Protein AF-A0A8S9RMM7-F1 (afdb_monomer)

Mean predicted aligned error: 16.62 Å

Sequence (471 aa):
SSSLHKVGGSAGWTTLGNVDYQKWTSSDVFTPGDSLLFVYNTQFHNVKQVSRRDFISCNATSALATYNSGSDTVALKKPGHYYFLCGFPGHCQAGQKLHVLVVATSTASPSLSLSPDLSPVPSPSTGSKRVIKSHNSFNPSESNLCFVLCTEMDLSKVTLDIFTKLEQKWLSPRKTRILSIDGGGTTAVVAGASILHLEDQIRLQTGDPHAQISDFFDIVAGTGIGGILAALLVADDGSGKPMFTARDAVRFISEKNSELFEIRHTGVFRRNRRCSAGSMDRALEAAFRRDDGKVLTMKDTCKPLLVPCYDLKSSAPFVFSRAGASESPSFDFELWKVCRATSASPSLFKPVNVVSVDGKTSCLAVDGGLVMNNPSAAAVTHVLHNKRDFPSVNGVDDLLVLSLGNGSSSSPGGKLRRNGDCSTSCVVDIVTDGVSDTVDQMLGNAFCWNRTDYVRIQVINFPKFSRQNKK

pLDDT: mean 79.74, std 22.64, range [23.02, 98.88]

Organism: Brassica cretica (NCBI:txid69181)

Secondary structure (DSSP, 8-state):
---EEETTTTT-S-STT---HHHHHHT--B-TT-EEEEE--TTT--EEEE-HHHHHHT--SS-SEEE-SSEEEEE--SSEEEEEE--STTTTTTT-EEEEEEPP--------------------------PPP--------HHHHHHHHHHTTTHHHHHHHHHHHHTTTTTSTTSEEEEEE---SSS-HHHHHHHHHHHHHHHHHH--TT--HHHH-SEEEE-THHHHHHHHHHBB-SSSSBSS-HHHHHHHHHHTHHHHT-EEEESGGG-EEEE-HHHHHHHHHHHTB-TTSPBPBTTSBSS-EEEEEEETTTTEEEEEEHHHHHH-GGG--BHHHHHHHHT--TTT---EEEE-TTSS-EEEEEETHHHHSSTHHHHHHHHHH-TTT-TT--SGGGEEEEEE-------TT--B-TTSPBPHHHHHHHHHHHHHHHHHHHHHHHTTTSTTSEEEE--------------

Foldseek 3Di:
DAEEAQQLPPVFQDLPPPRQQVVVQVVDAAAARYKYWGAADLVQWKKFKDDPVCLVVVPRPDGPDIGRPRTDIGGRHDFAKIKIATNGPCRSVSPSIHIHGHDYPPPDDDDDDDDDDDDDDDDDDDDDDDDDDDDDDDDDDPVVVCLVVVLRPPLVRVLVVLVVLCVPPLPDPQFAEEEWEFADDQQSSQVLSSQVVVQVVVCVNVVPPPDAPPVRHQEYEYFALRLQLRCQSFQALVPLHHPDGSVRSNVLSHVCSCLLQVWDQDDDPSPATAGDLVSLLVSLQVSQAHPVRDQTKLLRTSHWYWYWWQFPVVRGIDIQINVVVVVDLQSIFGSSVSNSQQNQAPRHHQFDWTGGPVRPDIGRTHHRLLPCSGCQVVRQVCLCPPCVSNVSDPALVRAAYETEYSAQPDDVPDALDPVRDGDSVRVSSVSNVVNNVVVVVVVCVRCVVPNSRHHYDYDYDDDDDDPDDDD

Structure (mmCIF, N/CA/C/O backbone):
data_AF-A0A8S9RMM7-F1
#
_entry.id   AF-A0A8S9RMM7-F1
#
loop_
_atom_site.group_PDB
_atom_site.id
_atom_site.type_symbol
_atom_site.label_atom_id
_atom_site.label_alt_id
_atom_site.label_comp_id
_atom_site.label_asym_id
_atom_site.label_entity_id
_atom_site.label_seq_id
_atom_site.pdbx_PDB_ins_code
_atom_site.Cartn_x
_atom_site.Cartn_y
_atom_site.Cartn_z
_atom_site.occupancy
_atom_site.B_iso_or_equiv
_atom_site.auth_seq_id
_atom_site.auth_comp_id
_atom_site.auth_asym_id
_atom_site.auth_atom_id
_atom_site.pdbx_PDB_model_num
ATOM 1 N N . SER A 1 1 ? -47.199 28.474 19.621 1.00 59.50 1 SER A N 1
ATOM 2 C CA . SER A 1 1 ? -46.372 28.567 18.405 1.00 59.50 1 SER A CA 1
ATOM 3 C C . SER A 1 1 ? -45.811 27.186 18.156 1.00 59.50 1 SER A C 1
ATOM 5 O O . SER A 1 1 ? -45.324 26.619 19.120 1.00 59.50 1 SER A O 1
ATOM 7 N N . SER A 1 2 ? -45.956 26.619 16.957 1.00 81.12 2 SER A N 1
ATOM 8 C CA . SER A 1 2 ? -45.363 25.322 16.602 1.00 81.12 2 SER A CA 1
ATOM 9 C C . SER A 1 2 ? -44.010 25.551 15.936 1.00 81.12 2 SER A C 1
ATOM 11 O O . SER A 1 2 ? -43.955 26.201 14.889 1.00 81.12 2 SER A O 1
ATOM 13 N N . SER A 1 3 ? -42.945 25.016 16.518 1.00 90.50 3 SER A N 1
ATOM 14 C CA . SER A 1 3 ? -41.579 25.156 16.015 1.00 90.50 3 SER A CA 1
ATOM 15 C C . SER A 1 3 ? -41.080 23.851 15.395 1.00 90.50 3 SER A C 1
ATOM 17 O O . SER A 1 3 ? -41.384 22.755 15.870 1.00 90.50 3 SER A O 1
ATOM 19 N N . LEU A 1 4 ? -40.300 23.968 14.316 1.00 93.19 4 LEU A N 1
ATOM 20 C CA . LEU A 1 4 ? -39.608 22.842 13.691 1.00 93.19 4 LEU A CA 1
ATOM 21 C C . LEU A 1 4 ? -38.156 22.808 14.168 1.00 93.19 4 LEU A C 1
ATOM 23 O O . LEU A 1 4 ? -37.383 23.724 13.893 1.00 93.19 4 LEU A O 1
ATOM 27 N N . HIS A 1 5 ? -37.781 21.724 14.835 1.00 93.50 5 HIS A N 1
ATOM 28 C CA . HIS A 1 5 ? -36.464 21.542 15.430 1.00 93.50 5 HIS A CA 1
ATOM 29 C C . HIS A 1 5 ? -35.659 20.535 14.620 1.00 93.50 5 HIS A C 1
ATOM 31 O O . HIS A 1 5 ? -36.005 19.354 14.562 1.00 93.50 5 HIS A O 1
ATOM 37 N N . LYS A 1 6 ? -34.572 20.985 13.987 1.00 94.56 6 LYS A N 1
ATOM 38 C CA . LYS A 1 6 ? -33.661 20.086 13.270 1.00 94.56 6 LYS A CA 1
ATOM 39 C C . LYS A 1 6 ? -32.747 19.380 14.269 1.00 94.56 6 LYS A C 1
ATOM 41 O O . LYS A 1 6 ? -31.856 20.003 14.848 1.00 94.56 6 LYS A O 1
ATOM 46 N N . VAL A 1 7 ? -32.967 18.081 14.448 1.00 94.44 7 VAL A N 1
ATOM 47 C CA . VAL A 1 7 ? -32.241 17.257 15.422 1.00 94.44 7 VAL A CA 1
ATOM 48 C C . VAL A 1 7 ? -30.749 17.247 15.090 1.00 94.44 7 VAL A C 1
ATOM 50 O O . VAL A 1 7 ? -30.371 16.950 13.959 1.00 94.44 7 VAL A O 1
ATOM 53 N N . GLY A 1 8 ? -29.905 17.604 16.063 1.00 89.12 8 GLY A N 1
ATOM 54 C CA . GLY A 1 8 ? -28.451 17.719 15.880 1.00 89.12 8 GLY A CA 1
ATOM 55 C C . GLY A 1 8 ? -27.996 18.950 15.081 1.00 89.12 8 GLY A C 1
ATOM 56 O O . GLY A 1 8 ? -26.830 19.044 14.704 1.00 89.12 8 GLY A O 1
ATOM 57 N N . GLY A 1 9 ? -28.891 19.904 14.797 1.00 88.44 9 GLY A N 1
ATOM 58 C CA . GLY A 1 9 ? -28.552 21.175 14.152 1.00 88.44 9 GLY A CA 1
ATOM 59 C C . GLY A 1 9 ? -27.957 21.014 12.748 1.00 88.44 9 GLY A C 1
ATOM 60 O O . GLY A 1 9 ? -28.556 20.396 11.862 1.00 88.44 9 GLY A O 1
ATOM 61 N N . SER A 1 10 ? -26.780 21.604 12.515 1.00 83.75 10 SER A N 1
ATOM 62 C CA . SER A 1 10 ? -26.066 21.487 11.235 1.00 83.75 10 SER A CA 1
ATOM 63 C C . SER A 1 10 ? -25.574 20.062 10.966 1.00 83.75 10 SER A C 1
ATOM 65 O O . SER A 1 10 ? -25.595 19.647 9.809 1.00 83.75 10 SER A O 1
ATOM 67 N N . ALA A 1 11 ? -25.214 19.309 12.011 1.00 80.56 11 ALA A N 1
ATOM 68 C CA . ALA A 1 11 ? -24.709 17.939 11.906 1.00 80.56 11 ALA A CA 1
ATOM 69 C C . ALA A 1 11 ? -25.806 16.913 11.567 1.00 80.56 11 ALA A C 1
ATOM 71 O O . ALA A 1 11 ? -25.535 15.914 10.905 1.00 80.56 11 ALA A O 1
ATOM 72 N N . GLY A 1 12 ? -27.054 17.176 11.968 1.00 90.31 12 GLY A N 1
ATOM 73 C CA . GLY A 1 12 ? -28.187 16.286 11.707 1.00 90.31 12 GLY A CA 1
ATOM 74 C C . GLY A 1 12 ? -28.228 15.050 12.616 1.00 90.31 12 GLY A C 1
ATOM 75 O O . GLY A 1 12 ? -27.649 15.020 13.706 1.00 90.31 12 GLY A O 1
ATOM 76 N N . TRP A 1 13 ? -28.941 14.016 12.168 1.00 91.38 13 TRP A N 1
ATOM 77 C CA . TRP A 1 13 ? -29.047 12.735 12.868 1.00 91.38 13 TRP A CA 1
ATOM 78 C C . TRP A 1 13 ? -27.934 11.784 12.403 1.00 91.38 13 TRP A C 1
ATOM 80 O O . TRP A 1 13 ? -28.003 11.225 11.311 1.00 91.38 13 TRP A O 1
ATOM 90 N N . THR A 1 14 ? -26.892 11.621 13.220 1.00 82.56 14 THR A N 1
ATOM 91 C CA . THR A 1 14 ? -25.620 10.974 12.867 1.00 82.56 14 THR A CA 1
ATOM 92 C C . THR A 1 14 ? -24.902 10.416 14.106 1.00 82.56 14 THR A C 1
ATOM 94 O O . THR A 1 14 ? -25.164 10.836 15.230 1.00 82.56 14 THR A O 1
ATOM 97 N N . THR A 1 15 ? -23.983 9.472 13.912 1.00 74.44 15 THR A N 1
ATOM 98 C CA . THR A 1 15 ? -22.984 9.056 14.921 1.00 74.44 15 THR A CA 1
ATOM 99 C C . THR A 1 15 ? -21.674 9.846 14.811 1.00 74.44 15 THR A C 1
ATOM 101 O O . THR A 1 15 ? -20.823 9.759 15.689 1.00 74.44 15 THR A O 1
ATOM 104 N N . LEU A 1 16 ? -21.490 10.618 13.735 1.00 57.00 16 LEU A N 1
ATOM 105 C CA . LEU A 1 16 ? -20.251 11.340 13.446 1.00 57.00 16 LEU A CA 1
ATOM 106 C C . LEU A 1 16 ? -20.197 12.703 14.148 1.00 57.00 16 LEU A C 1
ATOM 108 O O . LEU A 1 16 ? -21.205 13.398 14.251 1.00 57.00 16 LEU A O 1
ATOM 112 N N . GLY A 1 17 ? -18.997 13.121 14.562 1.00 60.06 17 GLY A N 1
ATOM 113 C CA . GLY A 1 17 ? -18.753 14.462 15.109 1.00 60.06 17 GLY A CA 1
ATOM 114 C C . GLY A 1 17 ? -19.136 14.648 16.581 1.00 60.06 17 GLY A C 1
ATOM 115 O O . GLY A 1 17 ? -19.289 15.789 17.010 1.00 60.06 17 GLY A O 1
ATOM 116 N N . ASN A 1 18 ? -19.287 13.555 17.345 1.00 65.12 18 ASN A N 1
ATOM 117 C CA . ASN A 1 18 ? -19.620 13.559 18.779 1.00 65.12 18 ASN A CA 1
ATOM 118 C C . ASN A 1 18 ? -20.807 14.478 19.117 1.00 65.12 18 ASN A C 1
ATOM 120 O O . ASN A 1 18 ? -20.751 15.266 20.065 1.00 65.12 18 ASN A O 1
ATOM 124 N N . VAL A 1 19 ? -21.883 14.405 18.323 1.00 79.62 19 VAL A N 1
ATOM 125 C CA . VAL A 1 19 ? -23.103 15.170 18.596 1.00 79.62 19 VAL A CA 1
ATOM 126 C C . VAL A 1 19 ? -23.701 14.689 19.913 1.00 79.62 19 VAL A C 1
ATOM 128 O O . VAL A 1 19 ? -24.237 13.588 20.014 1.00 79.62 19 VAL A O 1
ATOM 131 N N . ASP A 1 20 ? -23.629 15.540 20.929 1.00 85.69 20 ASP A N 1
ATOM 132 C CA . ASP A 1 20 ? -24.280 15.284 22.204 1.00 85.69 20 ASP A CA 1
ATOM 133 C C . ASP A 1 20 ? -25.774 15.615 22.089 1.00 85.69 20 ASP A C 1
ATOM 135 O O . ASP A 1 20 ? -26.210 16.759 22.253 1.00 85.69 20 ASP A O 1
ATOM 139 N N . TYR A 1 21 ? -26.572 14.592 21.777 1.00 90.62 21 TYR A N 1
ATOM 140 C CA . TYR A 1 21 ? -28.022 14.718 21.658 1.00 90.62 21 TYR A CA 1
ATOM 141 C C . TYR A 1 21 ? -28.706 15.080 22.977 1.00 90.62 21 TYR A C 1
ATOM 143 O O . TYR A 1 21 ? -29.764 15.704 22.939 1.00 90.62 21 TYR A O 1
ATOM 151 N N . GLN A 1 22 ? -28.112 14.753 24.131 1.00 86.75 22 GLN A N 1
ATOM 152 C CA . GLN A 1 22 ? -28.655 15.165 25.427 1.00 86.75 22 GLN A CA 1
ATOM 153 C C . GLN A 1 22 ? -28.474 16.669 25.615 1.00 86.75 22 GLN A C 1
ATOM 155 O O . GLN A 1 22 ? -29.434 17.376 25.938 1.00 86.75 22 GLN A O 1
ATOM 160 N N . LYS A 1 23 ? -27.273 17.176 25.320 1.00 87.56 23 LYS A N 1
ATOM 161 C CA . LYS A 1 23 ? -27.001 18.614 25.315 1.00 87.56 23 LYS A CA 1
ATOM 162 C C . LYS A 1 23 ? -27.878 19.348 24.302 1.00 87.56 23 LYS A C 1
ATOM 164 O O . LYS A 1 23 ? -28.438 20.385 24.647 1.00 87.56 23 LYS A O 1
ATOM 169 N N . TRP A 1 24 ? -28.063 18.796 23.101 1.00 90.12 24 TRP A N 1
ATOM 170 C CA . TRP A 1 24 ? -28.953 19.369 22.086 1.00 90.12 24 TRP A CA 1
ATOM 171 C C . TRP A 1 24 ? -30.404 19.461 22.576 1.00 90.12 24 TRP A C 1
ATOM 173 O O . TRP A 1 24 ? -31.049 20.480 22.383 1.00 90.12 24 TRP A O 1
ATOM 183 N N . THR A 1 25 ? -30.922 18.448 23.275 1.00 89.38 25 THR A N 1
ATOM 184 C CA . THR A 1 25 ? -32.280 18.543 23.845 1.00 89.38 25 THR A CA 1
ATOM 185 C C . THR A 1 25 ? -32.391 19.496 25.024 1.00 89.38 25 THR A C 1
ATOM 187 O O . THR A 1 25 ? -33.485 19.962 25.313 1.00 89.38 25 THR A O 1
ATOM 190 N N . SER A 1 26 ? -31.286 19.781 25.718 1.00 83.88 26 SER A N 1
ATOM 191 C CA . SER A 1 26 ? -31.288 20.670 26.883 1.00 83.88 26 SER A CA 1
ATOM 192 C C . SER A 1 26 ? -31.345 22.157 26.524 1.00 83.88 26 SER A C 1
ATOM 194 O O . SER A 1 26 ? -31.659 22.969 27.391 1.00 83.88 26 SER A O 1
ATOM 196 N N . SER A 1 27 ? -31.047 22.522 25.270 1.00 75.31 27 SER A N 1
ATOM 197 C CA . SER A 1 27 ? -31.063 23.920 24.826 1.00 75.31 27 SER A CA 1
ATOM 198 C C . SER A 1 27 ? -32.458 24.465 24.533 1.00 75.31 27 SER A C 1
ATOM 200 O O . SER A 1 27 ? -32.594 25.679 24.406 1.00 75.31 27 SER A O 1
ATOM 202 N N . ASP A 1 28 ? -33.479 23.607 24.453 1.00 83.00 28 ASP A N 1
ATOM 203 C CA . ASP A 1 28 ? -34.824 23.980 24.014 1.00 83.00 28 ASP A CA 1
ATOM 204 C C . ASP A 1 28 ? -35.923 23.421 24.930 1.00 83.00 28 ASP A C 1
ATOM 206 O O . ASP A 1 28 ? -35.784 22.376 25.566 1.00 83.00 28 ASP A O 1
ATOM 210 N N . VAL A 1 29 ? -37.058 24.124 24.970 1.00 88.25 29 VAL A N 1
ATOM 211 C CA . VAL A 1 29 ? -38.284 23.674 25.643 1.00 88.25 29 VAL A CA 1
ATOM 212 C C . VAL A 1 29 ? -39.291 23.251 24.580 1.00 88.25 29 VAL A C 1
ATOM 214 O O . VAL A 1 29 ? -39.735 24.076 23.785 1.00 88.25 29 VAL A O 1
ATOM 217 N N . PHE A 1 30 ? -39.676 21.975 24.585 1.00 93.19 30 PHE A N 1
ATOM 218 C CA . PHE A 1 30 ? -40.598 21.410 23.598 1.00 93.19 30 PHE A CA 1
ATOM 219 C C . PHE A 1 30 ? -42.040 21.448 24.104 1.00 93.19 30 PHE A C 1
ATOM 221 O O . PHE A 1 30 ? -42.327 21.023 25.226 1.00 93.19 30 PHE A O 1
ATOM 228 N N . THR A 1 31 ? -42.965 21.898 23.260 1.00 93.62 31 THR A N 1
ATOM 229 C CA . THR A 1 31 ? -44.399 21.994 23.575 1.00 93.62 31 THR A CA 1
ATOM 230 C C . THR A 1 31 ? -45.262 21.200 22.588 1.00 93.62 31 THR A C 1
ATOM 232 O O . THR A 1 31 ? -44.817 20.900 21.477 1.00 93.62 31 THR A O 1
ATOM 235 N N . PRO A 1 32 ? -46.500 20.814 22.962 1.00 93.88 32 PRO A N 1
ATOM 236 C CA . PRO A 1 32 ? -47.405 20.143 22.041 1.00 93.88 32 PRO A CA 1
ATOM 237 C C . PRO A 1 32 ? -47.633 20.974 20.773 1.00 93.88 32 PRO A C 1
ATOM 239 O O . PRO A 1 32 ? -48.047 22.129 20.847 1.00 93.88 32 PRO A O 1
ATOM 242 N N . GLY A 1 33 ? -47.385 20.368 19.613 1.00 90.38 33 GLY A N 1
ATOM 243 C CA . GLY A 1 33 ? -47.442 21.026 18.305 1.00 90.38 33 GLY A CA 1
ATOM 244 C C . GLY A 1 33 ? -46.072 21.258 17.664 1.00 90.38 33 GLY A C 1
ATOM 245 O O . GLY A 1 33 ? -46.015 21.444 16.449 1.00 90.38 33 GLY A O 1
ATOM 246 N N . ASP A 1 34 ? -44.979 21.178 18.426 1.00 94.81 34 ASP A N 1
ATOM 247 C CA . ASP A 1 34 ? -43.625 21.187 17.867 1.00 94.81 34 ASP A CA 1
ATOM 248 C C . ASP A 1 34 ? -43.355 19.939 17.022 1.00 94.81 34 ASP A C 1
ATOM 250 O O . ASP A 1 34 ? -44.010 18.902 17.156 1.00 94.81 34 ASP A O 1
ATOM 254 N N . SER A 1 35 ? -42.375 20.029 16.127 1.00 96.25 35 SER A N 1
ATOM 255 C CA . SER A 1 35 ? -41.960 18.911 15.280 1.00 96.25 35 SER A CA 1
ATOM 256 C C . SER A 1 35 ? -40.450 18.730 15.297 1.00 96.25 35 SER A C 1
ATOM 258 O O . SER A 1 35 ? -39.699 19.702 15.289 1.00 96.25 35 SER A O 1
ATOM 260 N N . LEU A 1 36 ? -40.007 17.476 15.286 1.00 97.31 36 LEU A N 1
ATOM 261 C CA . LEU A 1 36 ? -38.603 17.100 15.159 1.00 97.31 36 LEU A CA 1
ATOM 262 C C . LEU A 1 36 ? -38.322 16.712 13.710 1.00 97.31 36 LEU A C 1
ATOM 264 O O . LEU A 1 36 ? -38.957 15.795 13.195 1.00 97.31 36 LEU A O 1
ATOM 268 N N . LEU A 1 37 ? -37.371 17.387 13.070 1.00 96.81 37 LEU A N 1
ATOM 269 C CA . LEU A 1 37 ? -36.872 17.029 11.748 1.00 96.81 37 LEU A CA 1
ATOM 270 C C . LEU A 1 37 ? -35.580 16.224 11.888 1.00 96.81 37 LEU A C 1
ATOM 272 O O . LEU A 1 37 ? -34.544 16.751 12.305 1.00 96.81 37 LEU A O 1
ATOM 276 N N . PHE A 1 38 ? -35.639 14.963 11.482 1.00 96.81 38 PHE A N 1
ATOM 277 C CA . PHE A 1 38 ? -34.493 14.076 11.380 1.00 96.81 38 PHE A CA 1
ATOM 278 C C . PHE A 1 38 ? -33.996 14.053 9.938 1.00 96.81 38 PHE A C 1
ATOM 280 O O . PHE A 1 38 ? -34.639 13.472 9.068 1.00 96.81 38 PHE A O 1
ATOM 287 N N . VAL A 1 39 ? -32.831 14.656 9.696 1.00 88.44 39 VAL A N 1
ATOM 288 C CA . VAL A 1 39 ? -32.132 14.575 8.405 1.00 88.44 39 VAL A CA 1
ATOM 289 C C . VAL A 1 39 ? -30.954 13.624 8.548 1.00 88.44 39 VAL A C 1
ATOM 291 O O . VAL A 1 39 ? -30.097 13.843 9.408 1.00 88.44 39 VAL A O 1
ATOM 294 N N . TYR A 1 40 ? -30.925 12.577 7.729 1.00 82.06 40 TYR A N 1
ATOM 295 C CA . TYR A 1 40 ? -29.925 11.516 7.783 1.00 82.06 40 TYR A CA 1
ATOM 296 C C . TYR A 1 40 ? -29.809 10.770 6.448 1.00 82.06 40 TYR A C 1
ATOM 298 O O . TYR A 1 40 ? -30.708 10.801 5.613 1.00 82.06 40 TYR A O 1
ATOM 306 N N . ASN A 1 41 ? -28.696 10.067 6.240 1.00 73.38 41 ASN A N 1
ATOM 307 C CA . ASN A 1 41 ? -28.547 9.189 5.081 1.00 73.38 41 ASN A CA 1
ATOM 308 C C . ASN A 1 41 ? -29.267 7.853 5.347 1.00 73.38 41 ASN A C 1
ATOM 310 O O . ASN A 1 41 ? -28.904 7.133 6.277 1.00 73.38 41 ASN A O 1
ATOM 314 N N . THR A 1 42 ? -30.263 7.521 4.522 1.00 66.38 42 THR A N 1
ATOM 315 C CA . THR A 1 42 ? -31.097 6.309 4.645 1.00 66.38 42 THR A CA 1
ATOM 316 C C . THR A 1 42 ? -30.328 5.000 4.513 1.00 66.38 42 THR A C 1
ATOM 318 O O . THR A 1 42 ? -30.817 3.964 4.955 1.00 66.38 42 THR A O 1
ATOM 321 N N . GLN A 1 43 ? -29.131 5.028 3.924 1.00 60.66 43 GLN A N 1
ATOM 322 C CA . GLN A 1 43 ? -28.272 3.850 3.803 1.00 60.66 43 GLN A CA 1
ATOM 323 C C . GLN A 1 43 ? -27.608 3.463 5.129 1.00 60.66 43 GLN A C 1
ATOM 325 O O . GLN A 1 43 ? -27.233 2.307 5.297 1.00 60.66 43 GLN A O 1
ATOM 330 N N . PHE A 1 44 ? -27.473 4.409 6.064 1.00 56.75 44 PHE A N 1
ATOM 331 C CA . PHE A 1 44 ? -26.679 4.231 7.287 1.00 56.75 44 PHE A CA 1
ATOM 332 C C . PHE A 1 44 ? -27.462 4.505 8.566 1.00 56.75 44 PHE A C 1
ATOM 334 O O . PHE A 1 44 ? -27.034 4.130 9.653 1.00 56.75 44 PHE A O 1
ATOM 341 N N . HIS A 1 45 ? -28.598 5.185 8.464 1.00 74.69 45 HIS A N 1
ATOM 342 C CA . HIS A 1 45 ? -29.402 5.536 9.616 1.00 74.69 45 HIS A CA 1
ATOM 343 C C . HIS A 1 45 ? -30.874 5.336 9.315 1.00 74.69 45 HIS A C 1
ATOM 345 O O . HIS A 1 45 ? -31.345 5.457 8.187 1.00 74.69 45 HIS A O 1
ATOM 351 N N . ASN A 1 46 ? -31.604 5.079 10.383 1.00 89.50 46 ASN A N 1
ATOM 352 C CA . ASN A 1 46 ? -33.035 5.262 10.444 1.00 89.50 46 ASN A CA 1
ATOM 353 C C . ASN A 1 46 ? -33.369 5.937 11.768 1.00 89.50 46 ASN A C 1
ATOM 355 O O . ASN A 1 46 ? -32.499 6.187 12.613 1.00 89.50 46 ASN A O 1
ATOM 359 N N . VAL A 1 47 ? -34.647 6.231 11.949 1.00 97.56 47 VAL A N 1
ATOM 360 C CA . VAL A 1 47 ? -35.160 6.704 13.226 1.00 97.56 47 VAL A CA 1
ATOM 361 C C . VAL A 1 47 ? -36.223 5.728 13.676 1.00 97.56 47 VAL A C 1
ATOM 363 O O . VAL A 1 47 ? -37.182 5.446 12.959 1.00 97.56 47 VAL A O 1
ATOM 366 N N . LYS A 1 48 ? -36.063 5.204 14.885 1.00 97.38 48 LYS A N 1
ATOM 367 C CA . LYS A 1 48 ? -37.072 4.382 15.539 1.00 97.38 48 LYS A CA 1
ATOM 368 C C . LYS A 1 48 ? -37.523 5.065 16.807 1.00 97.38 48 LYS A C 1
ATOM 370 O O . LYS A 1 48 ? -36.708 5.360 17.676 1.00 97.38 48 LYS A O 1
ATOM 375 N N . GLN A 1 49 ? -38.825 5.295 16.917 1.00 97.94 49 GLN A N 1
ATOM 376 C CA . GLN A 1 49 ? -39.433 5.680 18.180 1.00 97.94 49 GLN A CA 1
ATOM 377 C C . GLN A 1 49 ? -39.633 4.422 19.022 1.00 97.94 49 GLN A C 1
ATOM 379 O O . GLN A 1 49 ? -40.155 3.426 18.524 1.00 97.94 49 GLN A O 1
ATOM 384 N N . VAL A 1 50 ? -39.224 4.451 20.285 1.00 97.31 50 VAL A N 1
ATOM 385 C CA . VAL A 1 50 ? -39.185 3.264 21.153 1.00 97.31 50 VAL A CA 1
ATOM 386 C C . VAL A 1 50 ? -39.717 3.566 22.556 1.00 97.31 50 VAL A C 1
ATOM 388 O O . VAL A 1 50 ? -39.977 4.718 22.909 1.00 97.31 50 VAL A O 1
ATOM 391 N N . SER A 1 51 ? -39.897 2.525 23.371 1.00 96.69 51 SER A N 1
ATOM 392 C CA . SER A 1 51 ? -40.204 2.684 24.795 1.00 96.69 51 SER A CA 1
ATOM 393 C C . SER A 1 51 ? -38.978 3.181 25.578 1.00 96.69 51 SER A C 1
ATOM 395 O O . SER A 1 51 ? -37.840 3.026 25.136 1.00 96.69 51 SER A O 1
ATOM 397 N N . ARG A 1 52 ? -39.175 3.716 26.794 1.00 95.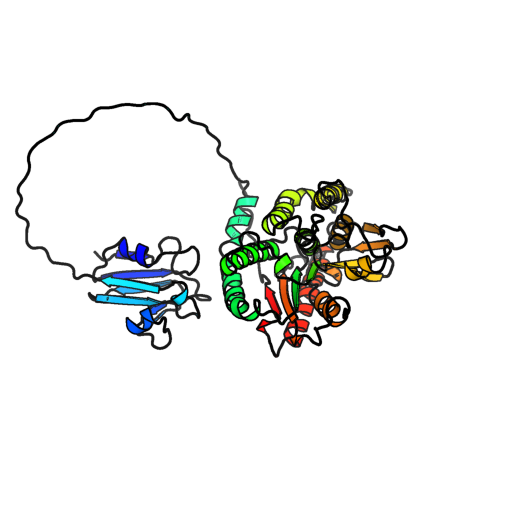88 52 ARG A N 1
ATOM 398 C CA . ARG A 1 52 ? -38.055 4.084 27.686 1.00 95.88 52 ARG A CA 1
ATOM 399 C C . ARG A 1 52 ? -37.122 2.901 27.962 1.00 95.88 52 ARG A C 1
ATOM 401 O O . ARG A 1 52 ? -35.911 3.079 28.028 1.00 95.88 52 ARG A O 1
ATOM 408 N N . ARG A 1 53 ? -37.689 1.704 28.151 1.00 95.38 53 ARG A N 1
ATOM 409 C CA . ARG A 1 53 ? -36.920 0.483 28.426 1.00 95.38 53 ARG A CA 1
ATOM 410 C C . ARG A 1 53 ? -35.990 0.173 27.256 1.00 95.38 53 ARG A C 1
ATOM 412 O O . ARG A 1 53 ? -34.795 0.005 27.466 1.00 95.38 53 ARG A O 1
ATOM 419 N N . ASP A 1 54 ? -36.544 0.173 26.050 1.00 91.81 54 ASP A N 1
ATOM 420 C CA . ASP A 1 54 ? -35.813 -0.134 24.820 1.00 91.81 54 ASP A CA 1
ATOM 421 C C . ASP A 1 54 ? -34.805 0.958 24.448 1.00 91.81 54 ASP A C 1
ATOM 423 O O . ASP A 1 54 ? -33.743 0.671 23.910 1.00 91.81 54 ASP A O 1
ATOM 427 N N . PHE A 1 55 ? -35.086 2.213 24.799 1.00 95.44 55 PHE A N 1
ATOM 428 C CA . PHE A 1 55 ? -34.136 3.314 24.675 1.00 95.44 55 PHE A CA 1
ATOM 429 C C . PHE A 1 55 ? -32.894 3.134 25.557 1.00 95.44 55 PHE A C 1
ATOM 431 O O . PHE A 1 55 ? -31.771 3.394 25.121 1.00 95.44 55 PHE A O 1
ATOM 438 N N . ILE A 1 56 ? -33.083 2.695 26.806 1.00 90.44 56 ILE A N 1
ATOM 439 C CA . ILE A 1 56 ? -31.978 2.468 27.747 1.00 90.44 56 ILE A CA 1
ATOM 440 C C . ILE A 1 56 ? -31.127 1.280 27.291 1.00 90.44 56 ILE A C 1
ATOM 442 O O . ILE A 1 56 ? -29.905 1.392 27.271 1.00 90.44 56 ILE A O 1
ATOM 446 N N . SER A 1 57 ? -31.761 0.174 26.892 1.00 91.50 57 SER A N 1
ATOM 447 C CA . SER A 1 57 ? -31.069 -1.043 26.444 1.00 91.50 57 SER A CA 1
ATOM 448 C C . SER A 1 57 ? -30.620 -1.013 24.980 1.00 91.50 57 SER A C 1
ATOM 450 O O . SER A 1 57 ? -30.005 -1.971 24.517 1.00 91.50 57 SER A O 1
ATOM 452 N N . CYS A 1 58 ? -30.919 0.060 24.242 1.00 89.56 58 CYS A N 1
ATOM 453 C CA . CYS A 1 58 ? -30.690 0.161 22.801 1.00 89.56 58 CYS A CA 1
ATOM 454 C C . CYS A 1 58 ? -31.328 -0.974 21.981 1.00 89.56 58 CYS A C 1
ATOM 456 O O . CYS A 1 58 ? -30.769 -1.452 20.993 1.00 89.56 58 CYS A O 1
ATOM 458 N N . ASN A 1 59 ? -32.530 -1.395 22.373 1.00 90.00 59 ASN A N 1
ATOM 459 C CA . ASN A 1 59 ? -33.292 -2.415 21.671 1.00 90.00 59 ASN A CA 1
ATOM 460 C C . ASN A 1 59 ? -34.135 -1.808 20.537 1.00 90.00 59 ASN A C 1
ATOM 462 O O . ASN A 1 59 ? -35.173 -1.190 20.756 1.00 90.00 59 ASN A O 1
ATOM 466 N N . ALA A 1 60 ? -33.722 -2.040 19.294 1.00 89.38 60 ALA A N 1
ATOM 467 C CA . ALA A 1 60 ? -34.404 -1.521 18.110 1.00 89.38 60 ALA A CA 1
ATOM 468 C C . ALA A 1 60 ? -35.495 -2.448 17.533 1.00 89.38 60 ALA A C 1
ATOM 470 O O . ALA A 1 60 ? -36.105 -2.114 16.511 1.00 89.38 60 ALA A O 1
ATOM 471 N N . THR A 1 61 ? -35.720 -3.626 18.124 1.00 85.19 61 THR A N 1
ATOM 472 C CA . THR A 1 61 ? -36.592 -4.665 17.541 1.00 85.19 61 THR A CA 1
ATOM 473 C C . THR A 1 61 ? -38.084 -4.386 17.737 1.00 85.19 61 THR A C 1
ATOM 475 O O . THR A 1 61 ? -38.874 -4.686 16.849 1.00 85.19 61 THR A O 1
ATOM 478 N N . SER A 1 62 ? -38.466 -3.750 18.849 1.00 86.94 62 SER A N 1
ATOM 479 C CA . SER A 1 62 ? -39.863 -3.459 19.219 1.00 86.94 62 SER A CA 1
ATOM 480 C C . SER A 1 62 ? -40.189 -1.967 19.079 1.00 86.94 62 SER A C 1
ATOM 482 O O . SER A 1 62 ? -40.529 -1.286 20.045 1.00 86.94 62 SER A O 1
ATOM 484 N N . ALA A 1 63 ? -40.020 -1.425 17.871 1.00 91.50 63 ALA A N 1
ATOM 485 C CA . ALA A 1 63 ? -40.240 -0.003 17.612 1.00 91.50 63 ALA A CA 1
ATOM 486 C C . ALA A 1 63 ? -41.733 0.368 17.618 1.00 91.50 63 ALA A C 1
ATOM 488 O O . ALA A 1 63 ? -42.545 -0.292 16.976 1.00 91.50 63 ALA A O 1
ATOM 489 N N . LEU A 1 64 ? -42.073 1.472 18.288 1.00 94.44 64 LEU A N 1
ATOM 490 C CA . LEU A 1 64 ? -43.404 2.089 18.266 1.00 94.44 64 LEU A CA 1
ATOM 491 C C . LEU A 1 64 ? -43.696 2.745 16.908 1.00 94.44 64 LEU A C 1
ATOM 493 O O . LEU A 1 64 ? -44.840 2.780 16.467 1.00 94.44 64 LEU A O 1
ATOM 497 N N . ALA A 1 65 ? -42.657 3.269 16.254 1.00 95.56 65 ALA A N 1
ATOM 498 C CA . ALA A 1 65 ? -42.698 3.778 14.888 1.00 95.56 65 ALA A CA 1
ATOM 499 C C . ALA A 1 65 ? -41.305 3.674 14.256 1.00 95.56 65 ALA A C 1
ATOM 501 O O . ALA A 1 65 ? -40.298 3.788 14.958 1.00 95.56 65 ALA A O 1
ATOM 502 N N . THR A 1 66 ? -41.243 3.474 12.939 1.00 95.12 66 THR A N 1
ATOM 503 C CA . THR A 1 66 ? -39.990 3.430 12.170 1.00 95.12 66 THR A CA 1
ATOM 504 C C . THR A 1 66 ? -40.072 4.410 11.008 1.00 95.12 66 THR A C 1
ATOM 506 O O . THR A 1 66 ? -41.064 4.428 10.284 1.00 95.12 66 THR A O 1
ATOM 509 N N . TYR A 1 67 ? -39.009 5.182 10.822 1.00 95.81 67 TYR A N 1
ATOM 510 C CA . TYR A 1 67 ? -38.861 6.179 9.775 1.00 95.81 67 TYR A CA 1
ATOM 511 C C . TYR A 1 67 ? -37.568 5.897 9.008 1.00 95.81 67 TYR A C 1
ATOM 513 O O . TYR A 1 67 ? -36.546 5.628 9.639 1.00 95.81 67 TYR A O 1
ATOM 521 N N . ASN A 1 68 ? -37.626 5.917 7.671 1.00 91.62 68 ASN A N 1
ATOM 522 C CA . ASN A 1 68 ? -36.518 5.517 6.791 1.00 91.62 68 ASN A CA 1
ATOM 523 C C . ASN A 1 68 ? -36.382 6.415 5.540 1.00 91.62 68 ASN A C 1
ATOM 525 O O . ASN A 1 68 ? -35.768 5.988 4.564 1.00 91.62 68 ASN A O 1
ATOM 529 N N . SER A 1 69 ? -36.997 7.607 5.498 1.00 86.56 69 SER A N 1
ATOM 530 C CA . SER A 1 69 ? -36.991 8.437 4.277 1.00 86.56 69 SER A CA 1
ATOM 531 C C . SER A 1 69 ? -35.737 9.306 4.137 1.00 86.56 69 SER A C 1
ATOM 533 O O . SER A 1 69 ? -35.436 9.776 3.042 1.00 86.56 69 SER A O 1
ATOM 535 N N . GLY A 1 70 ? -34.994 9.505 5.234 1.00 76.81 70 GLY A N 1
ATOM 536 C CA . GLY A 1 70 ? -33.767 10.316 5.278 1.00 76.81 70 GLY A CA 1
ATOM 537 C C . GLY A 1 70 ? -34.020 11.793 5.563 1.00 76.81 70 GLY A C 1
ATOM 538 O O . GLY A 1 70 ? -33.091 12.560 5.811 1.00 76.81 70 GLY A O 1
ATOM 539 N N . SER A 1 71 ? -35.288 12.194 5.568 1.00 93.19 71 SER A N 1
ATOM 540 C CA . SER A 1 71 ? -35.746 13.510 5.994 1.00 93.19 71 SER A CA 1
ATOM 541 C C . SER A 1 71 ? -37.137 13.366 6.609 1.00 93.19 71 SER A C 1
ATOM 543 O O . SER A 1 71 ? -38.141 13.737 6.001 1.00 93.19 71 SER A O 1
ATOM 545 N N . ASP A 1 72 ? -37.201 12.801 7.811 1.00 95.88 72 ASP A N 1
ATOM 546 C CA . ASP A 1 72 ? -38.460 12.485 8.483 1.00 95.88 72 ASP A CA 1
ATOM 547 C C . ASP A 1 72 ? -38.830 13.534 9.527 1.00 95.88 72 ASP A C 1
ATOM 549 O O . ASP A 1 72 ? -38.016 13.914 10.371 1.00 95.88 72 ASP A O 1
ATOM 553 N N . THR A 1 73 ? -40.091 13.960 9.501 1.00 96.81 73 THR A N 1
ATOM 554 C CA . THR A 1 73 ? -40.640 14.920 10.461 1.00 96.81 73 THR A CA 1
ATOM 555 C C . THR A 1 73 ? -41.590 14.214 11.422 1.00 96.81 73 THR A C 1
ATOM 557 O O . THR A 1 73 ? -42.586 13.626 10.999 1.00 96.81 73 THR A O 1
ATOM 560 N N . VAL A 1 74 ? -41.316 14.306 12.723 1.00 96.69 74 VAL A N 1
ATOM 561 C CA . VAL A 1 74 ? -42.133 13.705 13.786 1.00 96.69 74 VAL A CA 1
ATOM 562 C C . VAL A 1 74 ? -42.810 14.798 14.606 1.00 96.69 74 VAL A C 1
ATOM 564 O O . VAL A 1 74 ? -42.143 15.572 15.289 1.00 96.69 74 VAL A O 1
ATOM 567 N N . ALA A 1 75 ? -44.142 14.842 14.570 1.00 95.25 75 ALA A N 1
ATOM 568 C CA . ALA A 1 75 ? -44.930 15.801 15.344 1.00 95.25 75 ALA A CA 1
ATOM 569 C C . ALA A 1 75 ? -45.086 15.366 16.813 1.00 95.25 75 ALA A C 1
ATOM 571 O O . ALA A 1 75 ? -45.559 14.264 17.108 1.00 95.25 75 ALA A O 1
ATOM 572 N N . LEU A 1 76 ? -44.768 16.269 17.738 1.00 94.94 76 LEU A N 1
ATOM 573 C CA . LEU A 1 76 ? -44.894 16.095 19.183 1.00 94.94 76 LEU A CA 1
ATOM 574 C C . LEU A 1 76 ? -46.307 16.496 19.624 1.00 94.94 76 LEU A C 1
ATOM 576 O O . LEU A 1 76 ? -46.572 17.630 20.010 1.00 94.94 76 LEU A O 1
ATOM 580 N N . LYS A 1 77 ? -47.262 15.569 19.511 1.00 91.69 77 LYS A N 1
ATOM 581 C CA . LYS A 1 77 ? -48.700 15.882 19.656 1.00 91.69 77 LYS A CA 1
ATOM 582 C C . LYS A 1 77 ? -49.182 16.013 21.099 1.00 91.69 77 LYS A C 1
ATOM 584 O O . LYS A 1 77 ? -50.197 16.656 21.346 1.00 91.69 77 LYS A O 1
ATOM 589 N N . LYS A 1 78 ? -48.518 15.343 22.039 1.00 92.81 78 LYS A N 1
ATOM 590 C CA . LYS A 1 78 ? -48.945 15.258 23.443 1.00 92.81 78 LYS A CA 1
ATOM 591 C C . LYS A 1 78 ? -47.786 15.572 24.385 1.00 92.81 78 LYS A C 1
ATOM 593 O O . LYS A 1 78 ? -46.659 15.206 24.047 1.00 92.81 78 LYS A O 1
ATOM 598 N N . PRO A 1 79 ? -48.054 16.160 25.564 1.00 94.06 79 PRO A N 1
ATOM 599 C CA . PRO A 1 79 ? -47.068 16.236 26.633 1.00 94.06 79 PRO A CA 1
ATOM 600 C C . PRO A 1 79 ? -46.554 14.844 27.014 1.00 94.06 79 PRO A C 1
ATOM 602 O O . PRO A 1 79 ? -47.305 13.867 26.960 1.00 94.06 79 PRO A O 1
ATOM 605 N N . GLY A 1 80 ? -45.289 14.760 27.414 1.00 93.31 80 GLY A N 1
ATOM 606 C CA . GLY A 1 80 ? -44.662 13.517 27.853 1.00 93.31 80 GLY A CA 1
ATOM 607 C C . GLY A 1 80 ? -43.288 13.265 27.241 1.00 93.31 80 GLY A C 1
ATOM 608 O O . GLY A 1 80 ? -42.701 14.121 26.580 1.00 93.31 80 GLY A O 1
ATOM 609 N N . HIS A 1 81 ? -42.762 12.071 27.501 1.00 94.88 81 HIS A N 1
ATOM 610 C CA . HIS A 1 81 ? -41.431 11.662 27.067 1.00 94.88 81 HIS A CA 1
ATOM 611 C C . HIS A 1 81 ? -41.487 10.946 25.718 1.00 94.88 81 HIS A C 1
ATOM 613 O O . HIS A 1 81 ? -42.239 9.985 25.549 1.00 94.88 81 HIS A O 1
ATOM 619 N N . TYR A 1 82 ? -40.635 11.374 24.792 1.00 96.94 82 TYR A N 1
ATOM 620 C CA . TYR A 1 82 ? -40.436 10.735 23.498 1.00 96.94 82 TYR A CA 1
ATOM 621 C C . TYR A 1 82 ? -39.004 10.221 23.417 1.00 96.94 82 TYR A C 1
ATOM 623 O O . TYR A 1 82 ? -38.061 10.949 23.729 1.00 96.94 82 TYR A O 1
ATOM 631 N N . TYR A 1 83 ? -38.853 8.967 22.999 1.00 97.19 83 TYR A N 1
ATOM 632 C CA . TYR A 1 83 ? -37.563 8.299 22.893 1.00 97.19 83 TYR A CA 1
ATOM 633 C C . TYR A 1 83 ? -37.342 7.836 21.463 1.00 97.19 83 TYR A C 1
ATOM 635 O O . TYR A 1 83 ? -38.165 7.099 20.915 1.00 97.19 83 TYR A O 1
ATOM 643 N N . PHE A 1 84 ? -36.221 8.248 20.886 1.00 98.25 84 PHE A N 1
ATOM 644 C CA . PHE A 1 84 ? -35.809 7.873 19.543 1.00 98.25 84 PHE A CA 1
ATOM 645 C C . PHE A 1 84 ? -34.412 7.266 19.578 1.00 98.25 84 PHE A C 1
ATOM 647 O O . PHE A 1 84 ? -33.553 7.719 20.331 1.00 98.25 84 PHE A O 1
ATOM 654 N N . LEU A 1 85 ? -34.170 6.258 18.753 1.00 96.81 85 LEU A N 1
ATOM 655 C CA . LEU A 1 85 ? -32.846 5.686 18.541 1.00 96.81 85 LEU A CA 1
ATOM 656 C C . LEU A 1 85 ? -32.636 5.351 17.071 1.00 96.81 85 LEU A C 1
ATOM 658 O O . LEU A 1 85 ? -33.598 5.191 16.315 1.00 96.81 85 LEU A O 1
ATOM 662 N N . CYS A 1 86 ? -31.375 5.243 16.670 1.00 91.94 86 CYS A N 1
ATOM 663 C CA . CYS A 1 86 ? -31.036 4.607 15.411 1.00 91.94 86 CYS A CA 1
ATOM 664 C C . CYS A 1 86 ? -31.072 3.088 15.601 1.00 91.94 86 CYS A C 1
ATOM 666 O O . CYS A 1 86 ? -30.498 2.552 16.548 1.00 91.94 86 CYS A O 1
ATOM 668 N N . GLY A 1 87 ? -31.773 2.399 14.707 1.00 80.62 87 GLY A N 1
ATOM 669 C CA . GLY A 1 87 ? -31.927 0.951 14.725 1.00 80.62 87 GLY A CA 1
ATOM 670 C C . GLY A 1 87 ? -30.826 0.174 14.014 1.00 80.62 87 GLY A C 1
ATOM 671 O O . GLY A 1 87 ? -30.907 -1.053 13.984 1.00 80.62 87 GLY A O 1
ATOM 672 N N . PHE A 1 88 ? -29.843 0.857 13.426 1.00 72.94 88 PHE A N 1
ATOM 673 C CA . PHE A 1 88 ? -28.669 0.215 12.843 1.00 72.94 88 PHE A CA 1
ATOM 674 C C . PHE A 1 88 ? -27.753 -0.327 13.959 1.00 72.94 88 PHE A C 1
ATOM 676 O O . PHE A 1 88 ? -27.611 0.334 14.996 1.00 72.94 88 PHE A O 1
ATOM 683 N N . PRO A 1 89 ? -27.162 -1.529 13.797 1.00 70.94 89 PRO A N 1
ATOM 684 C CA . PRO A 1 89 ? -26.339 -2.159 14.831 1.00 70.94 89 PRO A CA 1
ATOM 685 C C . PRO A 1 89 ? -25.235 -1.234 15.364 1.00 70.94 89 PRO A C 1
ATOM 687 O O . PRO A 1 89 ? -24.497 -0.648 14.588 1.00 70.94 89 PRO A O 1
ATOM 690 N N . GLY A 1 90 ? -25.123 -1.087 16.689 1.00 64.75 90 GLY A N 1
ATOM 691 C CA . GLY A 1 90 ? -24.074 -0.291 17.348 1.00 64.75 90 GLY A CA 1
ATOM 692 C C . GLY A 1 90 ? -24.340 1.219 17.451 1.00 64.75 90 GLY A C 1
ATOM 693 O O . GLY A 1 90 ? -23.793 1.875 18.335 1.00 64.75 90 GLY A O 1
ATOM 694 N N . HIS A 1 91 ? -25.228 1.790 16.632 1.00 80.50 91 HIS A N 1
ATOM 695 C CA . HIS A 1 91 ? -25.418 3.246 16.568 1.00 80.50 91 HIS A CA 1
ATOM 696 C C . HIS A 1 91 ? -26.037 3.839 17.838 1.00 80.50 91 HIS A C 1
ATOM 698 O O . HIS A 1 91 ? -25.617 4.893 18.318 1.00 80.50 91 HIS A O 1
ATOM 704 N N .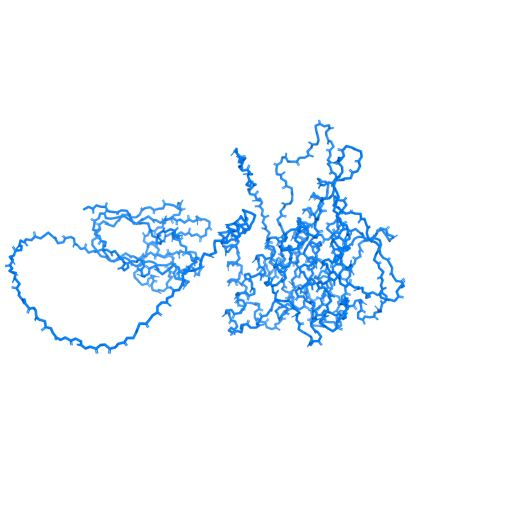 CYS A 1 92 ? -27.036 3.163 18.407 1.00 86.19 92 CYS A N 1
ATOM 705 C CA . CYS A 1 92 ? -27.653 3.606 19.655 1.00 86.19 92 CYS A CA 1
ATOM 706 C C . CYS A 1 92 ? -26.655 3.554 20.826 1.00 86.19 92 CYS A C 1
ATOM 708 O O . CYS A 1 92 ? -26.645 4.452 21.672 1.00 86.19 92 CYS A O 1
ATOM 710 N N . GLN A 1 93 ? -25.800 2.526 20.864 1.00 86.19 93 GLN A N 1
ATOM 711 C CA . GLN A 1 93 ? -24.747 2.349 21.865 1.00 86.19 93 GLN A CA 1
ATOM 712 C C . GLN A 1 93 ? -23.671 3.431 21.735 1.00 86.19 93 GLN A C 1
ATOM 714 O O . GLN A 1 93 ? -23.219 3.956 22.748 1.00 86.19 93 GLN A O 1
ATOM 719 N N . ALA A 1 94 ? -23.353 3.829 20.501 1.00 75.12 94 ALA A N 1
ATOM 720 C CA . ALA A 1 94 ? -22.468 4.947 20.180 1.00 75.12 94 ALA A CA 1
ATOM 721 C C . ALA A 1 94 ? -23.087 6.336 20.451 1.00 75.12 94 ALA A C 1
ATOM 723 O O . ALA A 1 94 ? -22.465 7.356 20.171 1.00 75.12 94 ALA A O 1
ATOM 724 N N . GLY A 1 95 ? -24.308 6.401 20.993 1.00 85.12 95 GLY A N 1
ATOM 725 C CA . GLY A 1 95 ? -24.930 7.651 21.429 1.00 85.12 95 GLY A CA 1
ATOM 726 C C . GLY A 1 95 ? -25.920 8.271 20.444 1.00 85.12 95 GLY A C 1
ATOM 727 O O . GLY A 1 95 ? -26.509 9.295 20.779 1.00 85.12 95 GLY A O 1
ATOM 728 N N . GLN A 1 96 ? -26.198 7.652 19.287 1.00 92.62 96 GLN A N 1
ATOM 729 C CA . GLN A 1 96 ? -27.225 8.121 18.342 1.00 92.62 96 GLN A CA 1
ATOM 730 C C . GLN A 1 96 ? -28.639 7.765 18.835 1.00 92.62 96 GLN A C 1
ATOM 732 O O . GLN A 1 96 ? -29.342 6.897 18.300 1.00 92.62 96 GLN A O 1
ATOM 737 N N . LYS A 1 97 ? -29.035 8.429 19.920 1.00 95.50 97 LYS A N 1
ATOM 738 C CA . LYS A 1 97 ? -30.322 8.287 20.594 1.00 95.50 97 LYS A CA 1
ATOM 739 C C . LYS A 1 97 ? -30.736 9.619 21.222 1.00 95.50 97 LYS A C 1
ATOM 741 O O . LYS A 1 97 ? -29.907 10.357 21.741 1.00 95.50 97 LYS A O 1
ATOM 746 N N . LEU A 1 98 ? -32.029 9.917 21.185 1.00 96.56 98 LEU A N 1
ATOM 747 C CA . LEU A 1 98 ? -32.618 11.181 21.615 1.00 96.56 98 LEU A CA 1
ATOM 748 C C . LEU A 1 98 ? -33.754 10.947 22.610 1.00 96.56 98 LEU A C 1
ATOM 750 O O . LEU A 1 98 ? -34.683 10.189 22.323 1.00 96.56 98 LEU A O 1
ATOM 754 N N . HIS A 1 99 ? -33.720 11.643 23.743 1.00 95.88 99 HIS A N 1
ATOM 755 C CA . HIS A 1 99 ? -34.856 11.740 24.659 1.00 95.88 99 HIS A CA 1
ATOM 756 C C . HIS A 1 99 ? -35.348 13.188 24.688 1.00 95.88 99 HIS A C 1
ATOM 758 O O . HIS A 1 99 ? -34.621 14.078 25.101 1.00 95.88 99 HIS A O 1
ATOM 764 N N . VAL A 1 100 ? -36.600 13.408 24.286 1.00 95.81 100 VAL A N 1
ATOM 765 C CA . VAL A 1 100 ? -37.272 14.712 24.360 1.00 95.81 100 VAL A CA 1
ATOM 766 C C . VAL A 1 100 ? -38.356 14.681 25.435 1.00 95.81 100 VAL A C 1
ATOM 768 O O . VAL A 1 100 ? -39.153 13.740 25.497 1.00 95.81 100 VAL A O 1
ATOM 771 N N . LEU A 1 101 ? -38.402 15.712 26.282 1.00 94.69 101 LEU A N 1
ATOM 772 C CA . LEU A 1 101 ? -39.508 15.969 27.204 1.00 94.69 101 LEU A CA 1
ATOM 773 C C . LEU A 1 101 ? -40.384 17.096 26.649 1.00 94.69 101 LEU A C 1
ATOM 775 O O . LEU A 1 101 ? -39.921 18.220 26.491 1.00 94.69 101 LEU A O 1
ATOM 779 N N . VAL A 1 102 ? -41.655 16.790 26.397 1.00 94.38 102 VAL A N 1
ATOM 780 C CA . VAL A 1 102 ? -42.657 17.756 25.937 1.00 94.38 102 VAL A CA 1
ATOM 781 C C . VAL A 1 102 ? -43.479 18.223 27.130 1.00 94.38 102 VAL A C 1
ATOM 783 O O . VAL A 1 102 ? -44.188 17.421 27.745 1.00 94.38 102 VAL A O 1
ATOM 786 N N . VAL A 1 103 ? -43.398 19.509 27.457 1.00 92.25 103 VAL A N 1
ATOM 787 C CA . VAL A 1 103 ? -44.109 20.113 28.592 1.00 92.25 103 VAL A CA 1
ATOM 788 C C . VAL A 1 103 ? -45.439 20.708 28.141 1.00 92.25 103 VAL A C 1
ATOM 790 O O . VAL A 1 103 ? -45.544 21.278 27.059 1.00 92.25 103 VAL A O 1
ATOM 793 N N . ALA A 1 104 ? -46.484 20.574 28.958 1.00 85.00 104 ALA A N 1
ATOM 794 C CA . ALA A 1 104 ? -47.769 21.200 28.660 1.00 85.00 104 ALA A CA 1
ATOM 795 C C . ALA A 1 104 ? -47.620 22.731 28.654 1.00 85.00 104 ALA A C 1
ATOM 797 O O . ALA A 1 104 ? -47.012 23.300 29.561 1.00 85.00 104 ALA A O 1
ATOM 798 N N . THR A 1 105 ? -48.191 23.407 27.655 1.00 67.62 105 THR A N 1
ATOM 799 C CA . THR A 1 105 ? -48.276 24.871 27.660 1.00 67.62 105 THR A CA 1
ATOM 800 C C . THR A 1 105 ? -49.200 25.301 28.788 1.00 67.62 105 THR A C 1
ATOM 802 O O . THR A 1 105 ? -50.415 25.136 28.693 1.00 67.62 105 THR A O 1
ATOM 805 N N . SER A 1 106 ? -48.619 25.835 29.861 1.00 56.06 106 SER A N 1
ATOM 806 C CA . SER A 1 106 ? -49.371 26.540 30.895 1.00 56.06 106 SER A CA 1
ATOM 807 C C . SER A 1 106 ? -50.063 27.741 30.252 1.00 56.06 106 SER A C 1
ATOM 809 O O . SER A 1 106 ? -49.406 28.676 29.793 1.00 56.06 106 SER A O 1
ATOM 811 N N . THR A 1 107 ? -51.391 27.713 30.176 1.00 42.62 107 THR A N 1
ATOM 812 C CA . THR A 1 107 ? -52.186 28.924 29.970 1.00 42.62 107 THR A CA 1
ATOM 813 C C . THR A 1 107 ? -52.025 29.792 31.213 1.00 42.62 107 THR A C 1
ATOM 815 O O . THR A 1 107 ? -52.561 29.466 32.271 1.00 42.62 107 THR A O 1
ATOM 818 N N . ALA A 1 108 ? -51.237 30.860 31.097 1.00 41.97 108 ALA A N 1
ATOM 819 C CA . ALA A 1 108 ? -51.010 31.816 32.171 1.00 41.97 108 ALA A CA 1
ATOM 820 C C . ALA A 1 108 ? -52.309 32.537 32.580 1.00 41.97 108 ALA A C 1
ATOM 822 O O . ALA A 1 108 ? -53.073 32.979 31.722 1.00 41.97 108 ALA A O 1
ATOM 823 N N . SER A 1 109 ? -52.487 32.725 33.889 1.00 31.89 109 SER A N 1
ATOM 824 C CA . SER A 1 109 ? -53.320 33.778 34.492 1.00 31.89 109 SER A CA 1
ATOM 825 C C . SER A 1 109 ? -52.400 34.779 35.219 1.00 31.89 1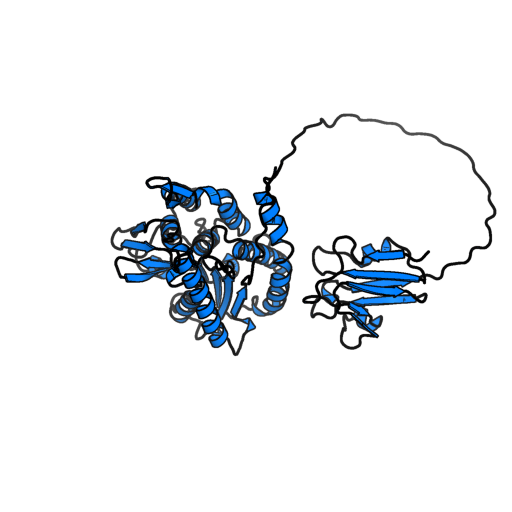09 SER A C 1
ATOM 827 O O . SER A 1 109 ? -51.268 34.417 35.550 1.00 31.89 109 SER A O 1
ATOM 829 N N . PRO A 1 110 ? -52.813 36.050 35.389 1.00 43.38 110 PRO A N 1
ATOM 830 C CA . PRO A 1 110 ? -51.922 37.195 35.225 1.00 43.38 110 PRO A CA 1
ATOM 831 C C . PRO A 1 110 ? -51.069 37.542 36.450 1.00 43.38 110 PRO A C 1
ATOM 833 O O . PRO A 1 110 ? -51.438 37.333 37.603 1.00 43.38 110 PRO A O 1
ATOM 836 N N . SER A 1 111 ? -49.923 38.134 36.128 1.00 39.62 111 SER A N 1
ATOM 837 C CA . SER A 1 111 ? -48.910 38.731 36.993 1.00 39.62 111 SER A CA 1
ATOM 838 C C . SER A 1 111 ? -49.431 39.872 37.868 1.00 39.62 111 SER A C 1
ATOM 840 O O . SER A 1 111 ? -50.126 40.758 37.369 1.00 39.62 111 SER A O 1
ATOM 842 N N . LEU A 1 112 ? -48.942 39.943 39.110 1.00 28.75 112 LEU A N 1
ATOM 843 C CA . LEU A 1 112 ? -48.815 41.199 39.844 1.00 28.75 112 LEU A CA 1
ATOM 844 C C . LEU A 1 112 ? -47.336 41.498 40.117 1.00 28.75 112 LEU A C 1
ATOM 846 O O . LEU A 1 112 ? -46.589 40.690 40.660 1.00 28.75 112 LEU A O 1
ATOM 850 N N . SER A 1 113 ? -46.964 42.682 39.650 1.00 36.53 113 SER A N 1
ATOM 851 C CA . SER A 1 113 ? -45.731 43.444 39.813 1.00 36.53 113 SER A CA 1
ATOM 852 C C . SER A 1 113 ? -45.357 43.737 41.265 1.00 36.53 113 SER A C 1
ATOM 854 O O . SER A 1 113 ? -46.259 43.939 42.072 1.00 36.53 113 SER A O 1
ATOM 856 N N . LEU A 1 114 ? -44.061 43.949 41.529 1.00 31.75 114 LEU A N 1
ATOM 857 C CA . LEU A 1 114 ? -43.534 45.099 42.287 1.00 31.75 114 LEU A CA 1
ATOM 858 C C . LEU A 1 114 ? -42.008 45.215 42.090 1.00 31.75 114 LEU A C 1
ATOM 860 O O . LEU A 1 114 ? -41.303 44.214 41.987 1.00 31.75 114 LEU A O 1
ATOM 864 N N . SER A 1 115 ? -41.551 46.462 41.967 1.00 32.34 115 SER A N 1
ATOM 865 C CA . SER A 1 115 ? -40.208 46.903 41.555 1.00 32.34 115 SER A CA 1
ATOM 866 C C . SER A 1 115 ? -39.305 47.240 42.785 1.00 32.34 115 SER A C 1
ATOM 868 O O . SER A 1 115 ? -39.579 46.697 43.852 1.00 32.34 115 SER A O 1
ATOM 870 N N . PRO A 1 116 ? -38.208 48.036 42.692 1.00 60.50 116 PRO A N 1
ATOM 871 C CA . PRO A 1 116 ? -36.839 47.627 43.067 1.00 60.50 116 PRO A CA 1
ATOM 872 C C . PRO A 1 116 ? -36.233 48.444 44.240 1.00 60.50 116 PRO A C 1
ATOM 874 O O . PRO A 1 116 ? -36.853 49.415 44.653 1.00 60.50 116 PRO A O 1
ATOM 877 N N . ASP A 1 117 ? -35.020 48.118 44.737 1.00 30.69 117 ASP A N 1
ATOM 878 C CA . ASP A 1 117 ? -34.053 49.157 45.183 1.00 30.69 117 ASP A CA 1
ATOM 879 C C . ASP A 1 117 ? -32.621 48.694 45.584 1.00 30.69 117 ASP A C 1
ATOM 881 O O . ASP A 1 117 ? -32.435 47.711 46.294 1.00 30.69 117 ASP A O 1
ATOM 885 N N . LEU A 1 118 ? -31.655 49.511 45.120 1.00 30.92 118 LEU A N 1
ATOM 886 C CA . LEU A 1 118 ? -30.389 50.055 45.689 1.00 30.92 118 LEU A CA 1
ATOM 887 C C . LEU A 1 118 ? -29.185 49.203 46.194 1.00 30.92 118 LEU A C 1
ATOM 889 O O . LEU A 1 118 ? -29.160 48.758 47.332 1.00 30.92 118 LEU A O 1
ATOM 893 N N . SER A 1 119 ? -28.109 49.210 45.373 1.00 33.44 119 SER A N 1
ATOM 894 C CA . SER A 1 119 ? -26.780 49.891 45.551 1.00 33.44 119 SER A CA 1
ATOM 895 C C . SER A 1 119 ? -25.805 49.517 46.733 1.00 33.44 119 SER A C 1
ATOM 897 O O . SER A 1 119 ? -26.186 48.771 47.620 1.00 33.44 119 SER A O 1
ATOM 899 N N . PRO A 1 120 ? -24.511 49.966 46.764 1.00 49.03 120 PRO A N 1
ATOM 900 C CA . PRO A 1 120 ? -23.307 49.219 46.303 1.00 49.03 120 PRO A CA 1
ATOM 901 C C . PRO A 1 120 ? -22.080 49.275 47.288 1.00 49.03 120 PRO A C 1
ATOM 903 O O . PRO A 1 120 ? -22.268 49.665 48.434 1.00 49.03 120 PRO A O 1
ATOM 906 N N . VAL A 1 121 ? -20.831 49.014 46.795 1.00 30.92 121 VAL A N 1
ATOM 907 C CA . VAL A 1 121 ? -19.460 49.455 47.281 1.00 30.92 121 VAL A CA 1
ATOM 908 C C . VAL A 1 121 ? -18.536 48.310 47.821 1.00 30.92 121 VAL A C 1
ATOM 910 O O . VAL A 1 121 ? -19.052 47.415 48.480 1.00 30.92 121 VAL A O 1
ATOM 913 N N . PRO A 1 122 ? -17.175 48.308 47.674 1.00 37.94 122 PRO A N 1
ATOM 914 C CA . PRO A 1 122 ? -16.276 48.531 46.516 1.00 37.94 122 PRO A CA 1
ATOM 915 C C . PRO A 1 122 ? -15.091 47.505 46.399 1.00 37.94 122 PRO A C 1
ATOM 917 O O . PRO A 1 122 ? -14.869 46.653 47.255 1.00 37.94 122 PRO A O 1
ATOM 920 N N . SER A 1 123 ? -14.265 47.640 45.348 1.00 32.16 123 SER A N 1
ATOM 921 C CA . SER A 1 123 ? -12.942 46.989 45.150 1.00 32.16 123 SER A CA 1
ATOM 922 C C . SER A 1 123 ? -11.774 47.839 45.705 1.00 32.16 123 SER A C 1
ATOM 924 O O . SER A 1 123 ? -12.002 48.997 46.058 1.00 32.16 123 SER A O 1
ATOM 926 N N . PRO A 1 124 ? -10.519 47.330 45.749 1.00 33.50 124 PRO A N 1
ATOM 927 C CA . PRO A 1 124 ? -9.521 47.759 44.737 1.00 33.50 124 PRO A CA 1
ATOM 928 C C . PRO A 1 124 ? -8.470 46.669 44.361 1.00 33.50 124 PRO A C 1
ATOM 930 O O . PRO A 1 124 ? -8.089 45.857 45.192 1.00 33.50 124 PRO A O 1
ATOM 933 N N . SER A 1 125 ? -8.160 46.499 43.062 1.00 27.72 125 SER A N 1
ATOM 934 C CA . SER A 1 125 ? -6.936 46.946 42.333 1.00 27.72 125 SER A CA 1
ATOM 935 C C . SER A 1 125 ? -5.748 45.956 42.464 1.00 27.72 125 SER A C 1
ATOM 937 O O . SER A 1 125 ? -5.568 45.341 43.498 1.00 27.72 125 SER A O 1
ATOM 939 N N . THR A 1 126 ? -4.915 45.630 41.469 1.00 28.70 126 THR A N 1
ATOM 940 C CA . THR A 1 126 ? -4.343 46.346 40.317 1.00 28.70 126 THR A CA 1
ATOM 941 C C . THR A 1 126 ? -3.791 45.341 39.281 1.00 28.70 126 THR A C 1
ATOM 943 O O . THR A 1 126 ? -3.469 44.211 39.630 1.00 28.70 126 THR A O 1
ATOM 946 N N . GLY A 1 127 ? -3.572 45.779 38.031 1.00 25.55 127 GLY A N 1
ATOM 947 C CA . GLY A 1 127 ? -2.470 45.249 37.208 1.00 25.55 127 GLY A CA 1
ATOM 948 C C . GLY A 1 127 ? -2.783 45.075 35.723 1.00 25.55 127 GLY A C 1
ATOM 949 O O . GLY A 1 127 ? -3.352 44.083 35.297 1.00 25.55 127 GLY A O 1
ATOM 950 N N . SER A 1 128 ? -2.383 46.065 34.930 1.00 24.98 128 SER A N 1
ATOM 951 C CA . SER A 1 128 ? -2.630 46.238 33.497 1.00 24.98 128 SER A CA 1
ATOM 952 C C . SER A 1 128 ? -1.442 45.742 32.654 1.00 24.98 128 SER A C 1
ATOM 954 O O . SER A 1 128 ? -0.308 46.026 33.032 1.00 24.98 128 SER A O 1
ATOM 956 N N . LYS A 1 129 ? -1.678 45.129 31.479 1.00 25.12 129 LYS A N 1
ATOM 957 C CA . LYS A 1 129 ? -1.305 45.667 30.140 1.00 25.12 129 LYS A CA 1
ATOM 958 C C . LYS A 1 129 ? -1.284 44.611 29.012 1.00 25.12 129 LYS A C 1
ATOM 960 O O . LYS A 1 129 ? -0.582 43.617 29.083 1.00 25.12 129 LYS A O 1
ATOM 965 N N . ARG A 1 130 ? -1.975 44.993 27.924 1.00 23.38 130 ARG A N 1
ATOM 966 C CA . ARG A 1 130 ? -1.720 44.798 26.474 1.00 23.38 130 ARG A CA 1
ATOM 967 C C . ARG A 1 130 ? -1.383 43.404 25.928 1.00 23.38 130 ARG A C 1
ATOM 969 O O . ARG A 1 130 ? -0.258 42.939 26.040 1.00 23.38 130 ARG A O 1
ATOM 976 N N . VAL A 1 131 ? -2.289 42.908 25.080 1.00 25.05 131 VAL A N 1
ATOM 977 C CA . VAL A 1 131 ? -1.956 42.039 23.940 1.00 25.05 131 VAL A CA 1
ATOM 978 C C . VAL A 1 131 ? -2.028 42.858 22.648 1.00 25.05 131 VAL A C 1
ATOM 980 O O . VAL A 1 131 ? -2.966 43.620 22.412 1.00 25.05 131 VAL A O 1
ATOM 983 N N . ILE A 1 132 ? -0.965 42.729 21.860 1.00 24.83 132 ILE A N 1
ATOM 984 C CA . ILE A 1 132 ? -0.703 43.361 20.568 1.00 24.83 132 ILE A CA 1
ATOM 985 C C . ILE A 1 132 ? -1.455 42.598 19.468 1.00 24.83 132 ILE A C 1
ATOM 987 O O . ILE A 1 132 ? -1.492 41.371 19.473 1.00 24.83 132 ILE A O 1
ATOM 991 N N . LYS A 1 133 ? -2.027 43.331 18.504 1.00 23.94 133 LYS A N 1
ATOM 992 C CA . LYS A 1 133 ? -2.539 42.781 17.241 1.00 23.94 133 LYS A CA 1
ATOM 993 C C . LYS A 1 133 ? -1.381 42.218 16.411 1.00 23.94 133 LYS A C 1
ATOM 995 O O . LYS A 1 133 ? -0.454 42.964 16.107 1.00 23.94 133 LYS A O 1
ATOM 1000 N N . SER A 1 134 ? -1.502 40.989 15.919 1.00 23.94 134 SER A N 1
ATOM 1001 C CA . SER A 1 134 ? -0.857 40.598 14.665 1.00 23.94 134 SER A CA 1
ATOM 1002 C C . SER A 1 134 ? -1.871 39.924 13.746 1.00 23.94 134 SER A C 1
ATOM 1004 O O . SER A 1 134 ? -2.556 38.965 14.094 1.00 23.94 134 SER A O 1
ATOM 1006 N N . HIS A 1 135 ? -1.995 40.511 12.559 1.00 23.97 135 HIS A N 1
ATOM 1007 C CA . HIS A 1 135 ? -2.548 39.871 11.381 1.00 23.97 135 HIS A CA 1
ATOM 1008 C C . HIS A 1 135 ? -1.666 38.675 11.008 1.00 23.97 135 HIS A C 1
ATOM 1010 O O . HIS A 1 135 ? -0.451 38.825 10.929 1.00 23.97 135 HIS A O 1
ATOM 1016 N N . ASN A 1 136 ? -2.280 37.534 10.706 1.00 25.11 136 ASN A N 1
ATOM 1017 C CA . ASN A 1 136 ? -1.882 36.711 9.567 1.00 25.11 136 ASN A CA 1
ATOM 1018 C C . ASN A 1 136 ? -3.042 35.792 9.181 1.00 25.11 136 ASN A C 1
ATOM 1020 O O . ASN A 1 136 ? -3.266 34.725 9.742 1.00 25.11 136 ASN A O 1
ATOM 1024 N N . SER A 1 137 ? -3.800 36.268 8.202 1.00 24.00 137 SER A N 1
ATOM 1025 C CA . SER A 1 137 ? -4.695 35.488 7.363 1.00 24.00 137 SER A CA 1
ATOM 1026 C C . SER A 1 137 ? -3.878 34.478 6.555 1.00 24.00 137 SER A C 1
ATOM 1028 O O . SER A 1 137 ? -3.177 34.857 5.618 1.00 24.00 137 SER A O 1
ATOM 1030 N N . PHE A 1 138 ? -3.974 33.199 6.914 1.00 23.02 138 PHE A N 1
ATOM 1031 C CA . PHE A 1 138 ? -3.536 32.089 6.073 1.00 23.02 138 PHE A CA 1
ATOM 1032 C C . PHE A 1 138 ? -4.725 31.667 5.204 1.00 23.02 138 PHE A C 1
ATOM 1034 O O . PHE A 1 138 ? -5.717 31.153 5.713 1.00 23.02 138 PHE A O 1
ATOM 1041 N N . ASN A 1 139 ? -4.643 31.929 3.900 1.00 25.39 139 ASN A N 1
ATOM 1042 C CA . ASN A 1 139 ? -5.555 31.366 2.905 1.00 25.39 139 ASN A CA 1
ATOM 1043 C C . ASN A 1 139 ? -5.021 29.978 2.509 1.00 25.39 139 ASN A C 1
ATOM 1045 O O . ASN A 1 139 ? -3.961 29.920 1.880 1.00 25.39 139 ASN A O 1
ATOM 1049 N N . PRO A 1 140 ? -5.711 28.864 2.814 1.00 24.38 140 PRO A N 1
ATOM 1050 C CA . PRO A 1 140 ? -5.427 27.603 2.153 1.00 24.38 140 PRO A CA 1
ATOM 1051 C C . PRO A 1 140 ? -5.894 27.715 0.700 1.00 24.38 140 PRO A C 1
ATOM 1053 O O . PRO A 1 140 ? -7.007 28.162 0.419 1.00 24.38 140 PRO A O 1
ATOM 1056 N N . SER A 1 141 ? -5.041 27.319 -0.239 1.00 31.42 141 SER A N 1
ATOM 1057 C CA . SER A 1 141 ? -5.426 27.168 -1.640 1.00 31.42 141 SER A CA 1
ATOM 1058 C C . SER A 1 141 ? -6.634 26.227 -1.765 1.00 31.42 141 SER A C 1
ATOM 1060 O O . SER A 1 141 ? -6.761 25.244 -1.032 1.00 31.42 141 SER A O 1
ATOM 1062 N N . GLU A 1 142 ? -7.528 26.505 -2.720 1.00 28.34 142 GLU A N 1
ATOM 1063 C CA . GLU A 1 142 ? -8.768 25.738 -2.949 1.00 28.34 142 GLU A CA 1
ATOM 1064 C C . GLU A 1 142 ? -8.538 24.236 -3.207 1.00 28.34 142 GLU A C 1
ATOM 1066 O O . GLU A 1 142 ? -9.458 23.436 -3.052 1.00 28.34 142 GLU A O 1
ATOM 1071 N N . SER A 1 143 ? -7.309 23.824 -3.539 1.00 29.62 143 SER A N 1
ATOM 1072 C CA . SER A 1 143 ? -6.915 22.416 -3.646 1.00 29.62 143 SER A CA 1
ATOM 1073 C C . SER A 1 143 ? -6.876 21.693 -2.295 1.00 29.62 143 SER A C 1
ATOM 1075 O O . SER A 1 143 ? -7.297 20.542 -2.236 1.00 29.62 143 SER A O 1
ATOM 1077 N N . ASN A 1 144 ? -6.449 22.358 -1.214 1.00 31.70 144 ASN A N 1
ATOM 1078 C CA . ASN A 1 144 ? -6.399 21.768 0.132 1.00 31.70 144 ASN A CA 1
ATOM 1079 C C . ASN A 1 144 ? -7.785 21.718 0.778 1.00 31.70 144 ASN A C 1
ATOM 1081 O O . ASN A 1 144 ? -8.119 20.750 1.453 1.00 31.70 144 ASN A O 1
ATOM 1085 N N . LEU A 1 145 ? -8.625 22.724 0.521 1.00 28.45 145 LEU A N 1
ATOM 1086 C CA . LEU A 1 145 ? -9.988 22.767 1.051 1.00 28.45 145 LEU A CA 1
ATOM 1087 C C . LEU A 1 145 ? -10.882 21.686 0.418 1.00 28.45 145 LEU A C 1
ATOM 1089 O O . LEU A 1 145 ? -11.697 21.078 1.101 1.00 28.45 145 LEU A O 1
ATOM 1093 N N . CYS A 1 146 ? -10.695 21.397 -0.874 1.00 29.55 146 CYS A N 1
ATOM 1094 C CA . CYS A 1 146 ? -11.434 20.344 -1.573 1.00 29.55 146 CYS A CA 1
ATOM 1095 C C . CYS A 1 146 ? -10.973 18.934 -1.151 1.00 29.55 146 CYS A C 1
ATOM 1097 O O . CYS A 1 146 ? -11.795 18.026 -1.051 1.00 29.55 146 CYS A O 1
ATOM 1099 N N . PHE A 1 147 ? -9.684 18.767 -0.823 1.00 31.05 147 PHE A N 1
ATOM 1100 C CA . PHE A 1 147 ? -9.126 17.525 -0.272 1.00 31.05 147 PHE A CA 1
ATOM 1101 C C . PHE A 1 147 ? -9.651 17.230 1.141 1.00 31.05 147 PHE A C 1
ATOM 1103 O O . PHE A 1 147 ? -9.972 16.086 1.434 1.00 31.05 147 PHE A O 1
ATOM 1110 N N . VAL A 1 148 ? -9.789 18.251 1.997 1.00 32.59 148 VAL A N 1
ATOM 1111 C CA . VAL A 1 148 ? -10.293 18.116 3.379 1.00 32.59 148 VAL A CA 1
ATOM 1112 C C . VAL A 1 148 ? -11.818 17.930 3.411 1.00 32.59 148 VAL A C 1
ATOM 1114 O O . VAL A 1 148 ? -12.321 17.045 4.094 1.00 32.59 148 VAL A O 1
ATOM 1117 N N . LEU A 1 149 ? -12.573 18.686 2.606 1.00 30.41 149 LEU A N 1
ATOM 1118 C CA . LEU A 1 149 ? -14.042 18.642 2.633 1.00 30.41 149 LEU A CA 1
ATOM 1119 C C . LEU A 1 149 ? -14.655 17.425 1.909 1.00 30.41 149 LEU A C 1
ATOM 1121 O O . LEU A 1 149 ? -15.746 17.000 2.282 1.00 30.41 149 LEU A O 1
ATOM 1125 N N . CYS A 1 150 ? -13.987 16.837 0.904 1.00 34.16 150 CYS A N 1
ATOM 1126 C CA . CYS A 1 150 ? -14.462 15.597 0.259 1.00 34.16 150 CYS A CA 1
ATOM 1127 C C . CYS A 1 150 ? -14.099 14.317 1.032 1.00 34.16 150 CYS A C 1
ATOM 1129 O O . CYS A 1 150 ? -14.725 13.285 0.799 1.00 34.16 150 CYS A O 1
ATOM 1131 N N . THR A 1 151 ? -13.104 14.347 1.925 1.00 38.72 151 THR A N 1
ATOM 1132 C CA . THR A 1 151 ? -12.597 13.147 2.619 1.00 38.72 151 THR A CA 1
ATOM 1133 C C . THR A 1 151 ? -13.247 12.908 3.980 1.00 38.72 151 THR A C 1
ATOM 1135 O O . THR A 1 151 ? -13.401 11.756 4.376 1.00 38.72 151 THR A O 1
ATOM 1138 N N . GLU A 1 152 ? -13.707 13.949 4.679 1.00 38.59 152 GLU A N 1
ATOM 1139 C CA . GLU A 1 152 ? -14.256 13.778 6.032 1.00 38.59 152 GLU A CA 1
ATOM 1140 C C . GLU A 1 152 ? -15.684 13.204 6.074 1.00 38.59 152 GLU A C 1
ATOM 1142 O O . GLU A 1 152 ? -16.036 12.518 7.035 1.00 38.59 152 GLU A O 1
ATOM 1147 N N . MET A 1 153 ? -16.523 13.435 5.054 1.00 35.03 153 MET A N 1
ATOM 1148 C CA . MET A 1 153 ? -17.975 13.199 5.179 1.00 35.03 153 MET A CA 1
ATOM 1149 C C . MET A 1 153 ? -18.494 11.880 4.575 1.00 35.03 153 MET A C 1
ATOM 1151 O O . MET A 1 153 ? -19.607 11.467 4.923 1.00 35.03 153 MET A O 1
ATOM 1155 N N . ASP A 1 154 ? -17.716 11.226 3.703 1.00 41.41 154 ASP A N 1
ATOM 1156 C CA . ASP A 1 154 ? -18.125 9.996 2.991 1.00 41.41 154 ASP A CA 1
ATOM 1157 C C . ASP A 1 154 ? -17.202 8.792 3.259 1.00 41.41 154 ASP A C 1
ATOM 1159 O O . ASP A 1 154 ? -17.688 7.670 3.395 1.00 41.41 154 ASP A O 1
ATOM 1163 N N . LEU A 1 155 ? -15.891 9.001 3.470 1.00 40.47 155 LEU A N 1
ATOM 1164 C CA . LEU A 1 155 ? -15.000 7.916 3.903 1.00 40.47 155 LEU A CA 1
ATOM 1165 C C . LEU A 1 155 ? -15.240 7.522 5.364 1.00 40.47 155 LEU A C 1
ATOM 1167 O O . LEU A 1 155 ? -15.264 6.333 5.659 1.00 40.47 155 LEU A O 1
ATOM 1171 N N . SER A 1 156 ? -15.491 8.468 6.275 1.00 41.34 156 SER A N 1
ATOM 1172 C CA . SER A 1 156 ? -15.704 8.172 7.706 1.00 41.34 156 SER A CA 1
ATOM 1173 C C . SER A 1 156 ? -16.861 7.191 7.970 1.00 41.34 156 SER A C 1
ATOM 1175 O O . SER A 1 156 ? -16.784 6.401 8.906 1.00 41.34 156 SER A O 1
ATOM 1177 N N . LYS A 1 157 ? -17.892 7.169 7.110 1.00 38.50 157 LYS A N 1
ATOM 1178 C CA . LYS A 1 157 ? -19.075 6.288 7.212 1.00 38.50 157 LYS A CA 1
ATOM 1179 C C . LYS A 1 157 ? -18.815 4.848 6.766 1.00 38.50 157 LYS A C 1
ATOM 1181 O O . LYS A 1 157 ? -19.253 3.922 7.437 1.00 38.50 157 LYS A O 1
ATOM 1186 N N . VAL A 1 158 ? -18.092 4.659 5.658 1.00 39.97 158 VAL A N 1
ATOM 1187 C CA . VAL A 1 158 ? -17.683 3.328 5.155 1.00 39.97 158 VAL A CA 1
ATOM 1188 C C . VAL A 1 158 ? -16.616 2.714 6.064 1.00 39.97 158 VAL A C 1
ATOM 1190 O O . VAL A 1 158 ? -16.554 1.502 6.251 1.00 39.97 158 VAL A O 1
ATOM 1193 N N . THR A 1 159 ? -15.796 3.574 6.660 1.00 40.78 159 THR A N 1
ATOM 1194 C CA . THR A 1 159 ? -14.621 3.195 7.435 1.00 40.78 159 THR A CA 1
ATOM 1195 C C . THR A 1 159 ? -14.987 2.795 8.876 1.00 40.78 159 THR A C 1
ATOM 1197 O O . THR A 1 159 ? -14.447 1.809 9.371 1.00 40.78 159 THR A O 1
ATOM 1200 N N . LEU A 1 160 ? -15.974 3.445 9.519 1.00 41.00 160 LEU A N 1
ATOM 1201 C CA . LEU A 1 160 ? -16.432 3.059 10.867 1.00 41.00 160 LEU A CA 1
ATOM 1202 C C . LEU A 1 160 ? -17.074 1.661 10.910 1.00 41.00 160 LEU A C 1
ATOM 1204 O O . LEU A 1 160 ? -16.732 0.869 11.773 1.00 41.00 160 LEU A O 1
ATOM 1208 N N . ASP A 1 161 ? -17.955 1.323 9.967 1.00 41.50 161 ASP A N 1
ATOM 1209 C CA . ASP A 1 161 ? -18.706 0.051 9.978 1.00 41.50 161 ASP A CA 1
ATOM 1210 C C . ASP A 1 161 ? -17.805 -1.173 9.698 1.00 41.50 161 ASP A C 1
ATOM 1212 O O . ASP A 1 161 ? -18.058 -2.300 10.141 1.00 41.50 161 ASP A O 1
ATOM 1216 N N . ILE A 1 162 ? -16.707 -0.925 8.976 1.00 48.66 162 ILE A N 1
ATOM 1217 C CA . ILE A 1 162 ? -15.601 -1.856 8.776 1.00 48.66 162 ILE A CA 1
ATOM 1218 C C . ILE A 1 162 ? -14.808 -1.991 10.082 1.00 48.66 162 ILE A C 1
ATOM 1220 O O . ILE A 1 162 ? -14.671 -3.105 10.582 1.00 48.66 162 ILE A O 1
ATOM 1224 N N . PHE A 1 163 ? -14.368 -0.892 10.702 1.00 47.38 163 PHE A N 1
ATOM 1225 C CA . PHE A 1 163 ? -13.560 -0.957 11.924 1.00 47.38 163 PHE A CA 1
ATOM 1226 C C . PHE A 1 163 ? -14.307 -1.503 13.147 1.00 47.38 163 PHE A C 1
ATOM 1228 O O . PHE A 1 163 ? -13.732 -2.318 13.866 1.00 47.38 163 PHE A O 1
ATOM 1235 N N . THR A 1 164 ? -15.611 -1.255 13.284 1.00 45.91 164 THR A N 1
ATOM 1236 C CA . THR A 1 164 ? -16.434 -1.835 14.360 1.00 45.91 164 THR A CA 1
ATOM 1237 C C . THR A 1 164 ? -16.625 -3.354 14.236 1.00 45.91 164 THR A C 1
ATOM 1239 O O . THR A 1 164 ? -16.785 -4.052 15.237 1.00 45.91 164 THR A O 1
ATOM 1242 N N . LYS A 1 165 ? -16.551 -3.923 13.022 1.00 42.72 165 LYS A N 1
ATOM 1243 C CA . LYS A 1 165 ? -16.520 -5.389 12.818 1.00 42.72 165 LYS A CA 1
ATOM 1244 C C . LYS A 1 165 ? -15.111 -5.979 12.947 1.00 42.72 165 LYS A C 1
ATOM 1246 O O . LYS A 1 165 ? -14.976 -7.151 13.302 1.00 42.72 165 LYS A O 1
ATOM 1251 N N . LEU A 1 166 ? -14.073 -5.185 12.679 1.00 49.84 166 LEU A N 1
ATOM 1252 C CA . LEU A 1 166 ? -12.664 -5.564 12.839 1.00 49.84 166 LEU A CA 1
ATOM 1253 C C . LEU A 1 166 ? -12.239 -5.596 14.324 1.00 49.84 166 LEU A C 1
ATOM 1255 O O . LEU A 1 166 ? -11.428 -6.438 14.713 1.00 49.84 166 LEU A O 1
ATOM 1259 N N . GLU A 1 167 ? -12.863 -4.760 15.156 1.00 50.88 167 GLU A N 1
ATOM 1260 C CA . GLU A 1 167 ? -12.580 -4.482 16.575 1.00 50.88 167 GLU A CA 1
ATOM 1261 C C . GLU A 1 167 ? -12.467 -5.695 17.516 1.00 50.88 167 GLU A C 1
ATOM 1263 O O . GLU A 1 167 ? -11.679 -5.657 18.457 1.00 50.88 167 GLU A O 1
ATOM 1268 N N . GLN A 1 168 ? -13.181 -6.803 17.271 1.00 49.28 168 GLN A N 1
ATOM 1269 C CA . GLN A 1 168 ? -13.066 -8.004 18.123 1.00 49.28 168 GLN A CA 1
ATOM 1270 C C . GLN A 1 168 ? -12.165 -9.113 17.559 1.00 49.28 168 GLN A C 1
ATOM 1272 O O . GLN A 1 168 ? -11.684 -9.952 18.320 1.00 49.28 168 GLN A O 1
ATOM 1277 N N . LYS A 1 169 ? -11.905 -9.136 16.244 1.00 49.91 169 LYS A N 1
ATOM 1278 C CA . LYS A 1 169 ? -11.097 -10.188 15.593 1.00 49.91 169 LYS A CA 1
ATOM 1279 C C . LYS A 1 169 ? -9.642 -9.777 15.353 1.00 49.91 169 LYS A C 1
ATOM 1281 O O . LYS A 1 169 ? -8.772 -10.638 15.400 1.00 49.91 169 LYS A O 1
ATOM 1286 N N . TRP A 1 170 ? -9.363 -8.498 15.105 1.00 53.19 170 TRP A N 1
ATOM 1287 C CA . TRP A 1 170 ? -8.039 -8.025 14.667 1.00 53.19 170 TRP A CA 1
ATOM 1288 C C . TRP A 1 170 ? -7.034 -7.778 15.796 1.00 53.19 170 TRP A C 1
ATOM 1290 O O . TRP A 1 170 ? -5.829 -7.698 15.547 1.00 53.19 170 TRP A O 1
ATOM 1300 N N . LEU A 1 171 ? -7.525 -7.712 17.034 1.00 49.94 171 LEU A N 1
ATOM 1301 C CA . LEU A 1 171 ? -6.718 -7.691 18.255 1.00 49.94 171 LEU A CA 1
ATOM 1302 C C . LEU A 1 171 ? -6.441 -9.110 18.797 1.00 49.94 171 LEU A C 1
ATOM 1304 O O . LEU A 1 171 ? -5.711 -9.268 19.773 1.00 49.94 171 LEU A O 1
ATOM 1308 N N . SER A 1 172 ? -7.000 -10.153 18.166 1.00 52.72 172 SER A N 1
ATOM 1309 C CA . SER A 1 172 ? -6.706 -11.550 18.498 1.00 52.72 172 SER A CA 1
ATOM 1310 C C . SER A 1 172 ? -5.327 -11.946 17.948 1.00 52.72 172 SER A C 1
ATOM 1312 O O . SER A 1 172 ? -5.104 -11.836 16.741 1.00 52.72 172 SER A O 1
ATOM 1314 N N . PRO A 1 173 ? -4.407 -12.472 18.774 1.00 56.38 173 PRO A N 1
ATOM 1315 C CA . PRO A 1 173 ? -3.009 -12.719 18.401 1.00 56.38 173 PRO A CA 1
ATOM 1316 C C . PRO A 1 173 ? -2.789 -13.931 17.472 1.00 56.38 173 PRO A C 1
ATOM 1318 O O . PRO A 1 173 ? -1.679 -14.446 17.396 1.00 56.38 173 PRO A O 1
ATOM 1321 N N . ARG A 1 174 ? -3.827 -14.453 16.803 1.00 70.62 174 ARG A N 1
ATOM 1322 C CA . ARG A 1 174 ? -3.740 -15.743 16.091 1.00 70.62 174 ARG A CA 1
ATOM 1323 C C . ARG A 1 174 ? -3.557 -15.666 14.577 1.00 70.62 174 ARG A C 1
ATOM 1325 O O . ARG A 1 174 ? -3.260 -16.702 13.997 1.00 70.62 174 ARG A O 1
ATOM 1332 N N . LYS A 1 175 ? -3.743 -14.510 13.934 1.00 89.19 175 LYS A N 1
ATOM 1333 C CA . LYS A 1 175 ? -3.715 -14.409 12.463 1.00 89.19 175 LYS A CA 1
ATOM 1334 C C . LYS A 1 175 ? -2.666 -13.433 11.962 1.00 89.19 175 LYS A C 1
ATOM 1336 O O . LYS A 1 175 ? -2.464 -12.385 12.568 1.00 89.19 175 LYS A O 1
ATOM 1341 N N . THR A 1 176 ? -2.059 -13.765 10.828 1.00 94.62 176 THR A N 1
ATOM 1342 C CA . THR A 1 176 ? -1.119 -12.891 10.127 1.00 94.62 176 THR A CA 1
ATOM 1343 C C . THR A 1 176 ? -1.880 -11.804 9.373 1.00 94.62 176 THR A C 1
ATOM 1345 O O . THR A 1 176 ? -2.770 -12.094 8.572 1.00 94.62 176 THR A O 1
ATOM 1348 N N . ARG A 1 177 ? -1.531 -10.543 9.632 1.00 94.56 177 ARG A N 1
ATOM 1349 C CA . ARG A 1 177 ? -2.218 -9.349 9.130 1.00 94.56 177 ARG A CA 1
ATOM 1350 C C . ARG A 1 177 ? -1.472 -8.741 7.946 1.00 94.56 177 ARG A C 1
ATOM 1352 O O . ARG A 1 177 ? -0.311 -8.353 8.055 1.00 94.56 177 ARG A O 1
ATOM 1359 N N . ILE A 1 178 ? -2.172 -8.622 6.825 1.00 98.12 178 ILE A N 1
ATOM 1360 C CA . ILE A 1 178 ? -1.681 -8.113 5.546 1.00 98.12 178 ILE A CA 1
ATOM 1361 C C . ILE A 1 178 ? -2.349 -6.769 5.256 1.00 98.12 178 ILE A C 1
ATOM 1363 O O . ILE A 1 178 ? -3.576 -6.691 5.180 1.00 98.12 178 ILE A O 1
ATOM 1367 N N . LEU A 1 179 ? -1.545 -5.729 5.036 1.00 98.25 179 LEU A N 1
ATOM 1368 C CA . LEU A 1 179 ? -1.999 -4.470 4.446 1.00 98.25 179 LEU A CA 1
ATOM 1369 C C . LEU A 1 179 ? -1.613 -4.447 2.968 1.00 98.25 179 LEU A C 1
ATOM 1371 O O . LEU A 1 179 ? -0.437 -4.554 2.634 1.00 98.25 179 LEU A O 1
ATOM 1375 N N . SER A 1 180 ? -2.585 -4.278 2.079 1.00 98.50 180 SER A N 1
ATOM 1376 C CA . SER A 1 180 ? -2.357 -4.107 0.645 1.00 98.50 180 SER A CA 1
ATOM 1377 C C . SER A 1 180 ? -2.915 -2.771 0.184 1.00 98.50 180 SER A C 1
ATOM 1379 O O . SER A 1 180 ? -4.079 -2.472 0.436 1.00 98.50 180 SER A O 1
ATOM 1381 N N . ILE A 1 181 ? -2.108 -1.991 -0.531 1.00 98.19 181 ILE A N 1
ATOM 1382 C CA . ILE A 1 181 ? -2.478 -0.666 -1.028 1.00 98.19 181 ILE A CA 1
ATOM 1383 C C . ILE A 1 181 ? -2.359 -0.647 -2.551 1.00 98.19 181 ILE A C 1
ATOM 1385 O O . ILE A 1 181 ? -1.270 -0.802 -3.107 1.00 98.19 181 ILE A O 1
ATOM 1389 N N . ASP A 1 182 ? -3.476 -0.447 -3.237 1.00 96.62 182 ASP A N 1
ATOM 1390 C CA . ASP A 1 182 ? -3.487 -0.425 -4.693 1.00 96.62 182 ASP A CA 1
ATOM 1391 C C . ASP A 1 182 ? -2.699 0.757 -5.267 1.00 96.6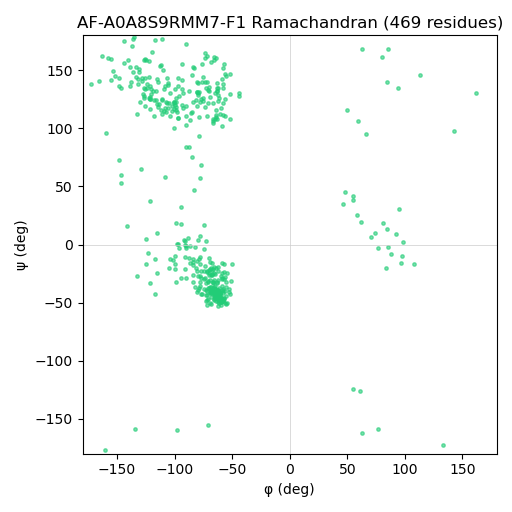2 182 ASP A C 1
ATOM 1393 O O . ASP A 1 182 ? -2.481 1.787 -4.620 1.00 96.62 182 ASP A O 1
ATOM 1397 N N . GLY A 1 183 ? -2.348 0.630 -6.546 1.00 91.56 183 GLY A N 1
ATOM 1398 C CA . GLY A 1 183 ? -1.991 1.771 -7.380 1.00 91.56 183 GLY A CA 1
ATOM 1399 C C . GLY A 1 183 ? -3.196 2.644 -7.734 1.00 91.56 183 GLY A C 1
ATOM 1400 O O . GLY A 1 183 ? -4.202 2.687 -7.025 1.00 91.56 183 GLY A O 1
ATOM 1401 N N . GLY A 1 184 ? -3.082 3.365 -8.848 1.00 79.88 184 GLY A N 1
ATOM 1402 C CA . GLY A 1 184 ? -4.138 4.241 -9.358 1.00 79.88 184 GLY A CA 1
ATOM 1403 C C . GLY A 1 184 ? -4.013 5.701 -8.911 1.00 79.88 184 GLY A C 1
ATOM 1404 O O . GLY A 1 184 ? -3.765 6.018 -7.747 1.00 79.88 184 GLY A O 1
ATOM 1405 N N . GLY A 1 185 ? -4.200 6.611 -9.870 1.00 76.56 185 GLY A N 1
ATOM 1406 C CA . GLY A 1 185 ? -4.077 8.052 -9.657 1.00 76.56 185 GLY A CA 1
ATOM 1407 C C . GLY A 1 185 ? -2.672 8.503 -9.238 1.00 76.56 185 GLY A C 1
ATOM 1408 O O . GLY A 1 185 ? -1.677 7.812 -9.440 1.00 76.56 185 GLY A O 1
ATOM 1409 N N . THR A 1 186 ? -2.590 9.711 -8.678 1.00 75.81 186 THR A N 1
ATOM 1410 C CA . THR A 1 186 ? -1.324 10.318 -8.225 1.00 75.81 186 THR A CA 1
ATOM 1411 C C . THR A 1 186 ? -1.333 10.706 -6.751 1.00 75.81 186 THR A C 1
ATOM 1413 O O . THR A 1 186 ? -0.309 11.138 -6.238 1.00 75.81 186 THR A O 1
ATOM 1416 N N . THR A 1 187 ? -2.470 10.609 -6.063 1.00 70.50 187 THR A N 1
ATOM 1417 C CA . THR A 1 187 ? -2.684 11.267 -4.763 1.00 70.50 187 THR A CA 1
ATOM 1418 C C . THR A 1 187 ? -2.921 10.309 -3.598 1.00 70.50 187 THR A C 1
ATOM 1420 O O . THR A 1 187 ? -2.899 10.765 -2.461 1.00 70.50 187 THR A O 1
ATOM 1423 N N . ALA A 1 188 ? -3.175 9.019 -3.861 1.00 82.44 188 ALA A N 1
ATOM 1424 C CA . ALA A 1 188 ? -3.540 8.014 -2.852 1.00 82.44 188 ALA A CA 1
ATOM 1425 C C . ALA A 1 188 ? -4.625 8.479 -1.856 1.00 82.44 188 ALA A C 1
ATOM 1427 O O . ALA A 1 188 ? -4.574 8.133 -0.681 1.00 82.44 188 ALA A O 1
ATOM 1428 N N . VAL A 1 189 ? -5.594 9.294 -2.297 1.00 77.00 189 VAL A N 1
ATOM 1429 C CA . VAL A 1 189 ? -6.556 9.966 -1.394 1.00 77.00 189 VAL A CA 1
ATOM 1430 C C . VAL A 1 189 ? -7.299 8.964 -0.517 1.00 77.00 189 VAL A C 1
ATOM 1432 O O . VAL A 1 189 ? -7.372 9.138 0.696 1.00 77.00 189 VAL A O 1
ATOM 1435 N N . VAL A 1 190 ? -7.856 7.923 -1.138 1.00 80.88 190 VAL A N 1
ATOM 1436 C CA . VAL A 1 190 ? -8.714 6.948 -0.456 1.00 80.88 190 VAL A CA 1
ATOM 1437 C C . VAL A 1 190 ? -7.887 6.104 0.506 1.00 80.88 190 VAL A C 1
ATOM 1439 O O . VAL A 1 190 ? -8.233 6.012 1.684 1.00 80.88 190 VAL A O 1
ATOM 1442 N N . ALA A 1 191 ? -6.771 5.540 0.036 1.00 89.12 191 ALA A N 1
ATOM 1443 C CA . ALA A 1 191 ? -5.882 4.752 0.878 1.00 89.12 191 ALA A CA 1
ATOM 1444 C C . ALA A 1 191 ? -5.307 5.581 2.035 1.00 89.12 191 ALA A C 1
ATOM 1446 O O . ALA A 1 191 ? -5.357 5.148 3.183 1.00 89.12 191 ALA A O 1
ATOM 1447 N N . GLY A 1 192 ? -4.828 6.795 1.753 1.00 86.62 192 GLY A N 1
ATOM 1448 C CA . GLY A 1 192 ? -4.277 7.707 2.750 1.00 86.62 192 GLY A CA 1
ATOM 1449 C C . GLY A 1 192 ? -5.296 8.070 3.826 1.00 86.62 192 GLY A C 1
ATOM 1450 O O . GLY A 1 192 ? -5.012 7.914 5.008 1.00 86.62 192 GLY A O 1
ATOM 1451 N N . ALA A 1 193 ? -6.509 8.472 3.440 1.00 82.06 193 ALA A N 1
ATOM 1452 C CA . ALA A 1 193 ? -7.573 8.770 4.398 1.00 82.06 193 ALA A CA 1
ATOM 1453 C C . ALA A 1 193 ? -7.970 7.539 5.237 1.00 82.06 193 ALA A C 1
ATOM 1455 O O . ALA A 1 193 ? -8.150 7.659 6.449 1.00 82.06 193 ALA A O 1
ATOM 1456 N N . SER A 1 194 ? -8.038 6.354 4.620 1.00 85.38 194 SER A N 1
ATOM 1457 C CA . SER A 1 194 ? -8.339 5.096 5.322 1.00 85.38 194 SER A CA 1
ATOM 1458 C C . SER A 1 194 ? -7.268 4.756 6.363 1.00 85.38 194 SER A C 1
ATOM 1460 O O . SER A 1 194 ? -7.592 4.381 7.486 1.00 85.38 194 SER A O 1
ATOM 1462 N N . ILE A 1 195 ? -5.993 4.930 6.010 1.00 90.62 195 ILE A N 1
ATOM 1463 C CA . ILE A 1 195 ? -4.847 4.652 6.882 1.00 90.62 195 ILE A CA 1
ATOM 1464 C C . ILE A 1 195 ? -4.760 5.646 8.046 1.00 90.62 195 ILE A C 1
ATOM 1466 O O . ILE A 1 195 ? -4.522 5.225 9.175 1.00 90.62 195 ILE A O 1
ATOM 1470 N N . LEU A 1 196 ? -5.004 6.941 7.810 1.00 86.88 196 LEU A N 1
ATOM 1471 C CA . LEU A 1 196 ? -5.054 7.936 8.890 1.00 86.88 196 LEU A CA 1
ATOM 1472 C C . LEU A 1 196 ? -6.138 7.601 9.905 1.00 86.88 196 LEU A C 1
ATOM 1474 O O . LEU A 1 196 ? -5.883 7.594 11.106 1.00 86.88 196 LEU A O 1
ATOM 1478 N N . HIS A 1 197 ? -7.335 7.293 9.409 1.00 82.62 197 HIS A N 1
ATOM 1479 C CA . HIS A 1 197 ? -8.441 6.928 10.275 1.00 82.62 197 HIS A CA 1
ATOM 1480 C C . HIS A 1 197 ? -8.138 5.646 11.057 1.00 82.62 197 HIS A C 1
ATOM 1482 O O . HIS A 1 197 ? -8.396 5.596 12.255 1.00 82.62 197 HIS A O 1
ATOM 1488 N N . LEU A 1 198 ? -7.555 4.635 10.407 1.00 84.88 198 LEU A N 1
ATOM 1489 C CA . LEU A 1 198 ? -7.160 3.389 11.060 1.00 84.88 198 LEU A CA 1
ATOM 1490 C C . LEU A 1 198 ? -6.143 3.620 12.182 1.00 84.88 198 LEU A C 1
ATOM 1492 O O . LEU A 1 198 ? -6.324 3.098 13.277 1.00 84.88 198 LEU A O 1
ATOM 1496 N N . GLU A 1 199 ? -5.099 4.413 11.936 1.00 86.00 199 GLU A N 1
ATOM 1497 C CA . GLU A 1 199 ? -4.096 4.726 12.959 1.00 86.00 199 GLU A CA 1
ATOM 1498 C C . GLU A 1 199 ? -4.726 5.472 14.148 1.00 86.00 199 GLU A C 1
ATOM 1500 O O . GLU A 1 199 ? -4.462 5.128 15.300 1.00 86.00 199 GLU A O 1
ATOM 1505 N N . ASP A 1 200 ? -5.614 6.437 13.887 1.00 83.25 200 ASP A N 1
ATOM 1506 C CA . ASP A 1 200 ? -6.327 7.163 14.943 1.00 83.25 200 ASP A CA 1
ATOM 1507 C C . ASP A 1 200 ? -7.238 6.217 15.762 1.00 83.25 200 ASP A C 1
ATOM 1509 O O . ASP A 1 200 ? -7.261 6.305 16.991 1.00 83.25 200 ASP A O 1
ATOM 1513 N N . GLN A 1 201 ? -7.935 5.265 15.126 1.00 79.75 201 GLN A N 1
ATOM 1514 C CA . GLN A 1 201 ? -8.746 4.260 15.834 1.00 79.75 201 GLN A CA 1
ATOM 1515 C C . GLN A 1 201 ? -7.897 3.285 16.656 1.00 79.75 201 GLN A C 1
ATOM 1517 O O . GLN A 1 201 ? -8.247 2.987 17.798 1.00 79.75 201 GLN A O 1
ATOM 1522 N N . ILE A 1 202 ? -6.768 2.825 16.112 1.00 80.81 202 ILE A N 1
ATOM 1523 C CA . ILE A 1 202 ? -5.816 1.971 16.829 1.00 80.81 202 ILE A CA 1
ATOM 1524 C C . ILE A 1 202 ? -5.380 2.653 18.127 1.00 80.81 202 ILE A C 1
ATOM 1526 O O . ILE A 1 202 ? -5.505 2.055 19.193 1.00 80.81 202 ILE A O 1
ATOM 1530 N N . ARG A 1 203 ? -4.942 3.916 18.054 1.00 85.19 203 ARG A N 1
ATOM 1531 C CA . ARG A 1 203 ? -4.494 4.686 19.226 1.00 85.19 203 ARG A CA 1
ATOM 1532 C C . ARG A 1 203 ? -5.595 4.855 20.269 1.00 85.19 203 ARG A C 1
ATOM 1534 O O . ARG A 1 203 ? -5.335 4.742 21.464 1.00 85.19 203 ARG A O 1
ATOM 1541 N N . LEU A 1 204 ? -6.827 5.116 19.827 1.00 79.94 204 LEU A N 1
ATOM 1542 C CA . LEU A 1 204 ? -7.977 5.251 20.724 1.00 79.94 204 LEU A CA 1
ATOM 1543 C C . LEU A 1 204 ? -8.290 3.945 21.462 1.00 79.94 204 LEU A C 1
ATOM 1545 O O . LEU A 1 204 ? -8.594 3.980 22.652 1.00 79.94 204 LEU A O 1
ATOM 1549 N N . GLN A 1 205 ? -8.212 2.803 20.777 1.00 75.69 205 GLN A N 1
ATOM 1550 C CA . GLN A 1 205 ? -8.560 1.503 21.357 1.00 75.69 205 GLN A CA 1
ATOM 1551 C C . GLN A 1 205 ? -7.466 0.925 22.247 1.00 75.69 205 GLN A C 1
ATOM 1553 O O . GLN A 1 205 ? -7.764 0.300 23.263 1.00 75.69 205 GLN A O 1
ATOM 1558 N N . THR A 1 206 ? -6.202 1.118 21.878 1.00 79.25 206 THR A N 1
ATOM 1559 C CA . THR A 1 206 ? -5.065 0.630 22.667 1.00 79.25 206 THR A CA 1
ATOM 1560 C C . THR A 1 206 ? -4.754 1.550 23.842 1.00 79.25 206 THR A C 1
ATOM 1562 O O . THR A 1 206 ? -4.126 1.116 24.806 1.00 79.25 206 THR A O 1
ATOM 1565 N N . GLY A 1 207 ? -5.169 2.819 23.763 1.00 82.50 207 GLY A N 1
ATOM 1566 C CA . GLY A 1 207 ? -4.742 3.873 24.681 1.00 82.50 207 GLY A CA 1
ATOM 1567 C C . GLY A 1 207 ? -3.277 4.283 24.494 1.00 82.50 207 GLY A C 1
ATOM 1568 O O . GLY A 1 207 ? -2.771 5.074 25.289 1.00 82.50 207 GLY A O 1
ATOM 1569 N N . ASP A 1 208 ? -2.596 3.760 23.469 1.00 85.75 208 ASP A N 1
ATOM 1570 C CA . ASP A 1 208 ? -1.205 4.075 23.159 1.00 85.75 208 ASP A CA 1
ATOM 1571 C C . ASP A 1 208 ? -1.137 5.157 22.067 1.00 85.75 208 ASP A C 1
ATOM 1573 O O . ASP A 1 208 ? -1.419 4.868 20.901 1.00 85.75 208 ASP A O 1
ATOM 1577 N N . PRO A 1 209 ? -0.736 6.401 22.396 1.00 87.12 209 PRO A N 1
ATOM 1578 C CA . PRO A 1 209 ? -0.613 7.477 21.414 1.00 87.12 209 PRO A CA 1
ATOM 1579 C C . PRO A 1 209 ? 0.542 7.265 20.425 1.00 87.12 209 PRO A C 1
ATOM 1581 O O . PRO A 1 209 ? 0.591 7.945 19.400 1.00 87.12 209 PRO A O 1
ATOM 1584 N N . HIS A 1 210 ? 1.468 6.347 20.713 1.00 88.81 210 HIS A N 1
ATOM 1585 C CA . HIS A 1 210 ? 2.606 6.023 19.858 1.00 88.81 210 HIS A CA 1
ATOM 1586 C C . HIS A 1 210 ? 2.359 4.821 18.953 1.00 88.81 210 HIS A C 1
ATOM 1588 O O . HIS A 1 210 ? 3.213 4.540 18.118 1.00 88.81 210 HIS A O 1
ATOM 1594 N N . ALA A 1 211 ? 1.201 4.165 19.061 1.00 87.06 211 ALA A N 1
ATOM 1595 C CA . ALA A 1 211 ? 0.838 3.081 18.165 1.00 87.06 211 ALA A CA 1
ATOM 1596 C C . ALA A 1 211 ? 0.835 3.561 16.704 1.00 87.06 211 ALA A C 1
ATOM 1598 O O . ALA A 1 211 ? 0.317 4.641 16.375 1.00 87.06 211 ALA A O 1
ATOM 1599 N N . GLN A 1 212 ? 1.432 2.752 15.836 1.00 91.06 212 GLN A N 1
ATOM 1600 C CA . GLN A 1 212 ? 1.571 3.008 14.407 1.00 91.06 212 GLN A CA 1
ATOM 1601 C C . GLN A 1 212 ? 1.021 1.839 13.599 1.00 91.06 212 GLN A C 1
ATOM 1603 O O . GLN A 1 212 ? 0.923 0.712 14.076 1.00 91.06 212 GLN A O 1
ATOM 1608 N N . ILE A 1 213 ? 0.688 2.090 12.332 1.00 91.38 213 ILE A N 1
ATOM 1609 C CA . ILE A 1 213 ? 0.192 1.048 11.416 1.00 91.38 213 ILE A CA 1
ATOM 1610 C C . ILE A 1 213 ? 1.120 -0.174 11.374 1.00 91.38 213 ILE A C 1
ATOM 1612 O O . ILE A 1 213 ? 0.647 -1.309 11.416 1.00 91.38 213 ILE A O 1
ATOM 1616 N N . SER A 1 214 ? 2.436 0.037 11.330 1.00 93.25 214 SER A N 1
ATOM 1617 C CA . SER A 1 214 ? 3.423 -1.047 11.284 1.00 93.25 214 SER A CA 1
ATOM 1618 C C . SER A 1 214 ? 3.343 -1.990 12.489 1.00 93.25 214 SER A C 1
ATOM 1620 O O . SER A 1 214 ? 3.648 -3.169 12.334 1.00 93.25 214 SER A O 1
ATOM 1622 N N . ASP A 1 215 ? 2.882 -1.547 13.661 1.00 90.81 215 ASP A N 1
ATOM 1623 C CA . ASP A 1 215 ? 2.748 -2.402 14.850 1.00 90.81 215 ASP A CA 1
ATOM 1624 C C . ASP A 1 215 ? 1.624 -3.443 14.696 1.00 90.81 215 ASP A C 1
ATOM 1626 O O . ASP A 1 215 ? 1.662 -4.515 15.303 1.00 90.81 215 ASP A O 1
ATOM 1630 N N . PHE A 1 216 ? 0.639 -3.156 13.840 1.00 90.81 216 PHE A N 1
ATOM 1631 C CA . PHE A 1 216 ? -0.579 -3.955 13.668 1.00 90.81 216 PHE A CA 1
ATOM 1632 C C . PHE A 1 216 ? -0.577 -4.805 12.402 1.00 90.81 216 PHE A C 1
ATOM 1634 O O . PHE A 1 216 ? -1.406 -5.703 12.284 1.00 90.81 216 PHE A O 1
ATOM 1641 N N . PHE A 1 217 ? 0.346 -4.568 11.474 1.00 94.56 217 PHE A N 1
ATOM 1642 C CA . PHE A 1 217 ? 0.487 -5.375 10.267 1.00 94.56 217 PHE A CA 1
ATOM 1643 C C . PHE A 1 217 ? 1.816 -6.126 10.254 1.00 94.56 217 PHE A C 1
ATOM 1645 O O . PHE A 1 217 ? 2.866 -5.607 10.641 1.00 94.56 217 PHE A O 1
ATOM 1652 N N . ASP A 1 218 ? 1.758 -7.373 9.798 1.00 96.00 218 ASP A N 1
ATOM 1653 C CA . ASP A 1 218 ? 2.915 -8.263 9.711 1.00 96.00 218 ASP A CA 1
ATOM 1654 C C . ASP A 1 218 ? 3.607 -8.151 8.350 1.00 96.00 218 ASP A C 1
ATOM 1656 O O . ASP A 1 218 ? 4.783 -8.479 8.220 1.00 96.00 218 ASP A O 1
ATOM 1660 N N . ILE A 1 219 ? 2.892 -7.660 7.336 1.00 98.38 219 ILE A N 1
ATOM 1661 C CA . ILE A 1 219 ? 3.412 -7.379 5.998 1.00 98.38 219 ILE A CA 1
ATOM 1662 C C . ILE A 1 219 ? 2.609 -6.256 5.345 1.00 98.38 219 ILE A C 1
ATOM 1664 O O . ILE A 1 219 ? 1.388 -6.159 5.513 1.00 98.38 219 ILE A O 1
ATOM 1668 N N . VAL A 1 220 ? 3.302 -5.430 4.564 1.00 98.75 220 VAL A N 1
ATOM 1669 C CA . VAL A 1 220 ? 2.694 -4.375 3.753 1.00 98.75 220 VAL A CA 1
ATOM 1670 C C . VAL A 1 220 ? 3.050 -4.598 2.286 1.00 98.75 220 VAL A C 1
ATOM 1672 O O . VAL A 1 220 ? 4.188 -4.913 1.942 1.00 98.75 220 VAL A O 1
ATOM 1675 N N . ALA A 1 221 ? 2.078 -4.439 1.399 1.00 98.81 221 ALA A N 1
ATOM 1676 C CA . ALA A 1 221 ? 2.271 -4.487 -0.039 1.00 98.81 221 ALA A CA 1
ATOM 1677 C C . ALA A 1 221 ? 1.670 -3.245 -0.691 1.00 98.81 221 ALA A C 1
ATOM 1679 O O . ALA A 1 221 ? 0.613 -2.771 -0.273 1.00 98.81 221 ALA A O 1
ATOM 1680 N N . GLY A 1 222 ? 2.322 -2.723 -1.727 1.00 98.56 222 GLY A N 1
ATOM 1681 C CA . GLY A 1 222 ? 1.822 -1.536 -2.408 1.00 98.56 222 GLY A CA 1
ATOM 1682 C C . GLY A 1 222 ? 2.275 -1.410 -3.854 1.00 98.56 222 GLY A C 1
ATOM 1683 O O . GLY A 1 222 ? 3.432 -1.683 -4.163 1.00 98.56 222 GLY A O 1
ATOM 1684 N N . THR A 1 223 ? 1.379 -0.938 -4.721 1.00 98.19 223 THR A N 1
ATOM 1685 C CA . THR A 1 223 ? 1.644 -0.707 -6.154 1.00 98.19 223 THR A CA 1
ATOM 1686 C C . THR A 1 223 ? 1.553 0.775 -6.500 1.00 98.19 223 THR A C 1
ATOM 1688 O O . THR A 1 223 ? 0.711 1.482 -5.955 1.00 98.19 223 THR A O 1
ATOM 1691 N N . GLY A 1 224 ? 2.405 1.287 -7.393 1.00 95.56 224 GLY A N 1
ATOM 1692 C CA . GLY A 1 224 ? 2.365 2.686 -7.828 1.00 95.56 224 GLY A CA 1
ATOM 1693 C C . GLY A 1 224 ? 2.439 3.658 -6.648 1.00 95.56 224 GLY A C 1
ATOM 1694 O O . GLY A 1 224 ? 3.331 3.560 -5.803 1.00 95.56 224 GLY A O 1
ATOM 1695 N N . ILE A 1 225 ? 1.459 4.561 -6.542 1.00 94.69 225 ILE A N 1
ATOM 1696 C CA . ILE A 1 225 ? 1.352 5.476 -5.396 1.00 94.69 225 ILE A CA 1
ATOM 1697 C C . ILE A 1 225 ? 1.124 4.741 -4.063 1.00 94.69 225 ILE A C 1
ATOM 1699 O O . ILE A 1 225 ? 1.633 5.177 -3.032 1.00 94.69 225 ILE A O 1
ATOM 1703 N N . GLY A 1 226 ? 0.433 3.597 -4.081 1.00 97.62 226 GLY A N 1
ATOM 1704 C CA . GLY A 1 226 ? 0.301 2.709 -2.930 1.00 97.62 226 GLY A CA 1
ATOM 1705 C C . GLY A 1 226 ? 1.626 2.072 -2.524 1.00 97.62 226 GLY A C 1
ATOM 1706 O O . GLY A 1 226 ? 1.854 1.861 -1.341 1.00 97.62 226 GLY A O 1
ATOM 1707 N N . GLY A 1 227 ? 2.538 1.843 -3.475 1.00 98.25 227 GLY A N 1
ATOM 1708 C CA . GLY A 1 227 ? 3.905 1.383 -3.212 1.00 98.25 227 GLY A CA 1
ATOM 1709 C C . GLY A 1 227 ? 4.758 2.442 -2.519 1.00 98.25 227 GLY A C 1
ATOM 1710 O O . GLY A 1 227 ? 5.491 2.119 -1.588 1.00 98.25 227 GLY A O 1
ATOM 1711 N N . ILE A 1 228 ? 4.600 3.715 -2.907 1.00 98.44 228 ILE A N 1
ATOM 1712 C CA . ILE A 1 228 ? 5.225 4.848 -2.204 1.00 98.44 228 ILE A CA 1
ATOM 1713 C C . ILE A 1 228 ? 4.695 4.929 -0.769 1.00 98.44 228 ILE A C 1
ATOM 1715 O O . ILE A 1 228 ? 5.483 4.994 0.172 1.00 98.44 228 ILE A O 1
ATOM 1719 N N . LEU A 1 229 ? 3.370 4.888 -0.593 1.00 98.25 229 LEU A N 1
ATOM 1720 C CA . LEU A 1 229 ? 2.747 4.941 0.731 1.00 98.25 229 LEU A CA 1
ATOM 1721 C C . LEU A 1 229 ? 3.173 3.753 1.606 1.00 98.25 229 LEU A C 1
ATOM 1723 O O . LEU A 1 229 ? 3.571 3.954 2.748 1.00 98.25 229 LEU A O 1
ATOM 1727 N N . ALA A 1 230 ? 3.155 2.536 1.059 1.00 98.62 230 ALA A N 1
ATOM 1728 C CA . ALA A 1 230 ? 3.597 1.326 1.744 1.00 98.62 230 ALA A CA 1
ATOM 1729 C C . ALA A 1 230 ? 5.054 1.430 2.207 1.00 98.62 230 ALA A C 1
ATOM 1731 O O . ALA A 1 230 ? 5.336 1.138 3.364 1.00 98.62 230 ALA A O 1
ATOM 1732 N N . ALA A 1 231 ? 5.961 1.886 1.336 1.00 98.75 231 ALA A N 1
ATOM 1733 C CA . ALA A 1 231 ? 7.371 2.051 1.674 1.00 98.75 231 ALA A CA 1
ATOM 1734 C C . ALA A 1 231 ? 7.589 3.097 2.779 1.00 98.75 231 ALA A C 1
ATOM 1736 O O . ALA A 1 231 ? 8.394 2.861 3.674 1.00 98.75 231 ALA A O 1
ATOM 1737 N N . LEU A 1 232 ? 6.857 4.218 2.762 1.00 98.56 232 LEU A N 1
ATOM 1738 C CA . LEU A 1 232 ? 6.925 5.227 3.827 1.00 98.56 232 LEU A CA 1
ATOM 1739 C C . LEU A 1 232 ? 6.463 4.660 5.178 1.00 98.56 232 LEU A C 1
ATOM 1741 O O . LEU A 1 232 ? 7.120 4.885 6.186 1.00 98.56 232 LEU A O 1
ATOM 1745 N N . LEU A 1 233 ? 5.377 3.880 5.204 1.00 98.25 233 LEU A N 1
ATOM 1746 C CA . LEU A 1 233 ? 4.836 3.301 6.442 1.00 98.25 233 LEU A CA 1
ATOM 1747 C C . LEU A 1 233 ? 5.774 2.298 7.129 1.00 98.25 233 LEU A C 1
ATOM 1749 O O . LEU A 1 233 ? 5.581 2.005 8.308 1.00 98.25 233 LEU A O 1
ATOM 1753 N N . VAL A 1 234 ? 6.748 1.740 6.403 1.00 98.44 234 VAL A N 1
ATOM 1754 C CA . VAL A 1 234 ? 7.644 0.693 6.922 1.00 98.44 234 VAL A CA 1
ATOM 1755 C C . VAL A 1 234 ? 9.128 1.028 6.798 1.00 98.44 234 VAL A C 1
ATOM 1757 O O . VAL A 1 234 ? 9.951 0.172 7.108 1.00 98.44 234 VAL A O 1
ATOM 1760 N N . ALA A 1 235 ? 9.497 2.230 6.349 1.00 98.31 235 ALA A N 1
ATOM 1761 C CA . ALA A 1 235 ? 10.892 2.668 6.286 1.00 98.31 235 ALA A CA 1
ATOM 1762 C C . ALA A 1 235 ? 11.493 2.707 7.698 1.00 98.31 235 ALA A C 1
ATOM 1764 O O . ALA A 1 235 ? 10.934 3.365 8.569 1.00 98.31 235 ALA A O 1
ATOM 1765 N N . ASP A 1 236 ? 12.597 1.998 7.931 1.00 96.81 236 ASP A N 1
ATOM 1766 C CA . ASP A 1 236 ? 13.187 1.836 9.265 1.00 96.81 236 ASP A CA 1
ATOM 1767 C C . ASP A 1 236 ? 14.039 3.053 9.670 1.00 96.81 236 ASP A C 1
ATOM 1769 O O . ASP A 1 236 ? 14.922 3.490 8.927 1.00 96.81 236 ASP A O 1
ATOM 1773 N N . ASP A 1 237 ? 13.816 3.568 10.879 1.00 95.38 237 ASP A N 1
ATOM 1774 C CA . ASP A 1 237 ? 14.635 4.613 11.502 1.00 95.38 237 ASP A CA 1
ATOM 1775 C C . ASP A 1 237 ? 15.997 4.094 12.011 1.00 95.38 237 ASP A C 1
ATOM 1777 O O . ASP A 1 237 ? 16.846 4.864 12.456 1.00 95.38 237 ASP A O 1
ATOM 1781 N N . GLY A 1 238 ? 16.250 2.787 11.907 1.00 94.62 238 GLY A N 1
ATOM 1782 C CA . GLY A 1 238 ? 17.452 2.106 12.384 1.00 94.62 238 GLY A CA 1
ATOM 1783 C C . GLY A 1 238 ? 17.311 1.431 13.738 1.00 94.62 238 GLY A C 1
ATOM 1784 O O . GLY A 1 238 ? 18.208 0.681 14.123 1.00 94.62 238 GLY A O 1
ATOM 1785 N N . SER A 1 239 ? 16.211 1.678 14.443 1.00 93.31 239 SER A N 1
ATOM 1786 C CA . SER A 1 239 ? 15.858 1.015 15.696 1.00 93.31 239 SER A CA 1
ATOM 1787 C C . SER A 1 239 ? 14.877 -0.147 15.499 1.00 93.31 239 SER A C 1
ATOM 1789 O O . SER A 1 239 ? 14.504 -0.806 16.470 1.00 93.31 239 SER A O 1
ATOM 1791 N N . GLY A 1 240 ? 14.470 -0.421 14.254 1.00 92.00 240 GLY A N 1
ATOM 1792 C CA . GLY A 1 240 ? 13.403 -1.361 13.924 1.00 92.00 240 GLY A CA 1
ATOM 1793 C C . GLY A 1 240 ? 12.011 -0.729 13.991 1.00 92.00 240 GLY A C 1
ATOM 1794 O O . GLY A 1 240 ? 11.021 -1.461 13.992 1.00 92.00 240 GLY A O 1
ATOM 1795 N N . LYS A 1 241 ? 11.917 0.605 14.058 1.00 93.31 241 LYS A N 1
ATOM 1796 C CA . LYS A 1 241 ? 10.660 1.365 14.100 1.00 93.31 241 LYS A CA 1
ATOM 1797 C C . LYS A 1 241 ? 10.476 2.179 12.820 1.00 93.31 241 LYS A C 1
ATOM 1799 O O . LYS A 1 241 ? 11.456 2.498 12.151 1.00 93.31 241 LYS A O 1
ATOM 1804 N N . PRO A 1 242 ? 9.233 2.496 12.423 1.00 95.44 242 PRO A N 1
ATOM 1805 C CA . PRO A 1 242 ? 9.012 3.290 11.226 1.00 95.44 242 PRO A CA 1
ATOM 1806 C C . PRO A 1 242 ? 9.453 4.750 11.430 1.00 95.44 242 PRO A C 1
ATOM 1808 O O . PRO A 1 242 ? 9.103 5.398 12.415 1.00 95.44 242 PRO A O 1
ATOM 1811 N N . MET A 1 243 ? 10.155 5.289 10.437 1.00 95.50 243 MET A N 1
ATOM 1812 C CA . MET A 1 243 ? 10.602 6.683 10.376 1.00 95.50 243 MET A CA 1
ATOM 1813 C C . MET A 1 243 ? 9.441 7.674 10.182 1.00 95.50 243 MET A C 1
ATOM 1815 O O . MET A 1 243 ? 9.573 8.856 10.490 1.00 95.50 243 MET A O 1
ATOM 1819 N N . PHE A 1 244 ? 8.295 7.203 9.679 1.00 95.31 244 PHE A N 1
ATOM 1820 C CA . PHE A 1 244 ? 7.120 8.024 9.398 1.00 95.31 244 PHE A CA 1
ATOM 1821 C C . PHE A 1 244 ? 5.887 7.499 10.131 1.00 95.31 244 PHE A C 1
ATOM 1823 O O . PHE A 1 244 ? 5.605 6.301 10.121 1.00 95.31 244 PHE A O 1
ATOM 1830 N N . THR A 1 245 ? 5.087 8.404 10.698 1.00 94.69 245 THR A N 1
ATOM 1831 C CA . THR A 1 245 ? 3.699 8.073 11.059 1.00 94.69 245 THR A CA 1
ATOM 1832 C C . THR A 1 245 ? 2.835 7.978 9.797 1.00 94.69 245 THR A C 1
ATOM 1834 O O . THR A 1 245 ? 3.205 8.507 8.742 1.00 94.69 245 THR A O 1
ATOM 1837 N N . ALA A 1 246 ? 1.634 7.392 9.890 1.00 92.75 246 ALA A N 1
ATOM 1838 C CA . ALA A 1 246 ? 0.658 7.463 8.798 1.00 92.75 246 ALA A CA 1
ATOM 1839 C C . ALA A 1 246 ? 0.406 8.911 8.341 1.00 92.75 246 ALA A C 1
ATOM 1841 O O . ALA A 1 246 ? 0.292 9.196 7.145 1.00 92.75 246 ALA A O 1
ATOM 1842 N N . ARG A 1 247 ? 0.364 9.842 9.302 1.00 91.44 247 ARG A N 1
ATOM 1843 C CA . ARG A 1 247 ? 0.169 11.276 9.061 1.00 91.44 247 ARG A CA 1
ATOM 1844 C C . ARG A 1 247 ? 1.310 11.895 8.274 1.00 91.44 247 ARG A C 1
ATOM 1846 O O . ARG A 1 247 ? 1.041 12.656 7.345 1.00 91.44 247 ARG A O 1
ATOM 1853 N N . ASP A 1 248 ? 2.549 11.548 8.598 1.00 95.50 248 ASP A N 1
ATOM 1854 C CA . ASP A 1 248 ? 3.720 12.047 7.877 1.00 95.50 248 ASP A CA 1
ATOM 1855 C C . ASP A 1 248 ? 3.791 11.463 6.464 1.00 95.50 248 ASP A C 1
ATOM 1857 O O . ASP A 1 248 ? 4.021 12.205 5.510 1.00 95.50 248 ASP A O 1
ATOM 1861 N N . ALA A 1 249 ? 3.495 10.170 6.305 1.00 96.75 249 ALA A N 1
ATOM 1862 C CA . ALA A 1 249 ? 3.486 9.507 5.004 1.00 96.75 249 ALA A CA 1
ATOM 1863 C C . ALA A 1 249 ? 2.439 10.110 4.045 1.00 96.75 249 ALA A C 1
ATOM 1865 O O . ALA A 1 249 ? 2.743 10.428 2.891 1.00 96.75 249 ALA A O 1
ATOM 1866 N N . VAL A 1 250 ? 1.208 10.337 4.522 1.00 91.56 250 VAL A N 1
ATOM 1867 C CA . VAL A 1 250 ? 0.149 10.974 3.718 1.00 91.56 250 VAL A CA 1
ATOM 1868 C C . VAL A 1 250 ? 0.464 12.445 3.443 1.00 91.56 250 VAL A C 1
ATOM 1870 O O . VAL A 1 250 ? 0.256 12.919 2.321 1.00 91.56 250 VAL A O 1
ATOM 1873 N N . ARG A 1 251 ? 1.009 13.171 4.430 1.00 90.56 251 ARG A N 1
ATOM 1874 C CA . ARG A 1 251 ? 1.449 14.561 4.247 1.00 90.56 251 ARG A CA 1
ATOM 1875 C C . ARG A 1 251 ? 2.519 14.655 3.164 1.00 90.56 251 ARG A C 1
ATOM 1877 O O . ARG A 1 251 ? 2.379 15.486 2.272 1.00 90.56 251 ARG A O 1
ATOM 1884 N N . PHE A 1 252 ? 3.519 13.774 3.191 1.00 94.69 252 PHE A N 1
ATOM 1885 C CA . PHE A 1 252 ? 4.573 13.723 2.183 1.00 94.69 252 PHE A CA 1
ATOM 1886 C C . PHE A 1 252 ? 3.994 13.590 0.770 1.00 94.69 252 PHE A C 1
ATOM 1888 O O . PHE A 1 252 ? 4.317 14.396 -0.099 1.00 94.69 252 PHE A O 1
ATOM 1895 N N . ILE A 1 253 ? 3.089 12.632 0.541 1.00 89.62 253 ILE A N 1
ATOM 1896 C CA . ILE A 1 253 ? 2.473 12.422 -0.781 1.00 89.62 253 ILE A CA 1
ATOM 1897 C C . ILE A 1 253 ? 1.688 13.655 -1.244 1.00 89.62 253 ILE A C 1
ATOM 1899 O O . ILE A 1 253 ? 1.751 14.018 -2.422 1.00 89.62 253 ILE A O 1
ATOM 1903 N N . SER A 1 254 ? 0.950 14.291 -0.332 1.00 85.19 254 SER A N 1
ATOM 1904 C CA . SER A 1 254 ? 0.136 15.472 -0.631 1.00 85.19 254 SER A CA 1
ATOM 1905 C C . SER A 1 254 ? 0.999 16.694 -0.961 1.00 85.19 254 SER A C 1
ATOM 1907 O O . SER A 1 254 ? 0.840 17.306 -2.018 1.00 85.19 254 SER A O 1
ATOM 1909 N N . GLU A 1 255 ? 1.970 17.015 -0.105 1.00 85.81 255 GLU A N 1
ATOM 1910 C CA . GLU A 1 255 ? 2.833 18.192 -0.257 1.00 85.81 255 GLU A CA 1
ATOM 1911 C C . GLU A 1 255 ? 3.810 18.044 -1.425 1.00 85.81 255 GLU A C 1
ATOM 1913 O O . GLU A 1 255 ? 4.049 18.997 -2.166 1.00 85.81 255 GLU A O 1
ATOM 1918 N N . LYS A 1 256 ? 4.338 16.834 -1.640 1.00 89.94 256 LYS A N 1
ATOM 1919 C CA . LYS A 1 256 ? 5.264 16.537 -2.738 1.00 89.94 256 LYS A CA 1
ATOM 1920 C C . LYS A 1 256 ? 4.562 16.129 -4.023 1.00 89.94 256 LYS A C 1
ATOM 1922 O O . LYS A 1 256 ? 5.246 15.817 -4.995 1.00 89.94 256 LYS A O 1
ATOM 1927 N N . ASN A 1 257 ? 3.230 16.182 -4.104 1.00 86.12 257 ASN A N 1
ATOM 1928 C CA . ASN A 1 257 ? 2.496 15.695 -5.273 1.00 86.12 257 ASN A CA 1
ATOM 1929 C C . ASN A 1 257 ? 2.957 16.339 -6.588 1.00 86.12 257 ASN A C 1
ATOM 1931 O O . ASN A 1 257 ? 3.180 15.648 -7.583 1.00 86.12 257 ASN A O 1
ATOM 1935 N N . SER A 1 258 ? 3.157 17.660 -6.581 1.00 83.06 258 SER A N 1
ATOM 1936 C CA . SER A 1 258 ? 3.635 18.401 -7.749 1.00 83.06 258 SER A CA 1
ATOM 1937 C C . SER A 1 258 ? 5.082 18.087 -8.115 1.00 83.06 258 SER A C 1
ATOM 1939 O O . SER A 1 258 ? 5.437 18.241 -9.277 1.00 83.06 258 SER A O 1
ATOM 1941 N N . GLU A 1 259 ? 5.910 17.660 -7.157 1.00 87.44 259 GLU A N 1
ATOM 1942 C CA . GLU A 1 259 ? 7.292 17.230 -7.401 1.00 87.44 259 GLU A CA 1
ATOM 1943 C C . GLU A 1 259 ? 7.340 15.786 -7.915 1.00 87.44 259 GLU A C 1
ATOM 1945 O O . GLU A 1 259 ? 8.089 15.496 -8.849 1.00 87.44 259 GLU A O 1
ATOM 1950 N N . LEU A 1 260 ? 6.516 14.901 -7.346 1.00 85.38 260 LEU A N 1
ATOM 1951 C CA . LEU A 1 260 ? 6.389 13.498 -7.735 1.00 85.38 260 LEU A CA 1
ATOM 1952 C C . LEU A 1 260 ? 5.805 13.372 -9.148 1.00 85.38 260 LEU A C 1
ATOM 1954 O O . LEU A 1 260 ? 6.312 12.608 -9.961 1.00 85.38 260 LEU A O 1
ATOM 1958 N N . PHE A 1 261 ? 4.780 14.157 -9.480 1.00 85.31 261 PHE A N 1
ATOM 1959 C CA . PHE A 1 261 ? 4.046 14.045 -10.744 1.00 85.31 261 PHE A CA 1
ATOM 1960 C C . PHE A 1 261 ? 4.084 15.339 -11.571 1.00 85.31 261 PHE A C 1
ATOM 1962 O O . PHE A 1 261 ? 3.116 15.685 -12.248 1.00 85.31 261 PHE A O 1
ATOM 1969 N N . GLU A 1 262 ? 5.222 16.045 -11.564 1.00 78.94 262 GLU A N 1
ATOM 1970 C CA . GLU A 1 262 ? 5.434 17.306 -12.296 1.00 78.94 262 GLU A CA 1
ATOM 1971 C C . GLU A 1 262 ? 5.216 17.130 -13.810 1.00 78.94 262 GLU A C 1
ATOM 1973 O O . GLU A 1 262 ? 6.096 16.635 -14.519 1.00 78.94 262 GLU A O 1
ATOM 1978 N N . ILE A 1 263 ? 4.065 17.554 -14.341 1.00 76.94 263 ILE A N 1
ATOM 1979 C CA . ILE A 1 263 ? 3.757 17.419 -15.770 1.00 76.94 263 ILE A CA 1
ATOM 1980 C C . ILE A 1 263 ? 4.574 18.420 -16.593 1.00 76.94 263 ILE A C 1
ATOM 1982 O O . ILE A 1 263 ? 4.372 19.631 -16.521 1.00 76.94 263 ILE A O 1
ATOM 1986 N N . ARG A 1 264 ? 5.416 17.898 -17.487 1.00 69.62 264 ARG A N 1
ATOM 1987 C CA . ARG A 1 264 ? 6.117 18.658 -18.521 1.00 69.62 264 ARG A CA 1
ATOM 1988 C C . ARG A 1 264 ? 5.513 18.414 -19.895 1.00 69.62 264 ARG A C 1
ATOM 1990 O O . ARG A 1 264 ? 5.202 17.289 -20.293 1.00 69.62 264 ARG A O 1
ATOM 1997 N N . HIS A 1 265 ? 5.378 19.499 -20.646 1.00 66.00 265 HIS A N 1
ATOM 1998 C CA . HIS A 1 265 ? 4.962 19.458 -22.040 1.00 66.00 265 HIS A CA 1
ATOM 1999 C C . HIS A 1 265 ? 6.169 19.186 -22.938 1.00 66.00 265 HIS A C 1
ATOM 2001 O O . HIS A 1 265 ? 7.141 19.935 -22.931 1.00 66.00 265 HIS A O 1
ATOM 2007 N N . THR A 1 266 ? 6.096 18.116 -23.723 1.00 60.56 266 THR A N 1
ATOM 2008 C CA . THR A 1 266 ? 7.161 17.640 -24.613 1.00 60.56 266 THR A CA 1
ATOM 2009 C C . THR A 1 266 ? 6.640 17.474 -26.048 1.00 60.56 266 THR A C 1
ATOM 2011 O O . THR A 1 266 ? 5.432 17.350 -26.276 1.00 60.56 266 THR A O 1
ATOM 2014 N N . GLY A 1 267 ? 7.552 17.484 -27.026 1.00 56.59 267 GLY A N 1
ATOM 2015 C CA . GLY A 1 267 ? 7.248 17.319 -28.455 1.00 56.59 267 GLY A CA 1
ATOM 2016 C C . GLY A 1 267 ? 6.844 18.605 -29.193 1.00 56.59 267 GLY A C 1
ATOM 2017 O O . GLY A 1 267 ? 6.573 19.644 -28.586 1.00 56.59 267 GLY A O 1
ATOM 2018 N N . VAL A 1 268 ? 6.795 18.524 -30.528 1.00 47.50 268 VAL A N 1
ATOM 2019 C CA . VAL A 1 268 ? 6.366 19.629 -31.405 1.00 47.50 268 VAL A CA 1
ATOM 2020 C C . VAL A 1 268 ? 4.894 19.956 -31.109 1.00 47.50 268 VAL A C 1
ATOM 2022 O O . VAL A 1 268 ? 4.063 19.056 -30.980 1.00 47.50 268 VAL A O 1
ATOM 2025 N N . PHE A 1 269 ? 4.574 21.241 -30.927 1.00 50.09 269 PHE A N 1
ATOM 2026 C CA . PHE A 1 269 ? 3.266 21.737 -30.462 1.00 50.09 269 PHE A CA 1
ATOM 2027 C C . PHE A 1 269 ? 2.828 21.294 -29.047 1.00 50.09 269 PHE A C 1
ATOM 2029 O O . PHE A 1 269 ? 1.643 21.382 -28.730 1.00 50.09 269 PHE A O 1
ATOM 2036 N N . ARG A 1 270 ? 3.744 20.843 -28.167 1.00 59.00 270 ARG A N 1
ATOM 2037 C CA . ARG A 1 270 ? 3.452 20.539 -26.740 1.00 59.00 270 ARG A CA 1
ATOM 2038 C C . ARG A 1 270 ? 2.353 19.481 -26.508 1.00 59.00 270 ARG A C 1
ATOM 2040 O O . ARG A 1 270 ? 1.707 19.474 -25.454 1.00 59.00 270 ARG A O 1
ATOM 2047 N N . ARG A 1 271 ? 2.139 18.579 -27.475 1.00 53.56 271 ARG A N 1
ATOM 2048 C CA . ARG A 1 271 ? 1.064 17.568 -27.440 1.00 53.56 271 ARG A CA 1
ATOM 2049 C C . ARG A 1 271 ? 1.293 16.431 -26.436 1.00 53.56 271 ARG A C 1
ATOM 2051 O O . ARG A 1 271 ? 0.307 15.863 -25.975 1.00 53.56 271 ARG A O 1
ATOM 2058 N N . ASN A 1 272 ? 2.537 16.132 -26.048 1.00 58.69 272 ASN A N 1
ATOM 2059 C CA . ASN A 1 272 ? 2.829 15.045 -25.108 1.00 58.69 272 ASN A CA 1
ATOM 2060 C C . ASN A 1 272 ? 3.037 15.580 -23.689 1.00 58.69 272 ASN A C 1
ATOM 2062 O O . ASN A 1 272 ? 3.890 16.435 -23.457 1.00 58.69 272 ASN A O 1
ATOM 2066 N N . ARG A 1 273 ? 2.287 15.043 -22.726 1.00 65.25 273 ARG A N 1
ATOM 2067 C CA . ARG A 1 273 ? 2.455 15.319 -21.294 1.00 65.25 273 ARG A CA 1
ATOM 2068 C C . ARG A 1 273 ? 3.239 14.169 -20.672 1.00 65.25 273 ARG A C 1
ATOM 2070 O O . ARG A 1 273 ? 2.792 13.033 -20.759 1.00 65.25 273 ARG A O 1
ATOM 2077 N N . ARG A 1 274 ? 4.407 14.449 -20.095 1.00 74.12 274 ARG A N 1
ATOM 2078 C CA . ARG A 1 274 ? 5.198 13.469 -19.336 1.00 74.12 274 ARG A CA 1
ATOM 2079 C C . ARG A 1 274 ? 5.673 14.080 -18.036 1.00 74.12 274 ARG A C 1
ATOM 2081 O O . ARG A 1 274 ? 6.011 15.258 -18.005 1.00 74.12 274 ARG A O 1
ATOM 2088 N N . CYS A 1 275 ? 5.726 13.279 -16.992 1.00 77.38 275 CYS A N 1
ATOM 2089 C CA . CYS A 1 275 ? 6.235 13.688 -15.706 1.00 77.38 275 CYS A CA 1
ATOM 2090 C C . CYS A 1 275 ? 7.771 13.771 -15.710 1.00 77.38 275 CYS A C 1
ATOM 2092 O O . CYS A 1 275 ? 8.465 13.000 -16.386 1.00 77.38 275 CYS A O 1
ATOM 2094 N N . SER A 1 276 ? 8.299 14.745 -14.972 1.00 78.00 276 SER A N 1
ATOM 2095 C CA . SER A 1 276 ? 9.734 14.955 -14.776 1.00 78.00 276 SER A CA 1
ATOM 2096 C C . SER A 1 276 ? 10.316 13.868 -13.869 1.00 78.00 276 SER A C 1
ATOM 2098 O O . SER A 1 276 ? 10.037 13.845 -12.674 1.00 78.00 276 SER A O 1
ATOM 2100 N N . ALA A 1 277 ? 11.148 12.980 -14.423 1.00 78.94 277 ALA A N 1
ATOM 2101 C CA . ALA A 1 277 ? 11.788 11.914 -13.646 1.00 78.94 277 ALA A CA 1
ATOM 2102 C C . ALA A 1 277 ? 12.656 12.476 -12.508 1.00 78.94 277 ALA A C 1
ATOM 2104 O O . ALA A 1 277 ? 12.471 12.109 -11.357 1.00 78.94 277 ALA A O 1
ATOM 2105 N N . GLY A 1 278 ? 13.521 13.450 -12.810 1.00 86.88 278 GLY A N 1
ATOM 2106 C CA . GLY A 1 278 ? 14.485 13.953 -11.830 1.00 86.88 278 GLY A CA 1
ATOM 2107 C C . GLY A 1 278 ? 13.867 14.708 -10.650 1.00 86.88 278 GLY A C 1
ATOM 2108 O O . GLY A 1 278 ? 14.513 14.828 -9.617 1.00 86.88 278 GLY A O 1
ATOM 2109 N N . SER A 1 279 ? 12.645 15.239 -10.782 1.00 89.88 279 SER A N 1
ATOM 2110 C CA . SER A 1 279 ? 11.943 15.856 -9.646 1.00 89.88 279 SER A CA 1
ATOM 2111 C C . SER A 1 279 ? 11.466 14.795 -8.654 1.00 89.88 279 SER A C 1
ATOM 2113 O O . SER A 1 279 ? 11.757 14.895 -7.464 1.00 89.88 279 SER A O 1
ATOM 2115 N N . MET A 1 280 ? 10.825 13.740 -9.164 1.00 93.25 280 MET A N 1
ATOM 2116 C CA . MET A 1 280 ? 10.406 12.588 -8.369 1.00 93.25 280 MET A CA 1
ATOM 2117 C C . MET A 1 280 ? 11.602 11.896 -7.707 1.00 93.25 280 MET A C 1
ATOM 2119 O O . MET A 1 280 ? 11.545 11.615 -6.515 1.00 93.25 280 MET A O 1
ATOM 2123 N N . ASP A 1 281 ? 12.687 11.676 -8.456 1.00 95.25 281 ASP A N 1
ATOM 2124 C CA . ASP A 1 281 ? 13.893 11.012 -7.953 1.00 95.25 281 ASP A CA 1
ATOM 2125 C C . ASP A 1 281 ? 14.467 11.764 -6.740 1.00 95.25 281 ASP A C 1
ATOM 2127 O O . ASP A 1 281 ? 14.667 11.162 -5.691 1.00 95.25 281 ASP A O 1
ATOM 2131 N N . ARG A 1 282 ? 14.622 13.096 -6.828 1.00 95.69 282 ARG A N 1
ATOM 2132 C CA . ARG A 1 282 ? 15.107 13.919 -5.703 1.00 95.69 282 ARG A CA 1
ATOM 2133 C C . ARG A 1 282 ? 14.174 13.888 -4.495 1.00 95.69 282 ARG A C 1
ATOM 2135 O O . ARG A 1 282 ? 14.655 13.818 -3.369 1.00 95.69 282 ARG A O 1
ATOM 2142 N N . ALA A 1 283 ? 12.862 13.977 -4.716 1.00 96.50 283 ALA A N 1
ATOM 2143 C CA . ALA A 1 283 ? 11.888 13.978 -3.628 1.00 96.50 283 ALA A CA 1
ATOM 2144 C C . ALA A 1 283 ? 11.880 12.636 -2.880 1.00 96.50 283 ALA A C 1
ATOM 2146 O O . ALA A 1 283 ? 11.867 12.621 -1.651 1.00 96.50 283 ALA A O 1
ATOM 2147 N N . LEU A 1 284 ? 11.923 11.519 -3.613 1.00 97.62 284 LEU A N 1
ATOM 2148 C CA . LEU A 1 284 ? 11.961 10.181 -3.025 1.00 97.62 284 LEU A CA 1
ATOM 2149 C C . LEU A 1 284 ? 13.316 9.888 -2.372 1.00 97.62 284 LEU A C 1
ATOM 2151 O O . LEU A 1 284 ? 13.342 9.359 -1.267 1.00 97.62 284 LEU A O 1
ATOM 2155 N N . GLU A 1 285 ? 14.435 10.243 -3.007 1.00 97.56 285 GLU A N 1
ATOM 2156 C CA . GLU A 1 285 ? 15.767 10.031 -2.426 1.00 97.56 285 GLU A CA 1
ATOM 2157 C C . GLU A 1 285 ? 15.941 10.822 -1.122 1.00 97.56 285 GLU A C 1
ATOM 2159 O O . GLU A 1 285 ? 16.493 10.296 -0.160 1.00 97.56 285 GLU A O 1
ATOM 2164 N N . ALA A 1 286 ? 15.427 12.056 -1.061 1.00 97.19 286 ALA A N 1
ATOM 2165 C CA . ALA A 1 286 ? 15.434 12.848 0.165 1.00 97.19 286 ALA A CA 1
ATOM 2166 C C . ALA A 1 286 ? 14.560 12.230 1.269 1.00 97.19 286 ALA A C 1
ATOM 2168 O O . ALA A 1 286 ? 14.935 12.291 2.434 1.00 97.19 286 ALA A O 1
ATOM 2169 N N . ALA A 1 287 ? 13.418 11.632 0.916 1.00 97.56 287 ALA A N 1
ATOM 2170 C CA . ALA A 1 287 ? 12.521 10.996 1.879 1.00 97.56 287 ALA A CA 1
ATOM 2171 C C . ALA A 1 287 ? 13.080 9.681 2.436 1.00 97.56 287 ALA A C 1
ATOM 2173 O O . ALA A 1 287 ? 12.946 9.406 3.620 1.00 97.56 287 ALA A O 1
ATOM 2174 N N . PHE A 1 288 ? 13.718 8.867 1.594 1.00 98.31 288 PHE A N 1
ATOM 2175 C CA . PHE A 1 288 ? 14.289 7.574 1.982 1.00 98.31 288 PHE A CA 1
ATOM 2176 C C . PHE A 1 288 ? 15.772 7.676 2.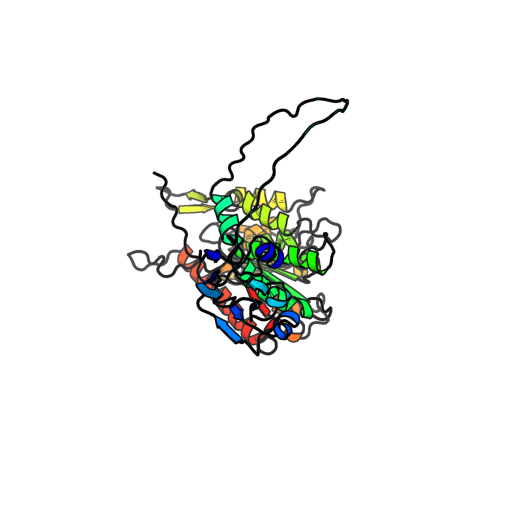355 1.00 98.31 288 PHE A C 1
ATOM 2178 O O . PHE A 1 288 ? 16.545 6.741 2.131 1.00 98.31 288 PHE A O 1
ATOM 2185 N N . ARG A 1 289 ? 16.176 8.815 2.918 1.00 97.88 289 ARG A N 1
ATOM 2186 C CA . ARG A 1 289 ? 17.496 9.021 3.503 1.00 97.88 289 ARG A CA 1
ATOM 2187 C C . ARG A 1 289 ? 17.325 9.263 4.994 1.00 97.88 289 ARG A C 1
ATOM 2189 O O . ARG A 1 289 ? 16.638 10.195 5.393 1.00 97.88 289 ARG A O 1
ATOM 2196 N N . ARG A 1 290 ? 17.954 8.413 5.796 1.00 95.62 290 ARG A N 1
ATOM 2197 C CA . ARG A 1 290 ? 17.943 8.518 7.255 1.00 95.62 290 ARG A CA 1
ATOM 2198 C C . ARG A 1 290 ? 18.829 9.674 7.724 1.00 95.62 290 ARG A C 1
ATOM 2200 O O . ARG A 1 290 ? 19.726 10.106 6.998 1.00 95.62 290 ARG A O 1
ATOM 2207 N N . ASP A 1 291 ? 18.612 10.131 8.953 1.00 91.50 291 ASP A N 1
ATOM 2208 C CA . ASP A 1 291 ? 19.348 11.237 9.583 1.00 91.50 291 ASP A CA 1
ATOM 2209 C C . ASP A 1 291 ? 20.874 11.040 9.620 1.00 91.50 291 ASP A C 1
ATOM 2211 O O . ASP A 1 291 ? 21.630 12.008 9.574 1.00 91.50 291 ASP A O 1
ATOM 2215 N N . ASP A 1 292 ? 21.350 9.792 9.640 1.00 93.75 292 ASP A N 1
ATOM 2216 C CA . ASP A 1 292 ? 22.778 9.456 9.562 1.00 93.75 292 ASP A CA 1
ATOM 2217 C C . ASP A 1 292 ? 23.353 9.500 8.132 1.00 93.75 292 ASP A C 1
ATOM 2219 O O . ASP A 1 292 ? 24.518 9.174 7.904 1.00 93.75 292 ASP A O 1
ATOM 2223 N N . GLY A 1 293 ? 22.541 9.897 7.152 1.00 95.50 293 GLY A N 1
ATOM 2224 C CA . GLY A 1 293 ? 22.906 10.011 5.746 1.00 95.50 293 GLY A CA 1
ATOM 2225 C C . GLY A 1 293 ? 22.771 8.717 4.944 1.00 95.50 293 GLY A C 1
ATOM 2226 O O . GLY A 1 293 ? 23.003 8.752 3.730 1.00 95.50 293 GLY A O 1
ATOM 2227 N N . LYS A 1 294 ? 22.379 7.596 5.567 1.00 96.88 294 LYS A N 1
ATOM 2228 C CA . LYS A 1 294 ? 22.181 6.320 4.871 1.00 96.88 294 LYS A CA 1
ATOM 2229 C C . LYS A 1 294 ? 20.964 6.389 3.945 1.00 96.88 294 LYS A C 1
ATOM 2231 O O . LYS A 1 294 ? 19.859 6.715 4.376 1.00 96.88 294 LYS A O 1
ATOM 2236 N N . VAL A 1 295 ? 21.158 6.030 2.676 1.00 98.00 295 VAL A N 1
ATOM 2237 C CA . VAL A 1 295 ? 20.055 5.795 1.731 1.00 98.00 295 VAL A CA 1
ATOM 2238 C C . VAL A 1 295 ? 19.464 4.419 2.021 1.00 98.00 295 VAL A C 1
ATOM 2240 O O . VAL A 1 295 ? 20.186 3.423 2.006 1.00 98.00 295 VAL A O 1
ATOM 2243 N N . LEU A 1 296 ? 18.166 4.378 2.306 1.00 98.56 296 LEU A N 1
ATOM 2244 C CA . LEU A 1 296 ? 17.476 3.164 2.724 1.00 98.56 296 LEU A CA 1
ATOM 2245 C C . LEU A 1 296 ? 17.280 2.196 1.553 1.00 98.56 296 LEU A C 1
ATOM 2247 O O . LEU A 1 296 ? 16.926 2.598 0.436 1.00 98.56 296 LEU A O 1
ATOM 2251 N N . THR A 1 297 ? 17.471 0.908 1.824 1.00 98.62 297 THR A N 1
ATOM 2252 C CA . THR A 1 297 ? 17.231 -0.187 0.876 1.00 98.62 297 THR A CA 1
ATOM 2253 C C . THR A 1 297 ? 16.038 -1.045 1.291 1.00 98.62 297 THR A C 1
ATOM 2255 O O . THR A 1 297 ? 15.433 -0.830 2.340 1.00 98.62 297 THR A O 1
ATOM 2258 N N . MET A 1 298 ? 15.674 -2.036 0.476 1.00 98.19 298 MET A N 1
ATOM 2259 C CA . MET A 1 298 ? 14.598 -2.979 0.794 1.00 98.19 298 MET A CA 1
ATOM 2260 C C . MET A 1 298 ? 14.815 -3.681 2.142 1.00 98.19 298 MET A C 1
ATOM 2262 O O . MET A 1 298 ? 13.835 -3.984 2.824 1.00 98.19 298 MET A O 1
ATOM 2266 N N . LYS A 1 299 ? 16.070 -3.924 2.551 1.00 96.88 299 LYS A N 1
ATOM 2267 C CA . LYS A 1 299 ? 16.396 -4.484 3.877 1.00 96.88 299 LYS A CA 1
ATOM 2268 C C . LYS A 1 299 ? 16.057 -3.549 5.029 1.00 96.88 299 LYS A C 1
ATOM 2270 O O . LYS A 1 299 ? 15.676 -4.032 6.095 1.00 96.88 299 LYS A O 1
ATOM 2275 N N . ASP A 1 300 ? 16.171 -2.245 4.801 1.00 97.75 300 ASP A N 1
ATOM 2276 C CA . ASP A 1 300 ? 15.966 -1.192 5.797 1.00 97.75 300 ASP A CA 1
ATOM 2277 C C . ASP A 1 300 ? 14.478 -0.847 5.949 1.00 97.75 300 ASP A C 1
ATOM 2279 O O . ASP A 1 300 ? 14.055 0.311 5.926 1.00 97.75 300 ASP A O 1
ATOM 2283 N N . THR A 1 301 ? 13.666 -1.894 6.069 1.00 98.31 301 THR A N 1
ATOM 2284 C CA . THR A 1 301 ? 12.237 -1.812 6.341 1.00 98.31 301 THR A CA 1
ATOM 2285 C C . THR A 1 301 ? 11.929 -2.557 7.635 1.00 98.31 301 THR A C 1
ATOM 2287 O O . THR A 1 301 ? 12.411 -3.674 7.851 1.00 98.31 301 THR A O 1
ATOM 2290 N N . CYS A 1 302 ? 11.135 -1.951 8.519 1.00 97.12 302 CYS A N 1
ATOM 2291 C CA . CYS A 1 302 ? 10.801 -2.519 9.828 1.00 97.12 302 CYS A CA 1
ATOM 2292 C C . CYS A 1 302 ? 9.804 -3.687 9.726 1.00 97.12 302 CYS A C 1
ATOM 2294 O O . CYS A 1 302 ? 9.719 -4.527 10.623 1.00 97.12 302 CYS A O 1
ATOM 2296 N N . LYS A 1 303 ? 9.088 -3.788 8.599 1.00 97.19 303 LYS A N 1
ATOM 2297 C CA . LYS A 1 303 ? 8.176 -4.886 8.262 1.00 97.19 303 LYS A CA 1
ATOM 2298 C C . LYS A 1 303 ? 8.458 -5.417 6.856 1.00 97.19 303 LYS A C 1
ATOM 2300 O O . LYS A 1 303 ? 8.924 -4.657 6.009 1.00 97.19 303 LYS A O 1
ATOM 2305 N N . PRO A 1 304 ? 8.186 -6.707 6.580 1.00 98.25 304 PRO A N 1
ATOM 2306 C CA . PRO A 1 304 ? 8.131 -7.231 5.221 1.00 98.25 304 PRO A CA 1
ATOM 2307 C C . PRO A 1 304 ? 7.362 -6.296 4.275 1.00 98.25 304 PRO A C 1
ATOM 2309 O O . PRO A 1 304 ? 6.233 -5.897 4.560 1.00 98.25 304 PRO A O 1
ATOM 2312 N N . LEU A 1 305 ? 7.999 -5.955 3.153 1.00 98.81 305 LEU A N 1
ATOM 2313 C CA . LEU A 1 305 ? 7.468 -5.069 2.121 1.00 98.81 305 LEU A CA 1
ATOM 2314 C C . LEU A 1 305 ? 7.471 -5.783 0.769 1.00 98.81 305 LEU A C 1
ATOM 2316 O O . LEU A 1 305 ? 8.486 -6.386 0.405 1.00 98.81 305 LEU A O 1
ATOM 2320 N N . LEU A 1 306 ? 6.369 -5.667 0.023 1.00 98.88 306 LEU A N 1
ATOM 2321 C CA . LEU A 1 306 ? 6.257 -6.096 -1.374 1.00 98.88 306 LEU A CA 1
ATOM 2322 C C . LEU A 1 306 ? 5.865 -4.927 -2.275 1.00 98.88 306 LEU A C 1
ATOM 2324 O O . LEU A 1 306 ? 4.844 -4.276 -2.051 1.00 98.88 306 LEU A O 1
ATOM 2328 N N . VAL A 1 307 ? 6.640 -4.700 -3.333 1.00 98.81 307 VAL A N 1
ATOM 2329 C CA . VAL A 1 307 ? 6.349 -3.663 -4.329 1.00 98.81 307 VAL A CA 1
ATOM 2330 C C . VAL A 1 307 ? 6.495 -4.258 -5.730 1.00 98.81 307 VAL A C 1
ATOM 2332 O O . VAL A 1 307 ? 7.608 -4.609 -6.124 1.00 98.81 307 VAL A O 1
ATOM 2335 N N . PRO A 1 308 ? 5.408 -4.414 -6.504 1.00 98.38 308 PRO A N 1
ATOM 2336 C CA . PRO A 1 308 ? 5.484 -4.963 -7.847 1.00 98.38 308 PRO A CA 1
ATOM 2337 C C . PRO A 1 308 ? 5.847 -3.901 -8.890 1.00 98.38 308 PRO A C 1
ATOM 2339 O O . PRO A 1 308 ? 5.529 -2.714 -8.771 1.00 98.38 308 PRO A O 1
ATOM 2342 N N . CYS A 1 309 ? 6.474 -4.364 -9.963 1.00 97.81 309 CYS A N 1
ATOM 2343 C CA . CYS A 1 309 ? 6.662 -3.672 -11.232 1.00 97.81 309 CYS A CA 1
ATOM 2344 C C . CYS A 1 309 ? 6.572 -4.696 -12.376 1.00 97.81 309 CYS A C 1
ATOM 2346 O O . CYS A 1 309 ? 6.474 -5.902 -12.137 1.00 97.81 309 CYS A O 1
ATOM 2348 N N . TYR A 1 310 ? 6.617 -4.235 -13.621 1.00 97.56 310 TYR A N 1
ATOM 2349 C CA . TYR A 1 310 ? 6.814 -5.111 -14.773 1.00 97.56 310 TYR A CA 1
ATOM 2350 C C . TYR A 1 310 ? 8.190 -4.849 -15.382 1.00 97.56 310 TYR A C 1
ATOM 2352 O O . TYR A 1 310 ? 8.515 -3.709 -15.715 1.00 97.56 310 TYR A O 1
ATOM 2360 N N . ASP A 1 311 ? 9.004 -5.892 -15.516 1.00 97.44 311 ASP A N 1
ATOM 2361 C CA . ASP A 1 311 ? 10.346 -5.787 -16.076 1.00 97.44 311 ASP A CA 1
ATOM 2362 C C . ASP A 1 311 ? 10.324 -6.058 -17.581 1.00 97.44 311 ASP A C 1
ATOM 2364 O O . ASP A 1 311 ? 10.026 -7.160 -18.042 1.00 97.44 311 ASP A O 1
ATOM 2368 N N . LEU A 1 312 ? 10.699 -5.051 -18.365 1.00 96.94 312 LEU A N 1
ATOM 2369 C CA . LEU A 1 312 ? 10.779 -5.166 -19.817 1.00 96.94 312 LEU A CA 1
ATOM 2370 C C . LEU A 1 312 ? 11.938 -6.057 -20.284 1.00 96.94 312 LEU A C 1
ATOM 2372 O O . LEU A 1 312 ? 11.883 -6.551 -21.407 1.00 96.94 312 LEU A O 1
ATOM 2376 N N . LYS A 1 313 ? 12.985 -6.264 -19.471 1.00 94.88 313 LYS A N 1
ATOM 2377 C CA . LYS A 1 313 ? 14.109 -7.138 -19.855 1.00 94.88 313 LYS A CA 1
ATOM 2378 C C . LYS A 1 313 ? 13.703 -8.605 -19.823 1.00 94.88 313 LYS A C 1
ATOM 2380 O O . LYS A 1 313 ? 13.954 -9.320 -20.787 1.00 94.88 313 LYS A O 1
ATOM 2385 N N . SER A 1 314 ? 13.067 -9.038 -18.738 1.00 94.44 314 SER A N 1
ATOM 2386 C CA . SER A 1 314 ? 12.552 -10.404 -18.602 1.00 94.44 314 SER A CA 1
ATOM 2387 C C . SER A 1 314 ? 11.169 -10.608 -19.225 1.00 94.44 314 SER A C 1
ATOM 2389 O O . SER A 1 314 ? 10.758 -11.750 -19.408 1.00 94.44 314 SER A O 1
ATOM 2391 N N . SER A 1 315 ? 10.462 -9.529 -19.589 1.00 95.56 315 SER A N 1
ATOM 2392 C CA . SER A 1 315 ? 9.065 -9.573 -20.048 1.00 95.56 315 SER A CA 1
ATOM 2393 C C . SER A 1 315 ? 8.142 -10.274 -19.045 1.00 95.56 315 SER A C 1
ATOM 2395 O O . SER A 1 315 ? 7.277 -11.063 -19.421 1.00 95.56 315 SER A O 1
ATOM 2397 N N . ALA A 1 316 ? 8.348 -9.988 -17.758 1.00 93.75 316 ALA A N 1
ATOM 2398 C CA . ALA A 1 316 ? 7.620 -10.611 -16.664 1.00 93.75 316 ALA A CA 1
ATOM 2399 C C . ALA A 1 316 ? 7.361 -9.620 -15.516 1.00 93.75 316 ALA A C 1
ATOM 2401 O O . ALA A 1 316 ? 8.106 -8.648 -15.341 1.00 93.75 316 ALA A O 1
ATOM 2402 N N . PRO A 1 317 ? 6.323 -9.857 -14.693 1.00 94.81 317 PRO A N 1
ATOM 2403 C CA . PRO A 1 317 ? 6.185 -9.176 -13.414 1.00 94.81 317 PRO A CA 1
ATOM 2404 C C . PRO A 1 317 ? 7.411 -9.422 -12.529 1.00 94.81 317 PRO A C 1
ATOM 2406 O O . PRO A 1 317 ? 7.891 -10.549 -12.415 1.00 94.81 317 PRO A O 1
ATOM 2409 N N . PHE A 1 318 ? 7.878 -8.375 -11.860 1.00 96.50 318 PHE A N 1
ATOM 2410 C CA . PHE A 1 318 ? 8.960 -8.442 -10.886 1.00 96.50 318 PHE A CA 1
ATOM 2411 C C . PHE A 1 318 ? 8.499 -7.812 -9.573 1.00 96.50 318 PHE A C 1
ATOM 2413 O O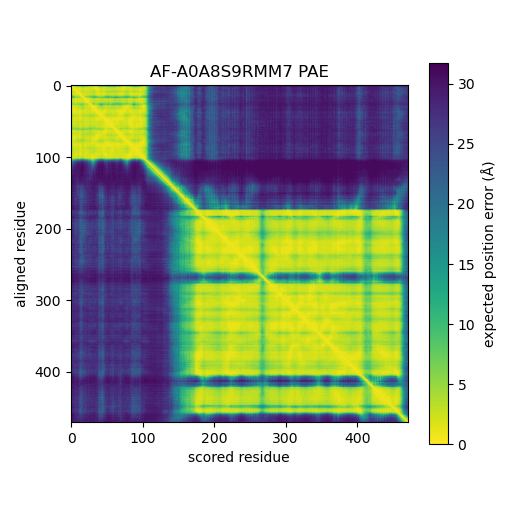 . PHE A 1 318 ? 8.018 -6.678 -9.560 1.00 96.50 318 PHE A O 1
ATOM 2420 N N . VAL A 1 319 ? 8.654 -8.534 -8.462 1.00 98.31 319 VAL A N 1
ATOM 2421 C CA . VAL A 1 319 ? 8.251 -8.065 -7.129 1.00 98.31 319 VAL A CA 1
ATOM 2422 C C . VAL A 1 319 ? 9.493 -7.807 -6.290 1.00 98.31 319 VAL A C 1
ATOM 2424 O O . VAL A 1 319 ? 10.201 -8.737 -5.906 1.00 98.31 319 VAL A O 1
ATOM 2427 N N . PHE A 1 320 ? 9.737 -6.538 -5.968 1.00 98.62 320 PHE A N 1
ATOM 2428 C CA . PHE A 1 320 ? 10.718 -6.170 -4.957 1.00 98.62 320 PHE A CA 1
ATOM 2429 C C . PHE A 1 320 ? 10.207 -6.665 -3.603 1.00 98.62 320 PHE A C 1
ATOM 2431 O O . PHE A 1 320 ? 9.107 -6.296 -3.192 1.00 98.62 320 PHE A O 1
ATOM 2438 N N . SER A 1 321 ? 10.983 -7.509 -2.922 1.00 98.31 321 SER A N 1
ATOM 2439 C CA . SER A 1 321 ? 10.604 -8.075 -1.627 1.00 98.31 321 SER A CA 1
ATOM 2440 C C . SER A 1 321 ? 11.727 -7.945 -0.606 1.00 98.31 321 SER A C 1
ATOM 2442 O O . SER A 1 321 ? 12.893 -8.203 -0.915 1.00 98.31 321 SER A O 1
ATOM 2444 N N . ARG A 1 322 ? 11.377 -7.590 0.637 1.00 97.88 322 ARG A N 1
ATOM 2445 C CA . ARG A 1 322 ? 12.341 -7.582 1.754 1.00 97.88 322 ARG A CA 1
ATOM 2446 C C . ARG A 1 322 ? 12.960 -8.967 1.983 1.00 97.88 322 ARG A C 1
ATOM 2448 O O . ARG A 1 322 ? 14.143 -9.056 2.302 1.00 97.88 322 ARG A O 1
ATOM 2455 N N . ALA A 1 323 ? 12.182 -10.035 1.798 1.00 96.56 323 ALA A N 1
ATOM 2456 C CA . ALA A 1 323 ? 12.665 -11.412 1.909 1.00 96.56 323 ALA A CA 1
ATOM 2457 C C . ALA A 1 323 ? 13.800 -11.695 0.908 1.00 96.56 323 ALA A C 1
ATOM 2459 O O . ALA A 1 323 ? 14.893 -12.079 1.320 1.00 96.56 323 ALA A O 1
ATOM 2460 N N . GLY A 1 324 ? 13.592 -11.393 -0.382 1.00 94.94 324 GLY A N 1
ATOM 2461 C CA . GLY A 1 324 ? 14.626 -11.560 -1.407 1.00 94.94 324 GLY A CA 1
ATOM 2462 C C . GLY A 1 324 ? 15.864 -10.708 -1.129 1.00 94.94 324 GLY A C 1
ATOM 2463 O O . GLY A 1 324 ? 16.987 -11.205 -1.206 1.00 94.94 324 GLY A O 1
ATOM 2464 N N . ALA A 1 325 ? 15.667 -9.450 -0.719 1.00 96.75 325 ALA A N 1
ATOM 2465 C CA . ALA A 1 325 ? 16.765 -8.578 -0.318 1.00 96.75 325 ALA A CA 1
ATOM 2466 C C . ALA A 1 325 ? 17.583 -9.205 0.823 1.00 96.75 325 ALA A C 1
ATOM 2468 O O . ALA A 1 325 ? 18.809 -9.271 0.748 1.00 96.75 325 ALA A O 1
ATOM 2469 N N . SER A 1 326 ? 16.912 -9.725 1.855 1.00 95.56 326 SER A N 1
ATOM 2470 C CA . SER A 1 326 ? 17.531 -10.360 3.029 1.00 95.56 326 SER A CA 1
ATOM 2471 C C . SER A 1 326 ? 18.347 -11.607 2.678 1.00 95.56 326 SER A C 1
ATOM 2473 O O . SER A 1 326 ? 19.341 -11.887 3.345 1.00 95.56 326 SER A O 1
ATOM 2475 N N . GLU A 1 327 ? 17.961 -12.330 1.628 1.00 94.38 327 GLU A N 1
ATOM 2476 C CA . GLU A 1 327 ? 18.674 -13.510 1.133 1.00 94.38 327 GLU A CA 1
ATOM 2477 C C . GLU A 1 327 ? 19.887 -13.162 0.271 1.00 94.38 327 GLU A C 1
ATOM 2479 O O . GLU A 1 327 ? 20.924 -13.815 0.388 1.00 94.38 327 GLU A O 1
ATOM 2484 N N . SER A 1 328 ? 19.792 -12.135 -0.577 1.00 96.25 328 SER A N 1
ATOM 2485 C CA . SER A 1 328 ? 20.881 -11.765 -1.481 1.00 96.25 328 SER A CA 1
ATOM 2486 C C . SER A 1 328 ? 20.957 -10.257 -1.735 1.00 96.25 328 SER A C 1
ATOM 2488 O O . SER A 1 328 ? 19.948 -9.640 -2.084 1.00 96.25 328 SER A O 1
ATOM 2490 N N . PRO A 1 329 ? 22.166 -9.656 -1.690 1.00 96.75 329 PRO A N 1
ATOM 2491 C CA . PRO A 1 329 ? 22.395 -8.286 -2.156 1.00 96.75 329 PRO A CA 1
ATOM 2492 C C . PRO A 1 329 ? 21.938 -8.045 -3.602 1.00 96.75 329 PRO A C 1
ATOM 2494 O O . PRO A 1 329 ? 21.593 -6.921 -3.951 1.00 96.75 329 PRO A O 1
ATOM 2497 N N . SER A 1 330 ? 21.869 -9.091 -4.432 1.00 96.88 330 SER A N 1
ATOM 2498 C CA . SER A 1 330 ? 21.375 -8.997 -5.810 1.00 96.88 330 SER A CA 1
ATOM 2499 C C . SER A 1 330 ? 19.867 -8.748 -5.898 1.00 96.88 330 SER A C 1
ATOM 2501 O O . SER A 1 330 ? 19.368 -8.424 -6.969 1.00 96.88 330 SER A O 1
ATOM 2503 N N . PHE A 1 331 ? 19.127 -8.875 -4.797 1.00 96.69 331 PHE A N 1
ATOM 2504 C CA . PHE A 1 331 ? 17.710 -8.513 -4.714 1.00 96.69 331 PHE A CA 1
ATOM 2505 C C . PHE A 1 331 ? 17.457 -7.356 -3.745 1.00 96.69 331 PHE A C 1
ATOM 2507 O O . PHE A 1 331 ? 16.304 -7.047 -3.446 1.00 96.69 331 PHE A O 1
ATOM 2514 N N . ASP A 1 332 ? 18.519 -6.706 -3.265 1.00 98.50 332 ASP A N 1
ATOM 2515 C CA . ASP A 1 332 ? 18.415 -5.511 -2.442 1.00 98.50 332 ASP A CA 1
ATOM 2516 C C . ASP A 1 332 ? 18.571 -4.259 -3.310 1.00 98.50 332 ASP A C 1
ATOM 2518 O O . ASP A 1 332 ? 19.512 -4.131 -4.096 1.00 98.50 332 ASP A O 1
ATOM 2522 N N . PHE A 1 333 ? 17.616 -3.344 -3.192 1.00 98.62 333 PHE A N 1
ATOM 2523 C CA . PHE A 1 333 ? 17.492 -2.149 -4.023 1.00 98.62 333 PHE A CA 1
ATOM 2524 C C . PHE A 1 333 ? 17.164 -0.953 -3.136 1.00 98.62 333 PHE A C 1
ATOM 2526 O O . PHE A 1 333 ? 16.465 -1.095 -2.136 1.00 98.62 333 PHE A O 1
ATOM 2533 N N . GLU A 1 334 ? 17.625 0.236 -3.513 1.00 98.69 334 GLU A N 1
ATOM 2534 C CA . GLU A 1 334 ? 17.276 1.472 -2.802 1.00 98.69 334 GLU A CA 1
ATOM 2535 C C . GLU A 1 334 ? 15.764 1.740 -2.884 1.00 98.69 334 GLU A C 1
ATOM 2537 O O . GLU A 1 334 ? 15.180 1.703 -3.975 1.00 98.69 334 GLU A O 1
ATOM 2542 N N . LEU A 1 335 ? 15.129 2.052 -1.748 1.00 98.50 335 LEU A N 1
ATOM 2543 C CA . LEU A 1 335 ? 13.671 2.207 -1.649 1.00 98.50 335 LEU A CA 1
ATOM 2544 C C . LEU A 1 335 ? 13.131 3.278 -2.597 1.00 98.50 335 LEU A C 1
ATOM 2546 O O . LEU A 1 335 ? 12.088 3.088 -3.225 1.00 98.50 335 LEU A O 1
ATOM 2550 N N . TRP A 1 336 ? 13.858 4.383 -2.766 1.00 98.38 336 TRP A N 1
ATOM 2551 C CA . TRP A 1 336 ? 13.444 5.451 -3.672 1.00 98.38 336 TRP A CA 1
ATOM 2552 C C . TRP A 1 336 ? 13.426 4.992 -5.142 1.00 98.38 336 TRP A C 1
ATOM 2554 O O . TRP A 1 336 ? 12.517 5.365 -5.887 1.00 98.38 336 TRP A O 1
ATOM 2564 N N . LYS A 1 337 ? 14.361 4.119 -5.556 1.00 98.38 337 LYS A N 1
ATOM 2565 C CA . LYS A 1 337 ? 14.384 3.519 -6.904 1.00 98.38 337 LYS A CA 1
ATOM 2566 C C . LYS A 1 337 ? 13.249 2.514 -7.087 1.00 98.38 337 LYS A C 1
ATOM 2568 O O . LYS A 1 337 ? 12.645 2.470 -8.157 1.00 98.38 337 LYS A O 1
ATOM 2573 N N . VAL A 1 338 ? 12.926 1.745 -6.049 1.00 98.62 338 VAL A N 1
ATOM 2574 C CA . VAL A 1 338 ? 11.779 0.820 -6.036 1.00 98.62 338 VAL A CA 1
ATOM 2575 C C . VAL A 1 338 ? 10.459 1.586 -6.191 1.00 98.62 338 VAL A C 1
ATOM 2577 O O . VAL A 1 338 ? 9.653 1.273 -7.069 1.00 98.62 338 VAL A O 1
ATOM 2580 N N . CYS A 1 339 ? 10.282 2.663 -5.421 1.00 98.25 339 CYS A N 1
ATOM 2581 C CA . CYS A 1 339 ? 9.151 3.587 -5.534 1.00 98.25 339 CYS A CA 1
ATOM 2582 C C . CYS A 1 339 ? 9.050 4.207 -6.937 1.00 98.25 339 CYS A C 1
ATOM 2584 O O . CYS A 1 339 ? 7.961 4.331 -7.508 1.00 98.25 339 CYS A O 1
ATOM 2586 N N . ARG A 1 340 ? 10.200 4.556 -7.527 1.00 97.06 340 ARG A N 1
ATOM 2587 C CA . ARG A 1 340 ? 10.281 5.087 -8.888 1.00 97.06 340 ARG A CA 1
ATOM 2588 C C . ARG A 1 340 ? 9.869 4.061 -9.944 1.00 97.06 340 ARG A C 1
ATOM 2590 O O . ARG A 1 340 ? 9.151 4.427 -10.875 1.00 97.06 340 ARG A O 1
ATOM 2597 N N . ALA A 1 341 ? 10.298 2.808 -9.791 1.00 97.50 341 ALA A N 1
ATOM 2598 C CA . ALA A 1 341 ? 9.957 1.686 -10.664 1.00 97.50 341 ALA A CA 1
ATOM 2599 C C . ALA A 1 341 ? 8.459 1.387 -10.667 1.00 97.50 341 ALA A C 1
ATOM 2601 O O . ALA A 1 341 ? 7.840 1.380 -11.730 1.00 97.50 341 ALA A O 1
ATOM 2602 N N . THR A 1 342 ? 7.860 1.204 -9.488 1.00 97.56 342 THR A N 1
ATOM 2603 C CA . THR A 1 342 ? 6.427 0.890 -9.393 1.00 97.56 342 THR A CA 1
ATOM 2604 C C . THR A 1 342 ? 5.541 2.039 -9.876 1.00 97.56 342 THR A C 1
ATOM 2606 O O . THR A 1 342 ? 4.445 1.796 -10.353 1.00 97.56 342 THR A O 1
ATOM 2609 N N . SER A 1 343 ? 6.027 3.286 -9.841 1.00 94.75 343 SER A N 1
ATOM 2610 C CA . SER A 1 343 ? 5.281 4.471 -10.297 1.00 94.75 343 SER A CA 1
ATOM 2611 C C . SER A 1 343 ? 5.498 4.822 -11.775 1.00 94.75 343 SER A C 1
ATOM 2613 O O . SER A 1 343 ? 4.999 5.848 -12.244 1.00 94.75 343 SER A O 1
ATOM 2615 N N . ALA A 1 344 ? 6.269 4.032 -12.531 1.00 93.81 344 ALA A N 1
ATOM 2616 C CA . ALA A 1 344 ? 6.663 4.346 -13.906 1.00 93.81 344 ALA A CA 1
ATOM 2617 C C . ALA A 1 344 ? 5.543 4.075 -14.936 1.00 93.81 344 ALA A C 1
ATOM 2619 O O . ALA A 1 344 ? 5.723 3.303 -15.882 1.00 93.81 344 ALA A O 1
ATOM 2620 N N . SER A 1 345 ? 4.372 4.701 -14.752 1.00 90.88 345 SER A N 1
ATOM 2621 C CA . SER A 1 345 ? 3.194 4.497 -15.609 1.00 90.88 345 SER A CA 1
ATOM 2622 C C . SER A 1 345 ? 3.502 4.927 -17.041 1.00 90.88 345 SER A C 1
ATOM 2624 O O . SER A 1 345 ? 3.915 6.074 -17.217 1.00 90.88 345 SER A O 1
ATOM 2626 N N . PRO A 1 346 ? 3.251 4.109 -18.084 1.00 87.56 346 PRO A N 1
ATOM 2627 C CA . PRO A 1 346 ? 3.554 4.480 -19.474 1.00 87.56 346 PRO A CA 1
ATOM 2628 C C . PRO A 1 346 ? 2.887 5.781 -19.942 1.00 87.56 346 PRO A C 1
ATOM 2630 O O . PRO A 1 346 ? 3.353 6.434 -20.878 1.00 87.56 346 PRO A O 1
ATOM 2633 N N . SER A 1 347 ? 1.785 6.163 -19.289 1.00 81.31 347 SER A N 1
ATOM 2634 C CA . SER A 1 347 ? 1.062 7.404 -19.560 1.00 81.31 347 SER A CA 1
ATOM 2635 C C . SER A 1 347 ? 1.735 8.654 -18.969 1.00 81.31 347 SER A C 1
ATOM 2637 O O . SER A 1 347 ? 1.517 9.754 -19.477 1.00 81.31 347 SER A O 1
ATOM 2639 N N . LEU A 1 348 ? 2.573 8.494 -17.938 1.00 83.88 348 LEU A N 1
ATOM 2640 C CA . LEU A 1 348 ? 3.195 9.583 -17.180 1.00 83.88 348 LEU A CA 1
ATOM 2641 C C . LEU A 1 348 ? 4.722 9.578 -17.301 1.00 83.88 348 LEU A C 1
ATOM 2643 O O . LEU A 1 348 ? 5.325 10.625 -17.519 1.00 83.88 348 LEU A O 1
ATOM 2647 N N . PHE A 1 349 ? 5.367 8.421 -17.223 1.00 89.00 349 PHE A N 1
ATOM 2648 C CA . PHE A 1 349 ? 6.815 8.283 -17.146 1.00 89.00 349 PHE A CA 1
ATOM 2649 C C . PHE A 1 349 ? 7.377 7.381 -18.245 1.00 89.00 349 PHE A C 1
ATOM 2651 O O . PHE A 1 349 ? 6.690 6.562 -18.849 1.00 89.00 349 PHE A O 1
ATOM 2658 N N . LYS A 1 350 ? 8.676 7.547 -18.509 1.00 91.50 350 LYS A N 1
ATOM 2659 C CA . LYS A 1 350 ? 9.458 6.544 -19.240 1.00 91.50 350 LYS A CA 1
ATOM 2660 C C . LYS A 1 350 ? 9.770 5.360 -18.309 1.00 91.50 350 LYS A C 1
ATOM 2662 O O . LYS A 1 350 ? 9.868 5.599 -17.102 1.00 91.50 350 LYS A O 1
ATOM 2667 N N . PRO A 1 351 ? 10.007 4.154 -18.862 1.00 94.44 351 PRO A N 1
ATOM 2668 C CA . PRO A 1 351 ? 10.593 3.053 -18.105 1.00 94.44 351 PRO A CA 1
ATOM 2669 C C . PRO A 1 351 ? 11.880 3.491 -17.400 1.00 94.44 351 PRO A C 1
ATOM 2671 O O . PRO A 1 351 ? 12.622 4.329 -17.927 1.00 94.44 351 PRO A O 1
ATOM 2674 N N . VAL A 1 352 ? 12.144 2.924 -16.227 1.00 95.75 352 VAL A N 1
ATOM 2675 C CA . VAL A 1 352 ? 13.313 3.248 -15.404 1.00 95.75 352 VAL A CA 1
ATOM 2676 C C . VAL A 1 352 ? 14.182 2.012 -15.226 1.00 95.75 352 VAL A C 1
ATOM 2678 O O . VAL A 1 352 ? 13.693 0.934 -14.913 1.00 95.75 352 VAL A O 1
ATOM 2681 N N . ASN A 1 353 ? 15.487 2.160 -15.443 1.00 97.50 353 ASN A N 1
ATOM 2682 C CA . ASN A 1 353 ? 16.433 1.089 -15.165 1.00 97.50 353 ASN A CA 1
ATOM 2683 C C . ASN A 1 353 ? 16.847 1.156 -13.692 1.00 97.50 353 ASN A C 1
ATOM 2685 O O . ASN A 1 353 ? 17.521 2.100 -13.283 1.00 97.50 353 ASN A O 1
ATOM 2689 N N . VAL A 1 354 ? 16.450 0.152 -12.920 1.00 97.06 354 VAL A N 1
ATOM 2690 C CA . VAL A 1 354 ? 16.804 -0.013 -11.509 1.00 97.06 354 VAL A CA 1
ATOM 2691 C C . VAL A 1 354 ? 17.830 -1.132 -11.389 1.00 97.06 354 VAL A C 1
ATOM 2693 O O . VAL A 1 354 ? 17.731 -2.143 -12.079 1.00 97.06 354 VAL A O 1
ATOM 2696 N N . VAL A 1 355 ? 18.838 -0.936 -10.543 1.00 98.00 355 VAL A N 1
ATOM 2697 C CA . VAL A 1 355 ? 19.962 -1.862 -10.355 1.00 98.00 355 VAL A CA 1
ATOM 2698 C C . VAL A 1 355 ? 20.104 -2.160 -8.865 1.00 98.00 355 VAL A C 1
ATOM 2700 O O . VAL A 1 355 ? 19.903 -1.253 -8.052 1.00 98.00 355 VAL A O 1
ATOM 2703 N N . SER A 1 356 ? 20.404 -3.414 -8.523 1.00 98.25 356 SER A N 1
ATOM 2704 C CA . SER A 1 356 ? 20.638 -3.855 -7.146 1.00 98.25 356 SER A CA 1
ATOM 2705 C C . SER A 1 356 ? 21.875 -3.189 -6.551 1.00 98.25 356 SER A C 1
ATOM 2707 O O . SER A 1 356 ? 22.744 -2.701 -7.276 1.00 98.25 356 SER A O 1
ATOM 2709 N N . VAL A 1 357 ? 21.979 -3.185 -5.223 1.00 97.38 357 VAL A N 1
ATOM 2710 C CA . VAL A 1 357 ? 23.108 -2.567 -4.501 1.00 97.38 357 VAL A CA 1
ATOM 2711 C C . VAL A 1 357 ? 24.465 -3.160 -4.892 1.00 97.38 357 VAL A C 1
ATOM 2713 O O . VAL A 1 357 ? 25.472 -2.461 -4.867 1.00 97.38 357 VAL A O 1
ATOM 2716 N N . ASP A 1 358 ? 24.499 -4.432 -5.293 1.00 97.25 358 ASP A N 1
ATOM 2717 C CA . ASP A 1 358 ? 25.708 -5.125 -5.749 1.00 97.25 358 ASP A CA 1
ATOM 2718 C C . ASP A 1 358 ? 25.949 -5.037 -7.268 1.00 97.25 358 ASP A C 1
ATOM 2720 O O . ASP A 1 358 ? 2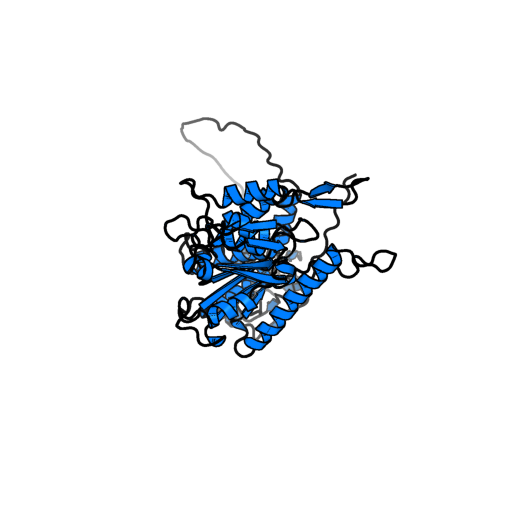6.922 -5.600 -7.771 1.00 97.25 358 ASP A O 1
ATOM 2724 N N . GLY A 1 359 ? 25.061 -4.374 -8.013 1.00 97.00 359 GLY A N 1
ATOM 2725 C CA . GLY A 1 359 ? 25.171 -4.213 -9.461 1.00 97.00 359 GLY A CA 1
ATOM 2726 C C . GLY A 1 359 ? 24.800 -5.438 -10.303 1.00 97.00 359 GLY A C 1
ATOM 2727 O O . GLY A 1 359 ? 24.831 -5.341 -11.530 1.00 97.00 359 GLY A O 1
ATOM 2728 N N . LYS A 1 360 ? 24.468 -6.588 -9.698 1.00 95.88 360 LYS A N 1
ATOM 2729 C CA . LYS A 1 360 ? 24.312 -7.861 -10.428 1.00 95.88 360 LYS A CA 1
ATOM 2730 C C . LYS A 1 360 ? 22.944 -8.045 -11.069 1.00 95.88 360 LYS A C 1
ATOM 2732 O O . LYS A 1 360 ? 22.850 -8.656 -12.131 1.00 95.88 360 LYS A O 1
ATOM 2737 N N . THR A 1 361 ? 21.898 -7.508 -10.453 1.00 95.38 361 THR A N 1
ATOM 2738 C CA . THR A 1 361 ? 20.536 -7.583 -10.980 1.00 95.38 361 THR A CA 1
ATOM 2739 C C . THR A 1 361 ? 20.117 -6.218 -11.478 1.00 95.38 361 THR A C 1
ATOM 2741 O O . THR A 1 361 ? 20.328 -5.198 -10.822 1.00 95.38 361 THR A O 1
ATOM 2744 N N . SER A 1 362 ? 19.478 -6.185 -12.645 1.00 96.50 362 SER A N 1
ATOM 2745 C CA . SER A 1 362 ? 18.886 -4.958 -13.160 1.00 96.50 362 SER A CA 1
ATOM 2746 C C . SER A 1 362 ? 17.520 -5.220 -13.774 1.00 96.50 362 SER A C 1
ATOM 2748 O O . SER A 1 362 ? 17.333 -6.199 -14.488 1.00 96.50 362 SER A O 1
ATOM 2750 N N . CYS A 1 363 ? 16.593 -4.305 -13.528 1.00 94.19 363 CYS A N 1
ATOM 2751 C CA . CYS A 1 363 ? 15.212 -4.346 -13.987 1.00 94.19 363 CYS A CA 1
ATOM 2752 C C . CYS A 1 363 ? 14.942 -3.087 -14.816 1.00 94.19 363 CYS A C 1
ATOM 2754 O O . CYS A 1 363 ? 15.209 -1.974 -14.355 1.00 94.19 363 CYS A O 1
ATOM 2756 N N . LEU A 1 364 ? 14.446 -3.245 -16.047 1.00 97.88 364 LEU A N 1
ATOM 2757 C CA . LEU A 1 364 ? 13.910 -2.127 -16.822 1.00 97.88 364 LEU A CA 1
ATOM 2758 C C . LEU A 1 364 ? 12.419 -2.014 -16.507 1.00 97.88 364 LEU A C 1
ATOM 2760 O O . LEU A 1 364 ? 11.572 -2.544 -17.223 1.00 97.88 364 LEU A O 1
ATOM 2764 N N . ALA A 1 365 ? 12.127 -1.336 -15.406 1.00 97.44 365 ALA A N 1
ATOM 2765 C CA . ALA A 1 365 ? 10.818 -1.329 -14.788 1.00 97.44 365 ALA A CA 1
ATOM 2766 C C . ALA A 1 365 ? 9.834 -0.384 -15.484 1.00 97.44 365 ALA A C 1
ATOM 2768 O O . ALA A 1 365 ? 10.153 0.769 -15.808 1.00 97.44 365 ALA A O 1
ATOM 2769 N N . VAL A 1 366 ? 8.602 -0.864 -15.614 1.00 95.69 366 VAL A N 1
ATOM 2770 C CA . VAL A 1 366 ? 7.388 -0.062 -15.780 1.00 95.69 366 VAL A CA 1
ATOM 2771 C C . VAL A 1 366 ? 6.424 -0.340 -14.627 1.00 95.69 366 VAL A C 1
ATOM 2773 O O . VAL A 1 366 ? 6.590 -1.308 -13.882 1.00 95.69 366 VAL A O 1
ATOM 2776 N N . ASP A 1 367 ? 5.430 0.532 -14.486 1.00 94.69 367 ASP A N 1
ATOM 2777 C CA . ASP A 1 367 ? 4.418 0.494 -13.425 1.00 94.69 367 ASP A CA 1
ATOM 2778 C C . ASP A 1 367 ? 3.854 -0.905 -13.155 1.00 94.69 367 ASP A C 1
ATOM 2780 O O . ASP A 1 367 ? 3.420 -1.612 -14.071 1.00 94.69 367 ASP A O 1
ATOM 2784 N N . GLY A 1 368 ? 3.840 -1.283 -11.875 1.00 94.12 368 GLY A N 1
ATOM 2785 C CA . GLY A 1 368 ? 3.293 -2.560 -11.420 1.00 94.12 368 GLY A CA 1
ATOM 2786 C C . GLY A 1 368 ? 1.784 -2.663 -11.604 1.00 94.12 368 GLY A C 1
ATOM 2787 O O . GLY A 1 368 ? 1.266 -3.771 -11.697 1.00 94.12 368 GLY A O 1
ATOM 2788 N N . GLY A 1 369 ? 1.079 -1.538 -11.731 1.00 93.94 369 GLY A N 1
ATOM 2789 C CA . GLY A 1 369 ? -0.364 -1.465 -11.936 1.00 93.94 369 GLY A CA 1
ATOM 2790 C C . GLY A 1 369 ? -0.844 -2.186 -13.193 1.00 93.94 369 GLY A C 1
ATOM 2791 O O . GLY A 1 369 ? -1.972 -2.664 -13.234 1.00 93.94 369 GLY A O 1
ATOM 2792 N N . LEU A 1 370 ? 0.024 -2.356 -14.192 1.00 93.00 370 LEU A N 1
ATOM 2793 C CA . LEU A 1 370 ? -0.313 -3.087 -15.416 1.00 93.00 370 LEU A CA 1
ATOM 2794 C C . LEU A 1 370 ? -0.519 -4.591 -15.193 1.00 93.00 370 LEU A C 1
ATOM 2796 O O . LEU A 1 370 ? -1.124 -5.248 -16.034 1.00 93.00 370 LEU A O 1
ATOM 2800 N N . VAL A 1 371 ? 0.008 -5.139 -14.095 1.00 93.94 371 VAL A N 1
ATOM 2801 C CA . VAL A 1 371 ? -0.008 -6.586 -13.817 1.00 93.94 371 VAL A CA 1
ATOM 2802 C C . VAL A 1 371 ? -0.464 -6.943 -12.405 1.00 93.94 371 VAL A C 1
ATOM 2804 O O . VAL A 1 371 ? -0.984 -8.030 -12.190 1.00 93.94 371 VAL A O 1
ATOM 2807 N N . MET A 1 372 ? -0.278 -6.046 -11.438 1.00 96.00 372 MET A N 1
ATOM 2808 C CA . MET A 1 372 ? -0.571 -6.247 -10.018 1.00 96.00 372 MET A CA 1
ATOM 2809 C C . MET A 1 372 ? -1.041 -4.933 -9.373 1.00 96.00 372 MET A C 1
ATOM 2811 O O . MET A 1 372 ? -0.482 -4.497 -8.368 1.00 96.00 372 MET A O 1
ATOM 2815 N N . ASN A 1 373 ? -2.055 -4.265 -9.944 1.00 96.25 373 ASN A N 1
ATOM 2816 C CA . ASN A 1 373 ? -2.583 -3.018 -9.368 1.00 96.25 373 ASN A CA 1
ATOM 2817 C C . ASN A 1 373 ? -3.108 -3.195 -7.943 1.00 96.25 373 ASN A C 1
ATOM 2819 O O . ASN A 1 373 ? -2.856 -2.334 -7.110 1.00 96.25 373 ASN A O 1
ATOM 2823 N N . ASN A 1 374 ? -3.766 -4.324 -7.671 1.00 97.25 374 ASN A N 1
ATOM 2824 C CA . ASN A 1 374 ? -4.098 -4.788 -6.331 1.00 97.25 374 ASN A CA 1
ATOM 2825 C C . ASN A 1 374 ? -3.093 -5.879 -5.915 1.00 97.25 374 ASN A C 1
ATOM 2827 O O . ASN A 1 374 ? -3.240 -7.032 -6.335 1.00 97.25 374 ASN A O 1
ATOM 2831 N N . PRO A 1 375 ? -2.066 -5.559 -5.106 1.00 98.38 375 PRO A N 1
ATOM 2832 C CA . PRO A 1 375 ? -1.026 -6.522 -4.756 1.00 98.38 375 PRO A CA 1
ATOM 2833 C C . PRO A 1 375 ? -1.459 -7.535 -3.679 1.00 98.38 375 PRO A C 1
ATOM 2835 O O . PRO A 1 375 ? -0.635 -8.337 -3.238 1.00 98.38 375 PRO A O 1
ATOM 2838 N N . SER A 1 376 ? -2.739 -7.568 -3.277 1.00 98.44 376 SER A N 1
ATOM 2839 C CA . SER A 1 376 ? -3.232 -8.455 -2.210 1.00 98.44 376 SER A CA 1
ATOM 2840 C C . SER A 1 376 ? -2.978 -9.932 -2.516 1.00 98.44 376 SER A C 1
ATOM 2842 O O . SER A 1 376 ? -2.549 -10.671 -1.636 1.00 98.44 376 SER A O 1
ATOM 2844 N N . ALA A 1 377 ? -3.192 -10.375 -3.762 1.00 97.56 377 ALA A N 1
ATOM 2845 C CA . ALA A 1 377 ? -2.944 -11.767 -4.146 1.00 97.56 377 ALA A CA 1
ATOM 2846 C C . ALA A 1 377 ? -1.453 -12.132 -4.059 1.00 97.56 377 ALA A C 1
ATOM 2848 O O . ALA A 1 377 ? -1.111 -13.227 -3.605 1.00 97.56 377 ALA A O 1
ATOM 2849 N N . ALA A 1 378 ? -0.563 -11.206 -4.434 1.00 98.00 378 ALA A N 1
ATOM 2850 C CA . ALA A 1 378 ? 0.878 -11.393 -4.295 1.00 98.00 378 ALA A CA 1
ATOM 2851 C C . ALA A 1 378 ? 1.283 -11.465 -2.815 1.00 98.00 378 ALA A C 1
ATOM 2853 O O . ALA A 1 378 ? 2.058 -12.342 -2.440 1.00 98.00 378 ALA A O 1
ATOM 2854 N N . ALA A 1 379 ? 0.708 -10.610 -1.964 1.00 98.62 379 ALA A N 1
ATOM 2855 C CA . ALA A 1 379 ? 0.960 -10.613 -0.526 1.00 98.62 379 ALA A CA 1
ATOM 2856 C C . ALA A 1 379 ? 0.459 -11.888 0.164 1.00 98.62 379 ALA A C 1
ATOM 2858 O O . ALA A 1 379 ? 1.220 -12.524 0.888 1.00 98.62 379 ALA A O 1
ATOM 2859 N N . VAL A 1 380 ? -0.776 -12.315 -0.114 1.00 98.38 380 VAL A N 1
ATOM 2860 C CA . VAL A 1 380 ? -1.334 -13.581 0.392 1.00 98.38 380 VAL A CA 1
ATOM 2861 C C . VAL A 1 380 ? -0.458 -14.756 -0.035 1.00 98.38 380 VAL A C 1
ATOM 2863 O O . VAL A 1 380 ? -0.055 -15.561 0.799 1.00 98.38 380 VAL A O 1
ATOM 2866 N N . THR A 1 381 ? -0.094 -14.827 -1.317 1.00 97.50 381 THR A N 1
ATOM 2867 C CA . THR A 1 381 ? 0.771 -15.899 -1.829 1.00 97.50 381 THR A CA 1
ATOM 2868 C C . THR A 1 381 ? 2.141 -15.877 -1.157 1.00 97.50 381 THR A C 1
ATOM 2870 O O . THR A 1 381 ? 2.640 -16.932 -0.768 1.00 97.50 381 THR A O 1
ATOM 2873 N N . HIS A 1 382 ? 2.736 -14.697 -0.970 1.00 98.12 382 HIS A N 1
ATOM 2874 C CA . HIS A 1 382 ? 4.019 -14.550 -0.290 1.00 98.12 382 HIS A CA 1
ATOM 2875 C C . HIS A 1 382 ? 3.960 -15.078 1.145 1.00 98.12 382 HIS A C 1
ATOM 2877 O O . HIS A 1 382 ? 4.789 -15.902 1.521 1.00 98.12 382 HIS A O 1
ATOM 2883 N N . VAL A 1 383 ? 2.956 -14.665 1.922 1.00 98.12 383 VAL A N 1
ATOM 2884 C CA . VAL A 1 383 ? 2.782 -15.109 3.313 1.00 98.12 383 VAL A CA 1
ATOM 2885 C C . VAL A 1 383 ? 2.543 -16.618 3.394 1.00 98.12 383 VAL A C 1
ATOM 2887 O O . VAL A 1 383 ? 3.125 -17.290 4.240 1.00 98.12 383 VAL A O 1
ATOM 2890 N N . LEU A 1 384 ? 1.744 -17.182 2.484 1.00 97.12 384 LEU A N 1
ATOM 2891 C CA . LEU A 1 384 ? 1.474 -18.622 2.457 1.00 97.12 384 LEU A CA 1
ATOM 2892 C C . LEU A 1 384 ? 2.730 -19.462 2.180 1.00 97.12 384 LEU A C 1
ATOM 2894 O O . LEU A 1 384 ? 2.832 -20.570 2.705 1.00 97.12 384 LEU A O 1
ATOM 2898 N N . HIS A 1 385 ? 3.676 -18.969 1.377 1.00 95.62 385 HIS A N 1
ATOM 2899 C CA . HIS A 1 385 ? 4.823 -19.766 0.917 1.00 95.62 385 HIS A CA 1
ATOM 2900 C C . HIS A 1 385 ? 6.144 -19.422 1.617 1.00 95.62 385 HIS A C 1
ATOM 2902 O O . HIS A 1 385 ? 7.047 -20.257 1.652 1.00 95.62 385 HIS A O 1
ATOM 2908 N N . ASN A 1 386 ? 6.268 -18.244 2.227 1.00 95.50 386 ASN A N 1
ATOM 2909 C CA . ASN A 1 386 ? 7.454 -17.849 2.983 1.00 95.50 386 ASN A CA 1
ATOM 2910 C C . ASN A 1 386 ? 7.375 -18.360 4.433 1.00 95.50 386 ASN A C 1
ATOM 2912 O O . ASN A 1 386 ? 7.129 -17.606 5.372 1.00 95.50 386 ASN A O 1
ATOM 2916 N N . LYS A 1 387 ? 7.604 -19.665 4.624 1.00 94.31 387 LYS A N 1
ATOM 2917 C CA . LYS A 1 387 ? 7.578 -20.306 5.955 1.00 94.31 387 LYS A CA 1
ATOM 2918 C C . LYS A 1 387 ? 8.711 -19.871 6.879 1.00 94.31 387 LYS A C 1
ATOM 2920 O O . LYS A 1 387 ? 8.633 -20.114 8.078 1.00 94.31 387 LYS A O 1
ATOM 2925 N N . ARG A 1 388 ? 9.756 -19.250 6.330 1.00 92.88 388 ARG A N 1
ATOM 2926 C CA . ARG A 1 388 ? 10.840 -18.673 7.123 1.00 92.88 388 ARG A CA 1
ATOM 2927 C C . ARG A 1 388 ? 10.319 -17.511 7.966 1.00 92.88 388 ARG A C 1
ATOM 2929 O O . ARG A 1 388 ? 10.597 -17.473 9.159 1.00 92.88 388 ARG A O 1
ATOM 2936 N N . ASP A 1 389 ? 9.544 -16.622 7.350 1.00 92.19 389 ASP A N 1
ATOM 2937 C CA . ASP A 1 389 ? 8.993 -15.444 8.026 1.00 92.19 389 ASP A CA 1
ATOM 2938 C C . ASP A 1 389 ? 7.613 -15.730 8.650 1.00 92.19 389 ASP A C 1
ATOM 2940 O O . ASP A 1 389 ? 7.267 -15.148 9.676 1.00 92.19 389 ASP A O 1
ATOM 2944 N N . PHE A 1 390 ? 6.843 -16.665 8.076 1.00 95.81 390 PHE A N 1
ATOM 2945 C CA . PHE A 1 390 ? 5.472 -16.995 8.490 1.00 95.81 390 PHE A CA 1
ATOM 2946 C C . PHE A 1 390 ? 5.269 -18.512 8.712 1.00 95.81 390 PHE A C 1
ATOM 2948 O O . PHE A 1 390 ? 4.498 -19.157 7.994 1.00 95.81 390 PHE A O 1
ATOM 2955 N N . PRO A 1 391 ? 5.945 -19.127 9.702 1.00 94.88 391 PRO A N 1
ATOM 2956 C CA . PRO A 1 391 ? 5.916 -20.580 9.911 1.00 94.88 391 PRO A CA 1
ATOM 2957 C C . PRO A 1 391 ? 4.549 -21.120 10.353 1.00 94.88 391 PRO A C 1
ATOM 2959 O O . PRO A 1 391 ? 4.251 -22.289 10.126 1.00 94.88 391 PRO A O 1
ATOM 2962 N N . SER A 1 392 ? 3.719 -20.289 10.990 1.00 91.12 392 SER A N 1
ATOM 2963 C CA . SER A 1 392 ? 2.425 -20.691 11.556 1.00 91.12 392 SER A CA 1
ATOM 2964 C C . SER A 1 392 ? 1.255 -20.615 10.576 1.00 91.12 392 SER A C 1
ATOM 2966 O O . SER A 1 392 ? 0.179 -21.112 10.890 1.00 91.12 392 SER A O 1
ATOM 2968 N N . VAL A 1 393 ? 1.437 -19.983 9.417 1.00 95.12 393 VAL A N 1
ATOM 2969 C CA . VAL A 1 393 ? 0.375 -19.826 8.420 1.00 95.12 393 VAL A CA 1
ATOM 2970 C C . VAL A 1 393 ? 0.272 -21.112 7.614 1.00 95.12 393 VAL A C 1
ATOM 2972 O O . VAL A 1 393 ? 1.253 -21.512 6.999 1.00 95.12 393 VAL A O 1
ATOM 2975 N N . ASN A 1 394 ? -0.897 -21.739 7.543 1.00 93.44 394 ASN A N 1
ATOM 2976 C CA . ASN A 1 394 ? -1.136 -22.953 6.755 1.00 93.44 394 ASN A CA 1
ATOM 2977 C C . ASN A 1 394 ? -2.132 -22.733 5.615 1.00 93.44 394 ASN A C 1
ATOM 2979 O O . ASN A 1 394 ? -2.071 -23.432 4.605 1.00 93.44 394 ASN A O 1
ATOM 2983 N N . GLY A 1 395 ? -3.007 -21.739 5.744 1.00 93.69 395 GLY A N 1
ATOM 2984 C CA . GLY A 1 395 ? -3.986 -21.397 4.722 1.00 93.69 395 GLY A CA 1
ATOM 2985 C C . GLY A 1 395 ? -4.521 -19.982 4.881 1.00 93.69 395 GLY A C 1
ATOM 2986 O O . GLY A 1 395 ? -4.102 -19.229 5.758 1.00 93.69 395 GLY A O 1
ATOM 2987 N N . VAL A 1 396 ? -5.475 -19.624 4.022 1.00 92.81 396 VAL A N 1
ATOM 29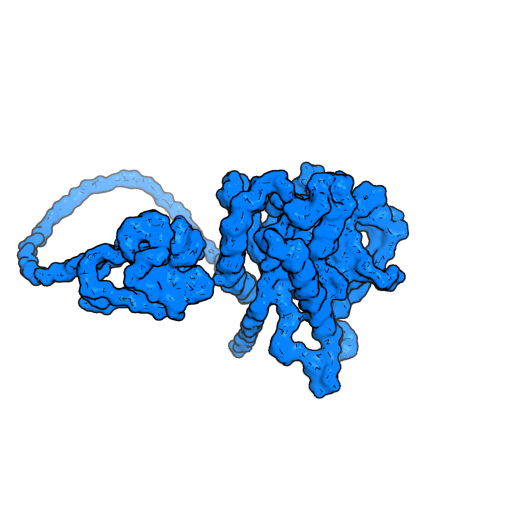88 C CA . VAL A 1 396 ? -6.145 -18.313 4.063 1.00 92.81 396 VAL A CA 1
ATOM 2989 C C . VAL A 1 396 ? -6.911 -18.082 5.368 1.00 92.81 396 VAL A C 1
ATOM 2991 O O . VAL A 1 396 ? -7.086 -16.941 5.778 1.00 92.81 396 VAL A O 1
ATOM 2994 N N . ASP A 1 397 ? -7.290 -19.153 6.069 1.00 90.81 397 ASP A N 1
ATOM 2995 C CA . ASP A 1 397 ? -7.935 -19.081 7.381 1.00 90.81 397 ASP A CA 1
ATOM 2996 C C . ASP A 1 397 ? -7.024 -18.515 8.477 1.00 90.81 397 ASP A C 1
ATOM 2998 O O . ASP A 1 397 ? -7.531 -18.028 9.485 1.00 90.81 397 ASP A O 1
ATOM 3002 N N . ASP A 1 398 ? -5.705 -18.512 8.283 1.00 92.75 398 ASP A N 1
ATOM 3003 C CA . ASP A 1 398 ? -4.743 -17.925 9.223 1.00 92.75 398 ASP A CA 1
ATOM 3004 C C . ASP A 1 398 ? -4.431 -16.456 8.898 1.00 92.75 398 ASP A C 1
ATOM 3006 O O . ASP A 1 398 ? -3.582 -15.841 9.546 1.00 92.75 398 ASP A O 1
ATOM 3010 N N . LEU A 1 399 ? -5.100 -15.881 7.893 1.00 94.44 399 LEU A N 1
ATOM 3011 C CA . LEU A 1 399 ? -4.820 -14.546 7.378 1.00 94.44 399 LEU A CA 1
ATOM 3012 C C . LEU A 1 399 ? -5.934 -13.555 7.710 1.00 94.44 399 LEU A C 1
ATOM 3014 O O . LEU A 1 399 ? -7.112 -13.899 7.781 1.00 94.44 399 LEU A O 1
ATOM 3018 N N . LEU A 1 400 ? -5.536 -12.297 7.861 1.00 93.69 400 LEU A N 1
ATOM 3019 C CA . LEU A 1 400 ? -6.400 -11.125 7.855 1.00 93.69 400 LEU A CA 1
ATOM 3020 C C . LEU A 1 400 ? -5.847 -10.149 6.822 1.00 93.69 400 LEU A C 1
ATOM 3022 O O . LEU A 1 400 ? -4.675 -9.793 6.881 1.00 93.69 400 LEU A O 1
ATOM 3026 N N . VAL A 1 401 ? -6.664 -9.714 5.874 1.00 96.12 401 VAL A N 1
ATOM 3027 C CA . VAL A 1 401 ? -6.224 -8.895 4.745 1.00 96.12 401 VAL A CA 1
ATOM 3028 C C . VAL A 1 401 ? -7.067 -7.630 4.683 1.00 96.12 401 VAL A C 1
ATOM 3030 O O . VAL A 1 401 ? -8.277 -7.702 4.480 1.00 96.12 401 VAL A O 1
ATOM 3033 N N . LEU A 1 402 ? -6.421 -6.471 4.813 1.00 95.50 402 LEU A N 1
ATOM 3034 C CA . LEU A 1 402 ? -7.007 -5.176 4.477 1.00 95.50 402 LEU A CA 1
ATOM 3035 C C . LEU A 1 402 ? -6.451 -4.718 3.133 1.00 95.50 402 LEU A C 1
ATOM 3037 O O . LEU A 1 402 ? -5.260 -4.448 2.993 1.00 95.50 402 LEU A O 1
ATOM 3041 N N . SER A 1 403 ? -7.333 -4.627 2.147 1.00 96.88 403 SER A N 1
ATOM 3042 C CA . SER A 1 403 ? -7.043 -4.190 0.790 1.00 96.88 403 SER A CA 1
ATOM 3043 C C . SER A 1 403 ? -7.640 -2.802 0.564 1.00 96.88 403 SER A C 1
ATOM 3045 O O . SER A 1 403 ? -8.856 -2.627 0.635 1.00 96.88 403 SER A O 1
ATOM 3047 N N . LEU A 1 404 ? -6.795 -1.809 0.301 1.00 94.94 404 LEU A N 1
ATOM 3048 C CA . LEU A 1 404 ? -7.179 -0.412 0.117 1.00 94.94 404 LEU A CA 1
ATOM 3049 C C . LEU A 1 404 ? -7.019 -0.013 -1.346 1.00 94.94 404 LEU A C 1
ATOM 3051 O O . LEU A 1 404 ? -5.908 0.036 -1.868 1.00 94.94 404 LEU A O 1
ATOM 3055 N N . GLY A 1 405 ? -8.126 0.306 -2.000 1.00 90.94 405 GLY A N 1
ATOM 3056 C CA . GLY A 1 405 ? -8.143 0.808 -3.362 1.00 90.94 405 GLY A CA 1
ATOM 3057 C C . GLY A 1 405 ? -8.139 2.338 -3.435 1.00 90.94 405 GLY A C 1
ATOM 3058 O O . GLY A 1 405 ? -8.586 3.016 -2.511 1.00 90.94 405 GLY A O 1
ATOM 3059 N N . ASN A 1 406 ? -7.655 2.904 -4.546 1.00 82.75 406 ASN A N 1
ATOM 3060 C CA . ASN A 1 406 ? -7.635 4.358 -4.784 1.00 82.75 406 ASN A CA 1
ATOM 3061 C C . ASN A 1 406 ? -8.791 4.868 -5.664 1.00 82.75 406 ASN A C 1
ATOM 3063 O O . ASN A 1 406 ? -8.736 5.987 -6.176 1.00 82.75 406 ASN A O 1
ATOM 3067 N N . GLY A 1 407 ? -9.858 4.072 -5.792 1.00 69.25 407 GLY A N 1
ATOM 3068 C CA . GLY A 1 407 ? -11.012 4.367 -6.638 1.00 69.25 407 GLY A CA 1
ATOM 3069 C C . GLY A 1 407 ? -10.781 4.046 -8.116 1.00 69.25 407 GLY A C 1
ATOM 3070 O O . GLY A 1 407 ? -9.648 3.886 -8.569 1.00 69.25 407 GLY A O 1
ATOM 3071 N N . SER A 1 408 ? -11.876 3.922 -8.869 1.00 63.75 408 SER A N 1
ATOM 3072 C CA . SER A 1 408 ? -11.812 3.660 -10.313 1.00 63.75 408 SER A CA 1
ATOM 3073 C C . SER A 1 408 ? -11.312 4.889 -11.079 1.00 63.75 408 SER A C 1
ATOM 3075 O O . SER A 1 408 ? -11.777 6.015 -10.866 1.00 63.75 408 SER A O 1
ATOM 3077 N N . SER A 1 409 ? -10.356 4.663 -11.983 1.00 60.97 409 SER A N 1
ATOM 3078 C CA . SER A 1 409 ? -9.822 5.712 -12.864 1.00 60.97 409 SER A CA 1
ATOM 3079 C C . SER A 1 409 ? -10.655 5.874 -14.143 1.00 60.97 409 SER A C 1
ATOM 3081 O O . SER A 1 409 ? -10.579 6.911 -14.818 1.00 60.97 409 SER A O 1
ATOM 3083 N N . SER A 1 410 ? -11.500 4.888 -14.466 1.00 53.31 410 SER A N 1
ATOM 3084 C CA . SER A 1 410 ? -12.421 4.950 -15.596 1.00 53.31 410 SER A CA 1
ATOM 3085 C C . SER A 1 410 ? -13.662 5.797 -15.269 1.00 53.31 410 SER A C 1
ATOM 3087 O O . SER A 1 410 ? -14.290 5.707 -14.220 1.00 53.31 410 SER A O 1
ATOM 3089 N N . SER A 1 411 ? -14.011 6.719 -16.171 1.00 49.09 411 SER A N 1
ATOM 3090 C CA . SER A 1 411 ? -15.264 7.480 -16.075 1.00 49.09 411 SER A CA 1
ATOM 3091 C C . SER A 1 411 ? -16.317 6.821 -16.962 1.00 49.09 411 SER A C 1
ATOM 3093 O O . SER A 1 411 ? -15.988 6.551 -18.124 1.00 49.09 411 SER A O 1
ATOM 3095 N N . PRO A 1 412 ? -17.577 6.660 -16.513 1.00 42.78 412 PRO A N 1
ATOM 3096 C CA . PRO A 1 412 ? -18.659 6.229 -17.392 1.00 42.78 412 PRO A CA 1
ATOM 3097 C C . PRO A 1 412 ? -18.772 7.224 -18.560 1.00 42.78 412 PRO A C 1
ATOM 3099 O O . PRO A 1 412 ? -19.072 8.400 -18.355 1.00 42.78 412 PRO A O 1
ATOM 3102 N N . GLY A 1 413 ? -18.436 6.787 -19.778 1.00 51.16 413 GLY A N 1
ATOM 3103 C CA . GLY A 1 413 ? -18.512 7.599 -21.003 1.00 51.16 413 GLY A CA 1
ATOM 3104 C C . GLY A 1 413 ? -17.244 8.366 -21.419 1.00 51.16 413 GLY A C 1
ATOM 3105 O O . GLY A 1 413 ? -17.304 9.186 -22.336 1.00 51.16 413 GLY A O 1
ATOM 3106 N N . GLY A 1 414 ? -16.088 8.139 -20.788 1.00 50.69 414 GLY A N 1
ATOM 3107 C CA . GLY A 1 414 ? -14.852 8.865 -21.101 1.00 50.69 414 GLY A CA 1
ATOM 3108 C C . GLY A 1 414 ? -13.855 8.112 -21.990 1.00 50.69 414 GLY A C 1
ATOM 3109 O O . GLY A 1 414 ? -13.274 7.133 -21.545 1.00 50.69 414 GLY A O 1
ATOM 3110 N N . LYS A 1 415 ? -13.520 8.714 -23.146 1.00 52.88 415 LYS A N 1
ATOM 3111 C CA . LYS A 1 415 ? -12.275 8.544 -23.942 1.00 52.88 415 LYS A CA 1
ATOM 3112 C C . LYS A 1 415 ? -12.260 7.542 -25.115 1.00 52.88 415 LYS A C 1
ATOM 3114 O O . LYS A 1 415 ? -11.177 7.094 -25.487 1.00 52.88 415 LYS A O 1
ATOM 3119 N N . LEU A 1 416 ? -13.372 7.298 -25.812 1.00 52.47 416 LEU A N 1
ATOM 3120 C CA . LEU A 1 416 ? -13.222 6.950 -27.233 1.00 52.47 416 LEU A CA 1
ATOM 3121 C C . LEU A 1 416 ? -12.783 8.225 -27.968 1.00 52.47 416 LEU A C 1
ATOM 3123 O O . LEU A 1 416 ? -13.470 9.251 -27.896 1.00 52.47 416 LEU A O 1
ATOM 3127 N N . ARG A 1 417 ? -11.630 8.216 -28.651 1.00 54.97 417 ARG A N 1
ATOM 3128 C CA . ARG A 1 417 ? -11.344 9.294 -29.612 1.00 54.97 417 ARG A CA 1
ATOM 3129 C C . ARG A 1 417 ? -12.481 9.291 -30.638 1.00 54.97 417 ARG A C 1
ATOM 3131 O O . ARG A 1 417 ? -13.048 8.240 -30.918 1.00 54.97 417 ARG A O 1
ATOM 3138 N N . ARG A 1 418 ? -12.793 10.443 -31.245 1.00 55.56 418 ARG A N 1
ATOM 3139 C CA . ARG A 1 418 ? -13.817 10.556 -32.313 1.00 55.56 418 ARG A CA 1
ATOM 3140 C C . ARG A 1 418 ? -13.645 9.533 -33.454 1.00 55.56 418 ARG A C 1
ATOM 3142 O O . ARG A 1 418 ? -14.587 9.308 -34.198 1.00 55.56 418 ARG A O 1
ATOM 3149 N N . ASN A 1 419 ? -12.465 8.924 -33.556 1.00 62.50 419 ASN A N 1
ATOM 3150 C CA . ASN A 1 419 ? -12.067 7.956 -34.568 1.00 62.50 419 ASN A CA 1
ATOM 3151 C C . ASN A 1 419 ? -12.188 6.485 -34.102 1.00 62.50 419 ASN A C 1
ATOM 3153 O O . ASN A 1 419 ? -11.826 5.602 -34.863 1.00 62.50 419 ASN A O 1
ATOM 3157 N N . GLY A 1 420 ? -12.629 6.213 -32.867 1.00 64.69 420 GLY A N 1
ATOM 3158 C CA . GLY A 1 420 ? -12.741 4.857 -32.306 1.00 64.69 420 GLY A CA 1
ATOM 3159 C C . GLY A 1 420 ? -11.559 4.387 -31.443 1.00 64.69 420 GLY A C 1
ATOM 3160 O O . GLY A 1 420 ? -11.721 3.453 -30.667 1.00 64.69 420 GLY A O 1
ATOM 3161 N N . ASP A 1 421 ? -10.399 5.051 -31.505 1.00 69.50 421 ASP A N 1
ATOM 3162 C CA . ASP A 1 421 ? -9.196 4.629 -30.762 1.00 69.50 421 ASP A CA 1
ATOM 3163 C C . ASP A 1 421 ? -9.251 4.963 -29.256 1.00 69.50 421 ASP A C 1
ATOM 3165 O O . ASP A 1 421 ? -9.610 6.082 -28.868 1.00 69.50 421 ASP A O 1
ATOM 3169 N N . CYS A 1 422 ? -8.782 4.041 -28.405 1.00 73.19 422 CYS A N 1
ATOM 3170 C CA . CYS A 1 422 ? -8.542 4.263 -26.970 1.00 73.19 422 CYS A CA 1
ATOM 3171 C C . CYS A 1 422 ? -7.123 4.824 -26.752 1.00 73.19 422 CYS A C 1
ATOM 3173 O O . CYS A 1 422 ? -6.140 4.339 -27.313 1.00 73.19 422 CYS A O 1
ATOM 3175 N N . SER A 1 423 ? -6.996 5.893 -25.958 1.00 79.62 423 SER A N 1
ATOM 3176 C CA . SER A 1 423 ? -5.683 6.465 -25.619 1.00 79.62 423 SER A CA 1
ATOM 3177 C C . SER A 1 423 ? -4.873 5.521 -24.726 1.00 79.62 423 SER A C 1
ATOM 3179 O O . SER A 1 423 ? -5.448 4.750 -23.969 1.00 79.62 423 SER A O 1
ATOM 3181 N N . THR A 1 424 ? -3.540 5.646 -24.701 1.00 81.69 424 THR A N 1
ATOM 3182 C CA . THR A 1 424 ? -2.694 4.866 -23.771 1.00 81.69 424 THR A CA 1
ATOM 3183 C C . THR A 1 424 ? -3.154 5.000 -22.320 1.00 81.69 424 THR A C 1
ATOM 3185 O O . THR A 1 424 ? -3.213 4.010 -21.611 1.00 81.69 424 THR A O 1
ATOM 3188 N N . SER A 1 425 ? -3.545 6.201 -21.884 1.00 80.12 425 SER A N 1
ATOM 3189 C CA . SER A 1 425 ? -4.117 6.396 -20.546 1.00 80.12 425 SER A CA 1
ATOM 3190 C C . SER A 1 425 ? -5.437 5.652 -20.345 1.00 80.12 425 SER A C 1
ATOM 3192 O O . SER A 1 425 ? -5.636 5.089 -19.287 1.00 80.12 425 SER A O 1
ATOM 3194 N N . CYS A 1 426 ? -6.307 5.609 -21.358 1.00 82.19 426 CYS A N 1
ATOM 3195 C CA . CYS A 1 426 ? -7.550 4.836 -21.329 1.00 82.19 426 CYS A CA 1
ATOM 3196 C C . CYS A 1 426 ? -7.258 3.332 -21.194 1.00 82.19 426 CYS A C 1
ATOM 3198 O O . CYS A 1 426 ? -7.872 2.676 -20.363 1.00 82.19 426 CYS A O 1
ATOM 3200 N N . VAL A 1 427 ? -6.272 2.806 -21.930 1.00 85.69 427 VAL A N 1
ATOM 3201 C CA . VAL A 1 427 ? -5.858 1.398 -21.812 1.00 85.69 427 VAL A CA 1
ATOM 3202 C C . VAL A 1 427 ? -5.303 1.106 -20.420 1.00 85.69 427 VAL A C 1
ATOM 3204 O O . VAL A 1 427 ? -5.688 0.110 -19.820 1.00 85.69 427 VAL A O 1
ATOM 3207 N N . VAL A 1 428 ? -4.433 1.975 -19.894 1.00 87.69 428 VAL A N 1
ATOM 3208 C CA . VAL A 1 428 ? -3.884 1.822 -18.538 1.00 87.69 428 VAL A CA 1
ATOM 3209 C C . VAL A 1 428 ? -5.007 1.819 -17.503 1.00 87.69 428 VAL A C 1
ATOM 3211 O O . VAL A 1 428 ? -5.045 0.888 -16.712 1.00 87.69 428 VAL A O 1
ATOM 3214 N N . ASP A 1 429 ? -5.939 2.779 -17.563 1.00 85.06 429 ASP A N 1
ATOM 3215 C CA . ASP A 1 429 ? -7.080 2.868 -16.638 1.00 85.06 429 ASP A CA 1
ATOM 3216 C C . ASP A 1 429 ? -7.917 1.566 -16.658 1.00 85.06 429 ASP A C 1
ATOM 3218 O O . ASP A 1 429 ? -8.244 1.021 -15.606 1.00 85.06 429 ASP A O 1
ATOM 3222 N N . ILE A 1 430 ? -8.221 1.032 -17.854 1.00 85.62 430 ILE A N 1
ATOM 3223 C CA . ILE A 1 430 ? -8.974 -0.227 -18.024 1.00 85.62 430 ILE A CA 1
ATOM 3224 C C . ILE A 1 430 ? -8.215 -1.411 -17.418 1.00 85.62 430 ILE A C 1
ATOM 3226 O O . ILE A 1 430 ? -8.810 -2.228 -16.719 1.00 85.62 430 ILE A O 1
ATOM 3230 N N . VAL A 1 431 ? -6.912 -1.518 -17.691 1.00 90.62 431 VAL A N 1
ATOM 3231 C CA . VAL A 1 431 ? -6.084 -2.615 -17.175 1.00 90.62 431 VAL A CA 1
ATOM 3232 C C . VAL A 1 431 ? -5.983 -2.540 -15.654 1.00 90.62 431 VAL A C 1
ATOM 3234 O O . VAL A 1 431 ? -6.172 -3.556 -14.993 1.00 90.62 431 VAL A O 1
ATOM 3237 N N . THR A 1 432 ? -5.732 -1.360 -15.083 1.00 90.44 432 THR A N 1
ATOM 3238 C CA . THR A 1 432 ? -5.602 -1.203 -13.629 1.00 90.44 432 THR A CA 1
ATOM 3239 C C . THR A 1 432 ? -6.905 -1.509 -12.899 1.00 90.44 432 THR A C 1
ATOM 3241 O O . THR A 1 432 ? -6.869 -2.219 -11.895 1.00 90.44 432 THR A O 1
ATOM 3244 N N . ASP A 1 433 ? -8.043 -1.027 -13.416 1.00 87.50 433 ASP A N 1
ATOM 3245 C CA . ASP A 1 433 ? -9.364 -1.313 -12.844 1.00 87.50 433 ASP A CA 1
ATOM 3246 C C . ASP A 1 433 ? -9.663 -2.824 -12.954 1.00 87.50 433 ASP A C 1
ATOM 3248 O O . ASP A 1 433 ? -9.956 -3.477 -11.954 1.00 87.50 433 ASP A O 1
ATOM 3252 N N . GLY A 1 434 ? -9.468 -3.418 -14.139 1.00 89.12 434 GLY A N 1
ATOM 3253 C CA . GLY A 1 434 ? -9.726 -4.841 -14.376 1.00 89.12 434 GLY A CA 1
ATOM 3254 C C . GLY A 1 434 ? -8.856 -5.782 -13.535 1.00 89.12 434 GLY A C 1
ATOM 3255 O O . GLY A 1 434 ? -9.354 -6.790 -13.031 1.00 89.12 434 GLY A O 1
ATOM 3256 N N . VAL A 1 435 ? -7.573 -5.458 -13.337 1.00 94.19 435 VAL A N 1
ATOM 3257 C CA . VAL A 1 435 ? -6.680 -6.227 -12.452 1.00 94.19 435 VAL A CA 1
ATOM 3258 C C . VAL A 1 435 ? -7.146 -6.130 -11.000 1.00 94.19 435 VAL A C 1
ATOM 3260 O O . VAL A 1 435 ? -7.203 -7.153 -10.316 1.00 94.19 435 VAL A O 1
ATOM 3263 N N . SER A 1 436 ? -7.502 -4.932 -10.523 1.00 92.81 436 SER A N 1
ATOM 3264 C CA . SER A 1 436 ? -7.987 -4.752 -9.151 1.00 92.81 436 SER A CA 1
ATOM 3265 C C . SER A 1 436 ? -9.283 -5.520 -8.886 1.00 92.81 436 SER A C 1
ATOM 3267 O O . SER A 1 436 ? -9.360 -6.208 -7.866 1.00 92.81 436 SER A O 1
ATOM 3269 N N . ASP A 1 437 ? -10.245 -5.461 -9.809 1.00 90.06 437 ASP A N 1
ATOM 3270 C CA . ASP A 1 437 ? -11.536 -6.154 -9.702 1.00 90.06 437 ASP A CA 1
ATOM 3271 C C . ASP A 1 437 ? -11.371 -7.680 -9.770 1.00 90.06 437 ASP A C 1
ATOM 3273 O O . ASP A 1 437 ? -11.991 -8.421 -9.007 1.00 90.06 437 ASP A O 1
ATOM 3277 N N . THR A 1 438 ? -10.480 -8.165 -10.641 1.00 92.94 438 THR A N 1
ATOM 3278 C CA . THR A 1 438 ? -10.188 -9.602 -10.761 1.00 92.94 438 THR A CA 1
ATOM 3279 C C . THR A 1 438 ? -9.590 -10.152 -9.467 1.00 92.94 438 THR A C 1
ATOM 3281 O O . THR A 1 438 ? -10.012 -11.203 -8.984 1.00 92.94 438 THR A O 1
ATOM 3284 N N . VAL A 1 439 ? -8.624 -9.442 -8.874 1.00 96.19 439 VAL A N 1
ATOM 3285 C CA . VAL A 1 439 ? -8.002 -9.854 -7.606 1.00 96.19 439 VAL A CA 1
ATOM 3286 C C . VAL A 1 439 ? -9.007 -9.809 -6.454 1.00 96.19 439 VAL A C 1
ATOM 3288 O O . VAL A 1 439 ? -9.020 -10.731 -5.638 1.00 96.19 439 VAL A O 1
ATOM 3291 N N . ASP A 1 440 ? -9.859 -8.782 -6.397 1.00 92.88 440 ASP A N 1
ATOM 3292 C CA . ASP A 1 440 ? -10.926 -8.680 -5.394 1.00 92.88 440 ASP A CA 1
ATOM 3293 C C . ASP A 1 440 ? -11.898 -9.863 -5.487 1.00 92.88 440 ASP A C 1
ATOM 3295 O O . ASP A 1 440 ? -12.165 -10.529 -4.488 1.00 92.88 440 ASP A O 1
ATOM 3299 N N . GLN A 1 441 ? -12.332 -10.225 -6.699 1.00 89.88 441 GLN A N 1
ATOM 3300 C CA . GLN A 1 441 ? -13.182 -11.395 -6.916 1.00 89.88 441 GLN A CA 1
ATOM 3301 C C . GLN A 1 441 ? -12.487 -12.704 -6.501 1.00 89.88 441 GLN A C 1
ATOM 3303 O O . GLN A 1 441 ? -13.098 -13.554 -5.847 1.00 89.88 441 GLN A O 1
ATOM 3308 N N . MET A 1 442 ? -11.213 -12.884 -6.867 1.00 92.12 442 MET A N 1
ATOM 3309 C CA . MET A 1 442 ? -10.438 -14.080 -6.519 1.00 92.12 442 MET A CA 1
ATOM 3310 C C . MET A 1 442 ? -10.292 -14.243 -5.004 1.00 92.12 442 MET A C 1
ATOM 3312 O O . MET A 1 442 ? -10.528 -15.333 -4.479 1.00 92.12 442 MET A O 1
ATOM 3316 N N . LEU A 1 443 ? -9.939 -13.172 -4.288 1.00 92.88 443 LEU A N 1
ATOM 3317 C CA . LEU A 1 443 ? -9.778 -13.219 -2.836 1.00 92.88 443 LEU A CA 1
ATOM 3318 C C . LEU A 1 443 ? -11.123 -13.277 -2.110 1.00 92.88 443 LEU A C 1
ATOM 3320 O O . LEU A 1 443 ? -11.265 -14.062 -1.177 1.00 92.88 443 LEU A O 1
ATOM 3324 N N . GLY A 1 444 ? -12.150 -12.569 -2.579 1.00 88.44 444 GLY A N 1
ATOM 3325 C CA . GLY A 1 444 ? -13.510 -12.705 -2.054 1.00 88.44 444 GLY A CA 1
ATOM 3326 C C . GLY A 1 444 ? -14.021 -14.151 -2.114 1.00 88.44 444 GLY A C 1
ATOM 3327 O O . GLY A 1 444 ? -14.663 -14.625 -1.173 1.00 88.44 444 GLY A O 1
ATOM 3328 N N . ASN A 1 445 ? -13.667 -14.886 -3.174 1.00 86.19 445 ASN A N 1
ATOM 3329 C CA . ASN A 1 445 ? -13.953 -16.316 -3.290 1.00 86.19 445 ASN A CA 1
ATOM 3330 C C . ASN A 1 445 ? -13.074 -17.170 -2.364 1.00 86.19 445 ASN A C 1
ATOM 3332 O O . ASN A 1 445 ? -13.587 -18.078 -1.713 1.00 86.19 445 ASN A O 1
ATOM 3336 N N . ALA A 1 446 ? -11.774 -16.885 -2.264 1.00 88.81 446 ALA A N 1
ATOM 3337 C CA . ALA A 1 446 ? -10.870 -17.630 -1.385 1.00 88.81 446 ALA A CA 1
ATOM 3338 C C . ALA A 1 446 ? -11.268 -17.516 0.099 1.00 88.81 446 ALA A C 1
ATOM 3340 O O . ALA A 1 446 ? -11.217 -18.500 0.831 1.00 88.81 446 ALA A O 1
ATOM 3341 N N . PHE A 1 447 ? -11.743 -16.343 0.524 1.00 89.31 447 PHE A N 1
ATOM 3342 C CA . PHE A 1 447 ? -12.196 -16.061 1.889 1.00 89.31 447 PHE A CA 1
ATOM 3343 C C . PHE A 1 447 ? -13.715 -16.254 2.070 1.00 89.31 447 PHE A C 1
ATOM 3345 O O . PHE A 1 447 ? -14.297 -15.766 3.040 1.00 89.31 447 PHE A O 1
ATOM 3352 N N . CYS A 1 448 ? -14.396 -16.966 1.161 1.00 79.69 448 CYS A N 1
ATOM 3353 C CA . CYS A 1 448 ? -15.863 -17.050 1.148 1.00 79.69 448 CYS A CA 1
ATOM 3354 C C . CYS A 1 448 ? -16.482 -17.615 2.441 1.00 79.69 448 CYS A C 1
ATOM 3356 O O . CYS A 1 448 ? -17.586 -17.202 2.807 1.00 79.69 448 CYS A O 1
ATOM 3358 N N . TRP A 1 449 ? -15.764 -18.497 3.142 1.00 73.81 449 TRP A N 1
ATOM 3359 C CA . TRP A 1 449 ? -16.172 -19.097 4.419 1.00 73.81 449 TRP A CA 1
ATOM 3360 C C . TRP A 1 449 ? -15.921 -18.189 5.626 1.00 73.81 449 TRP A C 1
ATOM 3362 O O . TRP A 1 449 ? -16.476 -18.419 6.699 1.00 73.81 449 TRP A O 1
ATOM 3372 N N . ASN A 1 450 ? -15.123 -17.133 5.455 1.00 81.00 450 ASN A N 1
ATOM 3373 C CA . ASN A 1 450 ? -14.766 -16.203 6.514 1.00 81.00 450 ASN A CA 1
ATOM 3374 C C . ASN A 1 450 ? -14.596 -14.779 5.963 1.00 81.00 450 ASN A C 1
ATOM 3376 O O . ASN A 1 450 ? -13.538 -14.160 6.045 1.00 81.00 450 ASN A O 1
ATOM 3380 N N . ARG A 1 451 ? -15.681 -14.254 5.381 1.00 73.38 451 ARG A N 1
ATOM 3381 C CA . ARG A 1 451 ? -15.694 -12.989 4.619 1.00 73.38 451 ARG A CA 1
ATOM 3382 C C . ARG A 1 451 ? -15.242 -11.755 5.402 1.00 73.38 451 ARG A C 1
ATOM 3384 O O . ARG A 1 451 ? -14.981 -10.727 4.800 1.00 73.38 451 ARG A O 1
ATOM 3391 N N . THR A 1 452 ? -15.181 -11.827 6.729 1.00 80.75 452 THR A N 1
ATOM 3392 C CA . THR A 1 452 ? -14.688 -10.729 7.576 1.00 80.75 452 THR A CA 1
ATOM 3393 C C . THR A 1 452 ? -13.168 -10.618 7.598 1.00 80.75 452 THR A C 1
ATOM 3395 O O . THR A 1 452 ? -12.634 -9.656 8.141 1.00 80.75 452 THR A O 1
ATOM 3398 N N . ASP A 1 453 ? -12.474 -11.615 7.057 1.00 87.56 453 ASP A N 1
ATOM 3399 C CA . ASP A 1 453 ? -11.023 -11.732 7.147 1.00 87.56 453 ASP A CA 1
ATOM 3400 C C . ASP A 1 453 ? -10.329 -11.237 5.871 1.00 87.56 453 ASP A C 1
ATOM 3402 O O . ASP A 1 453 ? -9.126 -11.003 5.877 1.00 87.56 453 ASP A O 1
ATOM 3406 N N . TYR A 1 454 ? -11.101 -10.981 4.812 1.00 92.19 454 TYR A N 1
ATOM 3407 C CA . TYR A 1 454 ? -10.698 -10.188 3.657 1.00 92.19 454 TYR A CA 1
ATOM 3408 C C . TYR A 1 454 ? -11.599 -8.958 3.565 1.00 92.19 454 TYR A C 1
ATOM 3410 O O . TYR A 1 454 ? -12.789 -9.066 3.275 1.00 92.19 454 TYR A O 1
ATOM 3418 N N . VAL A 1 455 ? -11.032 -7.784 3.824 1.00 90.62 455 VAL A N 1
ATOM 3419 C CA . VAL A 1 455 ? -11.742 -6.510 3.758 1.00 90.62 455 VAL A CA 1
ATOM 3420 C C . VAL A 1 455 ? -11.173 -5.671 2.631 1.00 90.62 455 VAL A C 1
ATOM 3422 O O . VAL A 1 455 ? -9.997 -5.314 2.637 1.00 90.62 455 VAL A O 1
ATOM 3425 N N . ARG A 1 456 ? -12.040 -5.313 1.684 1.00 90.88 456 ARG A N 1
ATOM 3426 C CA . AR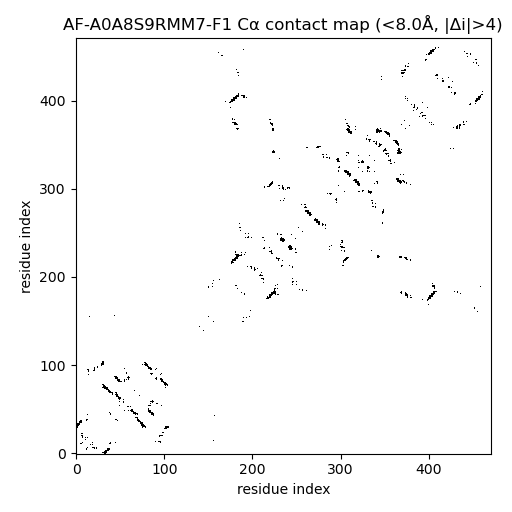G A 1 456 ? -11.739 -4.401 0.586 1.00 90.88 456 ARG A CA 1
ATOM 3427 C C . ARG A 1 456 ? -12.411 -3.054 0.828 1.00 90.88 456 ARG A C 1
ATOM 3429 O O . ARG A 1 456 ? -13.633 -2.976 0.917 1.00 90.88 456 ARG A O 1
ATOM 3436 N N . ILE A 1 457 ? -11.617 -1.988 0.875 1.00 87.38 457 ILE A N 1
ATOM 3437 C CA . ILE A 1 457 ? -12.104 -0.606 0.852 1.00 87.38 457 ILE A CA 1
ATOM 3438 C C . ILE A 1 457 ? -11.836 -0.055 -0.542 1.00 87.38 457 ILE A C 1
ATOM 3440 O O . ILE A 1 457 ? -10.686 0.147 -0.916 1.00 87.38 457 ILE A O 1
ATOM 3444 N N . GLN A 1 458 ? -12.891 0.174 -1.319 1.00 82.25 458 GLN A N 1
ATOM 3445 C CA . GLN A 1 458 ? -12.797 0.707 -2.677 1.00 82.25 458 GLN A CA 1
ATOM 3446 C C . GLN A 1 458 ? -13.905 1.731 -2.907 1.00 82.25 458 GLN A C 1
ATOM 3448 O O . GLN A 1 458 ? -15.060 1.499 -2.555 1.00 82.25 458 GLN A O 1
ATOM 3453 N N . VAL A 1 459 ? -13.562 2.859 -3.530 1.00 71.06 459 VAL A N 1
ATOM 3454 C CA . VAL A 1 459 ? -14.551 3.872 -3.917 1.00 71.06 459 VAL A CA 1
ATOM 3455 C C . VAL A 1 459 ? -15.057 3.576 -5.323 1.00 71.06 459 VAL A C 1
ATOM 3457 O O . VAL A 1 459 ? -14.294 3.597 -6.291 1.00 71.06 459 VAL A O 1
ATOM 3460 N N . ILE A 1 460 ? -16.362 3.336 -5.438 1.00 59.22 460 ILE A N 1
ATOM 3461 C CA . ILE A 1 460 ? -17.056 3.144 -6.711 1.00 59.22 460 ILE A CA 1
ATOM 3462 C C . ILE A 1 460 ? -17.756 4.466 -7.052 1.00 59.22 460 ILE A C 1
ATOM 3464 O O . ILE A 1 460 ? -18.646 4.892 -6.325 1.00 59.22 460 ILE A O 1
ATOM 3468 N N . ASN A 1 461 ? -17.356 5.102 -8.161 1.00 47.31 461 ASN A N 1
ATOM 3469 C CA . ASN A 1 461 ? -17.864 6.384 -8.681 1.00 47.31 461 ASN A CA 1
ATOM 3470 C C . ASN A 1 461 ? -17.572 7.633 -7.823 1.00 47.31 461 ASN A C 1
ATOM 3472 O O . ASN A 1 461 ? -18.371 8.039 -6.985 1.00 47.31 461 ASN A O 1
ATOM 3476 N N . PHE A 1 462 ? -16.487 8.348 -8.140 1.00 42.12 462 PHE A N 1
ATOM 3477 C CA . PHE A 1 462 ? -16.338 9.747 -7.722 1.00 42.12 462 PHE A CA 1
ATOM 3478 C C . PHE A 1 462 ? -17.239 10.656 -8.584 1.00 42.12 462 PHE A C 1
ATOM 3480 O O . PHE A 1 462 ? -17.051 10.698 -9.807 1.00 42.12 462 PHE A O 1
ATOM 3487 N N . PRO A 1 463 ? -18.160 11.455 -8.014 1.00 33.44 463 PRO A N 1
ATOM 3488 C CA . PRO A 1 463 ? -18.727 12.577 -8.749 1.00 33.44 463 PRO A CA 1
ATOM 3489 C C . PRO A 1 463 ? -17.597 13.571 -9.052 1.00 33.44 463 PRO A C 1
ATOM 3491 O O . PRO A 1 463 ? -16.974 14.135 -8.152 1.00 33.44 463 PRO A O 1
ATOM 3494 N N . LYS A 1 464 ? -17.287 13.782 -10.337 1.00 33.72 464 LYS A N 1
ATOM 3495 C CA . LYS A 1 464 ? -16.330 14.819 -10.743 1.00 33.72 464 LYS A CA 1
ATOM 3496 C C . LYS A 1 464 ? -16.898 16.183 -10.363 1.00 33.72 464 LYS A C 1
ATOM 3498 O O . LYS A 1 464 ? -17.836 16.652 -11.004 1.00 33.72 464 LYS A O 1
ATOM 3503 N N . PHE A 1 465 ? -16.293 16.858 -9.390 1.00 31.02 465 PHE A N 1
ATOM 3504 C CA . PHE A 1 465 ? -16.529 18.284 -9.198 1.00 31.02 465 PHE A CA 1
ATOM 3505 C C . PHE A 1 465 ? -15.988 19.035 -10.418 1.00 31.02 465 PHE A C 1
ATOM 3507 O O . PHE A 1 465 ? -14.780 19.128 -10.649 1.00 31.02 465 PHE A O 1
ATOM 3514 N N . SER A 1 466 ? -16.899 19.550 -11.244 1.00 28.06 466 SER A N 1
ATOM 3515 C CA . SER A 1 466 ? -16.564 20.514 -12.282 1.00 28.06 466 SER A CA 1
ATOM 3516 C C . SER A 1 466 ? -15.914 21.722 -11.614 1.00 28.06 466 SER A C 1
ATOM 3518 O O . SER A 1 466 ? -16.543 22.359 -10.769 1.00 28.06 466 SER A O 1
ATOM 3520 N N . ARG A 1 467 ? -14.677 22.058 -12.001 1.00 30.62 467 ARG A N 1
ATOM 3521 C CA . ARG A 1 467 ? -14.096 23.374 -11.708 1.00 30.62 467 ARG A CA 1
ATOM 3522 C C . ARG A 1 467 ? -15.100 24.425 -12.178 1.00 30.62 467 ARG A C 1
ATOM 3524 O O . ARG A 1 467 ? -15.283 24.588 -13.384 1.00 30.62 467 ARG A O 1
ATOM 3531 N N . GLN A 1 468 ? -15.770 25.103 -11.249 1.00 30.11 468 GLN A N 1
ATOM 3532 C CA . GLN A 1 468 ? -16.498 26.315 -11.588 1.00 30.11 468 GLN A CA 1
ATOM 3533 C C . GLN A 1 468 ? -15.471 27.293 -12.155 1.00 30.11 468 GLN A C 1
ATOM 3535 O O . GLN A 1 468 ? -14.489 27.644 -11.500 1.00 30.11 468 GLN A O 1
ATOM 3540 N N . ASN A 1 469 ? -15.668 27.658 -13.420 1.00 29.48 469 ASN A N 1
ATOM 3541 C CA . ASN A 1 469 ? -14.913 28.707 -14.078 1.00 29.48 469 ASN A CA 1
ATOM 3542 C C . ASN A 1 469 ? -15.066 29.988 -13.252 1.00 29.48 469 ASN A C 1
ATOM 3544 O O . ASN A 1 469 ? -16.147 30.575 -13.224 1.00 29.48 469 ASN A O 1
ATOM 3548 N N . LYS A 1 470 ? -13.987 30.423 -12.597 1.00 33.81 470 LYS A N 1
ATOM 3549 C CA . LYS A 1 470 ? -13.867 31.805 -12.137 1.00 33.81 470 LYS A CA 1
ATOM 3550 C C . LYS A 1 470 ? -13.789 32.683 -13.387 1.00 33.81 470 LYS A C 1
ATOM 3552 O O . LYS A 1 470 ? -12.818 32.592 -14.139 1.00 33.81 470 LYS A O 1
ATOM 3557 N N . LYS A 1 471 ? -14.867 33.424 -13.647 1.00 31.69 471 LYS A N 1
ATOM 3558 C CA . LYS A 1 471 ? -14.806 34.671 -14.412 1.00 31.69 471 LYS A CA 1
ATOM 3559 C C . LYS A 1 471 ? -14.191 35.752 -13.542 1.00 31.69 471 LYS A C 1
ATOM 3561 O O . LYS A 1 471 ? -14.437 35.696 -12.315 1.00 31.69 471 LYS A O 1
#

InterPro domains:
  IPR002641 Patatin-like phospholipase domain [PF01734] (179-379)
  IPR002641 Patatin-like phospholipase domain [PS51635] (179-380)
  IPR003245 Phytocyanin domain [PF02298] (13-96)
  IPR003245 Phytocyanin domain [PS51485] (3-104)
  IPR008972 Cupredoxin [G3DSA:2.60.40.420] (2-108)
  IPR008972 Cupredoxin [SSF49503] (4-103)
  IPR016035 Acyl transferase/acyl hydrolase/lysophospholipase [SSF52151] (174-464)
  IPR028871 Blue (type 1) copper protein, binding site [PS00196] (80-96)

Solvent-accessible surface area (backbone atoms only — not comparable to full-atom values): 26221 Å² total; per-residue (Å²): 135,66,50,80,42,52,41,60,58,94,75,23,53,53,70,70,88,77,63,56,41,66,63,58,48,68,78,58,87,44,39,55,57,21,30,42,35,40,40,36,58,52,92,76,41,41,44,25,34,36,49,73,69,31,57,74,71,55,50,57,85,73,50,80,39,80,46,65,80,30,68,43,74,47,73,37,75,57,59,44,80,45,32,38,30,30,59,44,89,65,37,30,79,68,47,28,41,40,69,46,65,24,44,74,79,77,81,82,77,85,89,84,87,85,87,89,89,85,90,90,91,87,87,84,90,88,90,88,83,86,86,80,92,75,91,78,89,81,79,78,56,71,69,60,54,52,56,53,64,63,49,62,76,59,50,52,63,64,48,48,66,51,47,68,65,39,64,76,60,72,79,46,95,79,50,53,26,37,41,19,23,18,14,52,83,77,63,36,59,51,37,42,53,52,46,41,52,48,34,54,49,50,20,66,74,71,69,37,86,80,57,48,62,58,82,72,32,62,30,37,20,8,4,15,46,19,21,43,47,39,47,37,41,23,28,36,65,78,82,63,42,52,68,32,50,58,64,51,36,44,45,48,45,60,76,40,32,63,41,54,56,29,74,38,71,38,71,86,90,51,75,41,62,32,36,40,61,70,45,24,50,52,57,36,44,62,66,39,35,46,97,89,67,50,71,36,32,38,60,44,34,49,41,48,41,39,34,35,21,30,19,66,78,79,70,41,80,42,67,49,31,22,66,50,14,70,75,33,54,52,48,16,33,46,43,37,53,53,34,49,20,12,47,12,34,82,61,41,30,69,69,37,81,43,56,16,79,68,66,76,31,73,37,40,14,24,22,6,24,77,82,36,10,39,27,47,63,59,47,53,52,47,47,62,68,38,47,87,88,31,68,85,41,87,54,73,88,33,39,31,35,44,36,29,32,42,39,67,75,67,54,96,90,67,58,67,42,100,84,71,51,68,45,70,54,53,52,50,31,53,41,29,44,52,41,31,53,51,44,49,54,53,48,53,58,72,29,58,92,47,58,86,34,52,43,78,49,67,52,80,78,82,81,79,78,72,79,76,78,84,125

Nearest PDB structures (foldseek):
  1ws8-assembly1_C  TM=9.926E-01  e=3.576E-16  Cucurbita pepo
  1oxw-assembly1_B  TM=8.761E-01  e=2.419E-19  Solanum cardiophyllum
  4pka-assembly1_X  TM=8.705E-01  e=3.239E-19  Solanum cardiophyllum
  2cbp-assembly1_A  TM=9.474E-01  e=1.013E-10  Cucumis sativus
  1x9u-assembly2_B  TM=9.375E-01  e=3.257E-10  Armoracia rusticana

Radius of gyration: 28.54 Å; Cα contacts (8 Å, |Δi|>4): 886; chains: 1; bounding box: 79×73×82 Å